Protein AF-0000000085121691 (afdb_homodimer)

Solvent-accessible surface area (backbone atoms only — not comparable to full-atom values): 25573 Å² total; per-residue (Å²): 50,37,37,40,36,39,34,51,65,87,30,42,47,63,56,35,50,31,39,51,49,52,51,38,45,76,71,74,42,54,68,34,37,33,38,56,28,37,55,66,83,76,69,86,53,84,57,63,37,56,40,55,81,80,42,34,28,67,56,39,22,69,74,68,71,35,40,60,66,57,14,44,44,49,46,34,50,52,50,44,74,41,34,73,65,58,56,66,40,75,52,54,53,43,82,78,26,41,27,39,34,31,49,43,58,50,38,61,59,31,58,72,33,73,48,28,27,54,45,47,50,57,46,49,74,68,27,60,50,37,34,38,26,34,30,44,26,78,42,55,86,39,58,50,52,36,53,41,45,53,49,46,40,55,39,47,20,42,49,46,66,36,61,49,31,42,28,32,22,45,40,82,63,38,84,64,51,65,59,54,50,43,37,68,75,34,27,59,68,44,44,64,58,36,57,74,74,37,60,70,70,44,24,52,52,50,44,53,49,27,48,51,49,42,63,49,35,74,79,38,62,64,38,56,25,16,54,88,78,50,46,41,50,68,57,45,54,50,52,56,54,48,57,45,53,61,53,52,70,71,101,50,38,37,39,35,38,35,53,68,88,32,43,46,62,56,35,50,31,41,52,49,50,52,38,44,76,71,75,40,55,67,34,38,32,38,56,29,38,56,64,81,78,68,85,53,84,58,63,36,56,40,55,80,79,43,33,29,68,56,40,22,70,74,66,69,36,39,62,65,56,13,44,45,48,46,34,50,53,52,44,74,40,36,73,65,57,56,65,39,75,50,55,52,42,82,77,25,42,27,39,33,29,49,43,57,50,39,61,58,32,56,71,34,72,48,29,29,54,47,47,51,56,45,48,74,72,28,61,48,38,34,37,27,35,29,43,26,79,42,55,84,39,59,51,52,35,54,39,46,54,48,48,38,54,39,46,20,42,50,46,66,36,61,49,32,42,28,31,21,44,40,84,62,39,82,63,52,65,61,54,50,44,37,66,74,35,27,61,67,42,44,64,56,34,58,73,74,35,59,71,70,43,24,52,52,49,43,54,48,27,49,50,50,43,63,50,36,75,79,40,62,65,40,56,26,18,55,86,78,51,47,40,49,68,56,46,54,49,51,57,55,49,55,46,52,60,54,50,71,72,100

Nearest PDB structures (foldseek):
  5hci-assembly5_E  TM=9.069E-01  e=2.077E-19  Saccharomyces cerevisiae
  1yr6-assembly1_A  TM=8.760E-01  e=2.629E-19  Pyrococcus abyssi
  5hci-assembly4_F-5  TM=9.013E-01  e=3.123E-18  Saccharomyces cerevisiae
  7zhf-assembly1_A  TM=8.859E-01  e=1.733E-18  Sulfolobus acidocaldarius
  5hci-assembly3_C-4  TM=8.742E-01  e=8.980E-17  Saccharomyces cerevisiae

Organism: Pyrolobus fumarii (strain DSM 11204 / 1A) (NCBI:txid694429)

Sequence (502 aa):
MYLLVMGLAGSGKTTLTGAFAKWMRENGHKVRVVNLDPGAEHLPYNPDFDIRSIVTVEKLMKEHGLGPNGAMLKASEVIVENAKEILKHEAFKPFDATVIIDTPGQLEIFMLRHEGYKFTSLLKRRAPTVGVFLVDGSMVYNIADLVTSWMLGLLVQVKLDIPTIPVFSKSDLIKDRSLVEKVVEDPLSLTEDIEKSLSGVTAELAIEMARLLAEYRQSLRPVLVSAITGEGFEELFSVVHEAFCSCGDLSMYLLVMGLAGSGKTTLTGAFAKWMRENGHKVRVVNLDPGAEHLPYNPDFDIRSIVTVEKLMKEHGLGPNGAMLKASEVIVENAKEILKHEAFKPFDATVIIDTPGQLEIFMLRHEGYKFTSLLKRRAPTVGVFLVDGSMVYNIADLVTSWMLGLLVQVKLDIPTIPVFSKSDLIKDRSLVEKVVEDPLSLTEDIEKSLSGVTAELAIEMARLLAEYRQSLRPVLVSAITGEGFEELFSVVHEAFCSCGDLS

InterPro domains:
  IPR004130 GPN-loop GTPase [PF03029] (5-245)
  IPR004130 GPN-loop GTPase [PTHR21231] (4-243)
  IPR027417 P-loop containing nucleoside triphosphate hydrolase [G3DSA:3.40.50.300] (1-247)
  IPR027417 P-loop containing nucleoside triphosphate hydrolase [SSF52540] (2-243)

Radius of gyration: 21.82 Å; Cα contacts (8 Å, |Δi|>4): 918; chains: 2; bounding box: 50×60×54 Å

Structure (mmCIF, N/CA/C/O backbone):
data_AF-0000000085121691-model_v1
#
loop_
_entity.id
_entity.type
_entity.pdbx_description
1 polymer GTPase
#
loop_
_atom_site.group_PDB
_atom_site.id
_atom_site.type_symbol
_atom_site.label_atom_id
_atom_site.label_alt_id
_atom_site.label_comp_id
_atom_site.label_asym_id
_atom_site.label_entity_id
_atom_site.label_seq_id
_atom_site.pdbx_PDB_ins_code
_atom_site.Cartn_x
_atom_site.Cartn_y
_atom_site.Cartn_z
_atom_site.occupancy
_atom_site.B_iso_or_equiv
_atom_site.auth_seq_id
_atom_site.auth_comp_id
_atom_site.auth_asym_id
_atom_site.auth_atom_id
_atom_site.pdbx_PDB_model_num
ATOM 1 N N . MET A 1 1 ? 0.681 25.141 9.773 1 94 1 MET A N 1
ATOM 2 C CA . MET A 1 1 ? 1.244 24.016 9.031 1 94 1 MET A CA 1
ATOM 3 C C . MET A 1 1 ? 0.292 22.828 9.047 1 94 1 MET A C 1
ATOM 5 O O . MET A 1 1 ? -0.57 22.734 9.922 1 94 1 MET A O 1
ATOM 9 N N . TYR A 1 2 ? 0.401 22 8.016 1 97.06 2 TYR A N 1
ATOM 10 C CA . TYR A 1 2 ? -0.358 20.75 7.953 1 97.06 2 TYR A CA 1
ATOM 11 C C . TYR A 1 2 ? 0.532 19.547 8.266 1 97.06 2 TYR A C 1
ATOM 13 O O . TYR A 1 2 ? 1.678 19.484 7.816 1 97.06 2 TYR A O 1
ATOM 21 N N . LEU A 1 3 ? -0.01 18.703 9.086 1 97.44 3 LEU A N 1
ATOM 22 C CA . LEU A 1 3 ? 0.65 17.438 9.43 1 97.44 3 LEU A CA 1
ATOM 23 C C . LEU A 1 3 ? -0.205 16.25 9.016 1 97.44 3 LEU A C 1
ATOM 25 O O . LEU A 1 3 ? -1.235 15.977 9.633 1 97.44 3 LEU A O 1
ATOM 29 N N . LEU A 1 4 ? 0.201 15.57 7.996 1 98.06 4 LEU A N 1
ATOM 30 C CA . LEU A 1 4 ? -0.523 14.391 7.52 1 98.06 4 LEU A CA 1
ATOM 31 C C . LEU A 1 4 ? -0.031 13.133 8.219 1 98.06 4 LEU A C 1
ATOM 33 O O . LEU A 1 4 ? 1.143 12.766 8.109 1 98.06 4 LEU A O 1
ATOM 37 N N . VAL A 1 5 ? -0.936 12.461 8.953 1 98.5 5 VAL A N 1
ATOM 38 C CA . VAL A 1 5 ? -0.583 11.211 9.625 1 98.5 5 VAL A CA 1
ATOM 39 C C . VAL A 1 5 ? -0.915 10.023 8.727 1 98.5 5 VAL A C 1
ATOM 41 O O . VAL A 1 5 ? -2.082 9.781 8.414 1 98.5 5 VAL A O 1
ATOM 44 N N . MET A 1 6 ? 0.15 9.289 8.336 1 97.88 6 MET A N 1
ATOM 45 C CA . MET A 1 6 ? 0.008 8.227 7.34 1 97.88 6 MET A CA 1
ATOM 46 C C . MET A 1 6 ? 0.639 6.93 7.832 1 97.88 6 MET A C 1
ATOM 48 O O . MET A 1 6 ? 1.427 6.938 8.781 1 97.88 6 MET A O 1
ATOM 52 N N . GLY A 1 7 ? 0.32 5.859 7.176 1 95.94 7 GLY A N 1
ATOM 53 C CA . GLY A 1 7 ? 0.799 4.523 7.504 1 95.94 7 GLY A CA 1
ATOM 54 C C . GLY A 1 7 ? -0.173 3.428 7.109 1 95.94 7 GLY A C 1
ATOM 55 O O . GLY A 1 7 ? -1.299 3.711 6.691 1 95.94 7 GLY A O 1
ATOM 56 N N . LEU A 1 8 ? 0.281 2.225 7.223 1 92.69 8 LEU A N 1
ATOM 57 C CA . LEU A 1 8 ? -0.582 1.093 6.902 1 92.69 8 LEU A CA 1
ATOM 58 C C . LEU A 1 8 ? -1.726 0.981 7.906 1 92.69 8 LEU A C 1
ATOM 60 O O . LEU A 1 8 ? -1.673 1.578 8.984 1 92.69 8 LEU A O 1
ATOM 64 N N . ALA A 1 9 ? -2.75 0.187 7.453 1 89 9 ALA A N 1
ATOM 65 C CA . ALA A 1 9 ? -3.873 -0.048 8.359 1 89 9 ALA A CA 1
ATOM 66 C C . ALA A 1 9 ? -3.404 -0.684 9.664 1 89 9 ALA A C 1
ATOM 68 O O . ALA A 1 9 ? -2.582 -1.604 9.656 1 89 9 ALA A O 1
ATOM 69 N N . GLY A 1 10 ? -3.77 -0.157 10.789 1 87.19 10 GLY A N 1
ATOM 70 C CA . GLY A 1 10 ? -3.434 -0.738 12.086 1 87.19 10 GLY A CA 1
ATOM 71 C C . GLY A 1 10 ? -2.15 -0.182 12.672 1 87.19 10 GLY A C 1
ATOM 72 O O . GLY A 1 10 ? -1.773 -0.533 13.789 1 87.19 10 GLY A O 1
ATOM 73 N N . SER A 1 11 ? -1.501 0.746 11.945 1 92.38 11 SER A N 1
ATOM 74 C CA . SER A 1 11 ? -0.209 1.249 12.398 1 92.38 11 SER A CA 1
ATOM 75 C C . SER A 1 11 ? -0.373 2.227 13.562 1 92.38 11 SER A C 1
ATOM 77 O O . SER A 1 11 ? 0.6 2.564 14.234 1 92.38 11 SER A O 1
ATOM 79 N N . GLY A 1 12 ? -1.605 2.773 13.781 1 93.75 12 GLY A N 1
ATOM 80 C CA . GLY A 1 12 ? -1.85 3.639 14.922 1 93.75 12 GLY A CA 1
ATOM 81 C C . GLY A 1 12 ? -2.1 5.082 14.539 1 93.75 12 GLY A C 1
ATOM 82 O O . GLY A 1 12 ? -1.974 5.984 15.367 1 93.75 12 GLY A O 1
ATOM 83 N N . LYS A 1 13 ? -2.49 5.336 13.281 1 96.75 13 LYS A N 1
ATOM 84 C CA . LYS A 1 13 ? -2.682 6.691 12.781 1 96.75 13 LYS A CA 1
ATOM 85 C C . LYS A 1 13 ? -3.672 7.465 13.641 1 96.75 13 LYS A C 1
ATOM 87 O O . LYS A 1 13 ? -3.369 8.562 14.109 1 96.75 13 LYS A O 1
ATOM 92 N N . THR A 1 14 ? -4.844 6.844 13.852 1 96.38 14 THR A N 1
ATOM 93 C CA . THR A 1 14 ? -5.934 7.504 14.562 1 96.38 14 THR A CA 1
ATOM 94 C C . THR A 1 14 ? -5.574 7.711 16.031 1 96.38 14 THR A C 1
ATOM 96 O O . THR A 1 14 ? -5.812 8.781 16.594 1 96.38 14 THR A O 1
ATOM 99 N N . THR A 1 15 ? -4.992 6.703 16.641 1 96.69 15 THR A N 1
ATOM 100 C CA . THR A 1 15 ? -4.598 6.781 18.031 1 96.69 15 THR A CA 1
ATOM 101 C C . THR A 1 15 ? -3.51 7.836 18.234 1 96.69 15 THR A C 1
ATOM 103 O O . THR A 1 15 ? -3.57 8.625 19.172 1 96.69 15 THR A O 1
ATOM 106 N N . LEU A 1 16 ? -2.51 7.891 17.344 1 98.19 16 LEU A N 1
ATOM 107 C CA . LEU A 1 16 ? -1.44 8.883 17.438 1 98.19 16 LEU A CA 1
ATOM 108 C C . LEU A 1 16 ? -1.985 10.289 17.25 1 98.19 16 LEU A C 1
ATOM 110 O O . LEU A 1 16 ? -1.597 11.211 17.969 1 98.19 16 LEU A O 1
ATOM 114 N N . THR A 1 17 ? -2.861 10.469 16.297 1 98.5 17 THR A N 1
ATOM 115 C CA . THR A 1 17 ? -3.455 11.773 16.016 1 98.5 17 THR A CA 1
ATOM 116 C C . THR A 1 17 ? -4.109 12.336 17.266 1 98.5 17 THR A C 1
ATOM 118 O O . THR A 1 17 ? -3.85 13.484 17.641 1 98.5 17 THR A O 1
ATOM 121 N N . GLY A 1 18 ? -4.898 11.523 17.922 1 98.56 18 GLY A N 1
ATOM 122 C CA . GLY A 1 18 ? -5.57 11.969 19.141 1 98.56 18 GLY A CA 1
ATOM 123 C C . GLY A 1 18 ? -4.609 12.281 20.266 1 98.56 18 GLY A C 1
ATOM 124 O O . GLY A 1 18 ? -4.699 13.344 20.891 1 98.56 18 GLY A O 1
ATOM 125 N N . ALA A 1 19 ? -3.693 11.359 20.531 1 98.75 19 ALA A N 1
ATOM 126 C CA . ALA A 1 19 ? -2.771 11.484 21.672 1 98.75 19 ALA A CA 1
ATOM 127 C C . ALA A 1 19 ? -1.818 12.664 21.469 1 98.75 19 ALA A C 1
ATOM 129 O O . ALA A 1 19 ? -1.545 13.414 22.406 1 98.75 19 ALA A O 1
ATOM 130 N N . PHE A 1 20 ? -1.307 12.82 20.234 1 98.75 20 PHE A N 1
ATOM 131 C CA . PHE A 1 20 ? -0.351 13.883 19.953 1 98.75 20 PHE A CA 1
ATOM 132 C C . PHE A 1 20 ? -1.027 15.25 20 1 98.75 20 PHE A C 1
ATOM 134 O O . PHE A 1 20 ? -0.452 16.219 20.516 1 98.75 20 PHE A O 1
ATOM 141 N N . ALA A 1 21 ? -2.256 15.359 19.484 1 98.56 21 ALA A N 1
ATOM 142 C CA . ALA A 1 21 ? -3.012 16.609 19.562 1 98.56 21 ALA A CA 1
ATOM 143 C C . ALA A 1 21 ? -3.25 17 21.016 1 98.56 21 ALA A C 1
ATOM 145 O O . ALA A 1 21 ? -3.09 18.172 21.391 1 98.56 21 ALA A O 1
ATOM 146 N N . LYS A 1 22 ? -3.688 16.047 21.797 1 98.5 22 LYS A N 1
ATOM 147 C CA . LYS A 1 22 ? -3.904 16.297 23.219 1 98.5 22 LYS A CA 1
ATOM 148 C C . LYS A 1 22 ? -2.627 16.797 23.875 1 98.5 22 LYS A C 1
ATOM 150 O O . LYS A 1 22 ? -2.652 17.797 24.609 1 98.5 22 LYS A O 1
ATOM 155 N N . TRP A 1 23 ? -1.533 16.109 23.641 1 98.62 23 TRP A N 1
ATOM 156 C CA . TRP A 1 23 ? -0.241 16.5 24.203 1 98.62 23 TRP A CA 1
ATOM 157 C C . TRP A 1 23 ? 0.122 17.922 23.797 1 98.62 23 TRP A C 1
ATOM 159 O O . TRP A 1 23 ? 0.589 18.703 24.625 1 98.62 23 TRP A O 1
ATOM 169 N N . MET A 1 24 ? -0.049 18.281 22.531 1 98.06 24 MET A N 1
ATOM 170 C CA . MET A 1 24 ? 0.274 19.609 22.031 1 98.06 24 MET A CA 1
ATOM 171 C C . MET A 1 24 ? -0.546 20.688 22.75 1 98.06 24 MET A C 1
ATOM 173 O O . MET A 1 24 ? -0.007 21.703 23.172 1 98.06 24 MET A O 1
ATOM 177 N N . ARG A 1 25 ? -1.807 20.375 22.922 1 97.88 25 ARG A N 1
ATOM 178 C CA . ARG A 1 25 ? -2.674 21.328 23.609 1 97.88 25 ARG A CA 1
ATOM 179 C C . ARG A 1 25 ? -2.23 21.516 25.062 1 97.88 25 ARG A C 1
ATOM 181 O O . ARG A 1 25 ? -2.16 22.641 25.547 1 97.88 25 ARG A O 1
ATOM 188 N N . GLU A 1 26 ? -1.98 20.438 25.656 1 98.19 26 GLU A N 1
ATOM 189 C CA . GLU A 1 26 ? -1.557 20.484 27.047 1 98.19 26 GLU A CA 1
ATOM 190 C C . GLU A 1 26 ? -0.235 21.219 27.203 1 98.19 26 GLU A C 1
ATOM 192 O O . GLU A 1 26 ? 0.071 21.734 28.281 1 98.19 26 GLU A O 1
ATOM 197 N N . ASN A 1 27 ? 0.541 21.281 26.188 1 97.62 27 ASN A N 1
ATOM 198 C CA . ASN A 1 27 ? 1.825 21.969 26.234 1 97.62 27 ASN A CA 1
ATOM 199 C C . ASN A 1 27 ? 1.732 23.359 25.609 1 97.62 27 ASN A C 1
ATOM 201 O O . ASN A 1 27 ? 2.746 23.938 25.219 1 97.62 27 ASN A O 1
ATOM 205 N N . GLY A 1 28 ? 0.528 23.891 25.359 1 97.06 28 GLY A N 1
ATOM 206 C CA . GLY A 1 28 ? 0.308 25.281 25.031 1 97.06 28 GLY A CA 1
ATOM 207 C C . GLY A 1 28 ? 0.281 25.562 23.547 1 97.06 28 GLY A C 1
ATOM 208 O O . GLY A 1 28 ? 0.349 26.719 23.109 1 97.06 28 GLY A O 1
ATOM 209 N N . HIS A 1 29 ? 0.226 24.516 22.766 1 96.38 29 HIS A N 1
ATOM 210 C CA . HIS A 1 29 ? 0.201 24.703 21.328 1 96.38 29 HIS A CA 1
ATOM 211 C C . HIS A 1 29 ? -1.226 24.672 20.781 1 96.38 29 HIS A C 1
ATOM 213 O O . HIS A 1 29 ? -2.064 23.922 21.281 1 96.38 29 HIS A O 1
ATOM 219 N N . LYS A 1 30 ? -1.477 25.531 19.844 1 97 30 LYS A N 1
ATOM 220 C CA . LYS A 1 30 ? -2.762 25.5 19.141 1 97 30 LYS A CA 1
ATOM 221 C C . LYS A 1 30 ? -2.801 24.406 18.094 1 97 30 LYS A C 1
ATOM 223 O O . LYS A 1 30 ? -1.897 24.297 17.266 1 97 30 LYS A O 1
ATOM 228 N N . VAL A 1 31 ? -3.848 23.625 18.203 1 97.31 31 VAL A N 1
ATOM 229 C CA . VAL A 1 31 ? -3.922 22.484 17.312 1 97.31 31 VAL A CA 1
ATOM 230 C C . VAL A 1 31 ? -5.363 22.281 16.844 1 97.31 31 VAL A C 1
ATOM 232 O O . VAL A 1 31 ? -6.305 22.516 17.609 1 97.31 31 VAL A O 1
ATOM 235 N N . ARG A 1 32 ? -5.543 22 15.617 1 98.31 32 ARG A N 1
ATOM 236 C CA . ARG A 1 32 ? -6.797 21.5 15.039 1 98.31 32 ARG A CA 1
ATOM 237 C C . ARG A 1 32 ? -6.637 20.094 14.492 1 98.31 32 ARG A C 1
ATOM 239 O O . ARG A 1 32 ? -5.582 19.75 13.961 1 98.31 32 ARG A O 1
ATOM 246 N N . VAL A 1 33 ? -7.676 19.297 14.688 1 98.5 33 VAL A N 1
ATOM 247 C CA . VAL A 1 33 ? -7.625 17.906 14.266 1 98.5 33 VAL A CA 1
ATOM 248 C C . VAL A 1 33 ? -8.703 17.641 13.219 1 98.5 33 VAL A C 1
ATOM 250 O O . VAL A 1 33 ? -9.867 17.969 13.414 1 98.5 33 VAL A O 1
ATOM 253 N N . VAL A 1 34 ? -8.273 17.031 12.133 1 98.5 34 VAL A N 1
ATOM 254 C CA . VAL A 1 34 ? -9.148 16.734 11.008 1 98.5 34 VAL A CA 1
ATOM 255 C C . VAL A 1 34 ? -9.211 15.227 10.789 1 98.5 34 VAL A C 1
ATOM 257 O O . VAL A 1 34 ? -8.172 14.562 10.727 1 98.5 34 VAL A O 1
ATOM 260 N N . ASN A 1 35 ? -10.406 14.688 10.727 1 98.25 35 ASN A N 1
ATOM 261 C CA . ASN A 1 35 ? -10.578 13.312 10.281 1 98.25 35 ASN A CA 1
ATOM 262 C C . ASN A 1 35 ? -10.922 13.242 8.789 1 98.25 35 ASN A C 1
ATOM 264 O O . ASN A 1 35 ? -11.969 13.734 8.367 1 98.25 35 ASN A O 1
ATOM 268 N N . LEU A 1 36 ? -10.047 12.609 8.031 1 97.62 36 LEU A N 1
ATOM 269 C CA . LEU A 1 36 ? -10.305 12.438 6.602 1 97.62 36 LEU A CA 1
ATOM 270 C C . LEU A 1 36 ? -10.641 10.984 6.281 1 97.62 36 LEU A C 1
ATOM 272 O O . LEU A 1 36 ? -10.688 10.602 5.109 1 97.62 36 LEU A O 1
ATOM 276 N N . ASP A 1 37 ? -10.82 10.141 7.273 1 95.31 37 ASP A N 1
ATOM 277 C CA . ASP A 1 37 ? -11.18 8.742 7.062 1 95.31 37 ASP A CA 1
ATOM 278 C C . ASP A 1 37 ? -12.695 8.562 7.012 1 95.31 37 ASP A C 1
ATOM 280 O O . ASP A 1 37 ? -13.359 8.547 8.055 1 95.31 37 ASP A O 1
ATOM 284 N N . PRO A 1 38 ? -13.219 8.289 5.848 1 94.94 38 PRO A N 1
ATOM 285 C CA . PRO A 1 38 ? -14.672 8.141 5.715 1 94.94 38 PRO A CA 1
ATOM 286 C C . PRO A 1 38 ? -15.18 6.809 6.258 1 94.94 38 PRO A C 1
ATOM 288 O O . PRO A 1 38 ? -16.391 6.598 6.355 1 94.94 38 PRO A O 1
ATOM 291 N N . GLY A 1 39 ? -14.227 5.922 6.59 1 89.75 39 GLY A N 1
ATOM 292 C CA . GLY A 1 39 ? -14.609 4.621 7.113 1 89.75 39 GLY A CA 1
ATOM 293 C C . GLY A 1 39 ? -14.398 4.492 8.609 1 89.75 39 GLY A C 1
ATOM 294 O O . GLY A 1 39 ? -14.578 3.416 9.18 1 89.75 39 GLY A O 1
ATOM 295 N N . ALA A 1 40 ? -13.977 5.602 9.25 1 89.88 40 ALA A N 1
ATOM 296 C CA . ALA A 1 40 ? -13.711 5.559 10.68 1 89.88 40 ALA A CA 1
ATOM 297 C C . ALA A 1 40 ? -14.992 5.328 11.469 1 89.88 40 ALA A C 1
ATOM 299 O O . ALA A 1 40 ? -16.016 5.973 11.219 1 89.88 40 ALA A O 1
ATOM 300 N N . GLU A 1 41 ? -14.992 4.375 12.375 1 85.62 41 GLU A N 1
ATOM 301 C CA . GLU A 1 41 ? -16.172 4.117 13.188 1 85.62 41 GLU A CA 1
ATOM 302 C C . GLU A 1 41 ? -16.141 4.902 14.492 1 85.62 41 GLU A C 1
ATOM 304 O O . GLU A 1 41 ? -17.125 5.543 14.867 1 85.62 41 GLU A O 1
ATOM 309 N N . HIS A 1 42 ? -15.023 4.777 15.117 1 89.12 42 HIS A N 1
ATOM 310 C CA . HIS A 1 42 ? -14.805 5.492 16.375 1 89.12 42 HIS A CA 1
ATOM 311 C C . HIS A 1 42 ? -13.516 6.301 16.328 1 89.12 42 HIS A C 1
ATOM 313 O O . HIS A 1 42 ? -12.508 5.844 15.789 1 89.12 42 HIS A O 1
ATOM 319 N N . LEU A 1 43 ? -13.641 7.512 16.844 1 94.81 43 LEU A N 1
ATOM 320 C CA . LEU A 1 43 ? -12.469 8.375 16.938 1 94.81 43 LEU A CA 1
ATOM 321 C C . LEU A 1 43 ? -12.117 8.664 18.391 1 94.81 43 LEU A C 1
ATOM 323 O O . LEU A 1 43 ? -12.992 9.008 19.188 1 94.81 43 LEU A O 1
ATOM 327 N N . PRO A 1 44 ? -10.914 8.523 18.766 1 96.12 44 PRO A N 1
ATOM 328 C CA . PRO A 1 44 ? -10.492 8.812 20.141 1 96.12 44 PRO A CA 1
ATOM 329 C C . PRO A 1 44 ? -10.234 10.305 20.375 1 96.12 44 PRO A C 1
ATOM 331 O O . PRO A 1 44 ? -9.469 10.664 21.266 1 96.12 44 PRO A O 1
ATOM 334 N N . TYR A 1 45 ? -10.711 11.164 19.531 1 97.81 45 TYR A N 1
ATOM 335 C CA . TYR A 1 45 ? -10.594 12.617 19.609 1 97.81 45 TYR A CA 1
ATOM 336 C C . TYR A 1 45 ? -11.836 13.289 19.031 1 97.81 45 TYR A C 1
ATOM 338 O O . TYR A 1 45 ? -12.641 12.641 18.359 1 97.81 45 TYR A O 1
ATOM 346 N N . ASN A 1 46 ? -12.016 14.531 19.406 1 97.12 46 ASN A N 1
ATOM 347 C CA . ASN A 1 46 ? -13.055 15.352 18.797 1 97.12 46 ASN A CA 1
ATOM 348 C C . ASN A 1 46 ? -12.516 16.141 17.594 1 97.12 46 ASN A C 1
ATOM 350 O O . ASN A 1 46 ? -11.781 17.109 17.781 1 97.12 46 ASN A O 1
ATOM 354 N N . PRO A 1 47 ? -12.914 15.75 16.453 1 98.44 47 PRO A N 1
ATOM 355 C CA . PRO A 1 47 ? -12.344 16.438 15.281 1 98.44 47 PRO A CA 1
ATOM 356 C C . PRO A 1 47 ? -12.93 17.828 15.07 1 98.44 47 PRO A C 1
ATOM 358 O O . PRO A 1 47 ? -14.117 18.047 15.305 1 98.44 47 PRO A O 1
ATOM 361 N N . ASP A 1 48 ? -12.102 18.719 14.641 1 98.31 48 ASP A N 1
ATOM 362 C CA . ASP A 1 48 ? -12.547 20.047 14.219 1 98.31 48 ASP A CA 1
ATOM 363 C C . ASP A 1 48 ? -13.242 19.984 12.859 1 98.31 48 ASP A C 1
ATOM 365 O O . ASP A 1 48 ? -14.062 20.844 12.539 1 98.31 48 ASP A O 1
ATOM 369 N N . PHE A 1 49 ? -12.93 19.031 12.062 1 98.56 49 PHE A N 1
ATOM 370 C CA . PHE A 1 49 ? -13.586 18.688 10.805 1 98.56 49 PHE A CA 1
ATOM 371 C C . PHE A 1 49 ? -13.656 17.172 10.633 1 98.56 49 PHE A C 1
ATOM 373 O O . PHE A 1 49 ? -12.695 16.453 10.922 1 98.56 49 PHE A O 1
ATOM 380 N N . ASP A 1 50 ? -14.789 16.734 10.211 1 98.25 50 ASP A N 1
ATOM 381 C CA . ASP A 1 50 ? -15.031 15.312 10.016 1 98.25 50 ASP A CA 1
ATOM 382 C C . ASP A 1 50 ? -15.586 15.031 8.625 1 98.25 50 ASP A C 1
ATOM 384 O O . ASP A 1 50 ? -16.719 15.398 8.32 1 98.25 50 ASP A O 1
ATOM 388 N N . ILE A 1 51 ? -14.773 14.305 7.836 1 98.19 51 ILE A N 1
ATOM 389 C CA . ILE A 1 51 ? -15.148 14.031 6.453 1 98.19 51 ILE A CA 1
ATOM 390 C C . ILE A 1 51 ? -16.453 13.227 6.422 1 98.19 51 ILE A C 1
ATOM 392 O O . ILE A 1 51 ? -17.188 13.258 5.434 1 98.19 51 ILE A O 1
ATOM 396 N N . ARG A 1 52 ? -16.812 12.586 7.5 1 96.88 52 ARG A N 1
ATOM 397 C CA . ARG A 1 52 ? -17.984 11.719 7.57 1 96.88 52 ARG A CA 1
ATOM 398 C C . ARG A 1 52 ? -19.281 12.523 7.461 1 96.88 52 ARG A C 1
ATOM 400 O O . ARG A 1 52 ? -20.344 11.969 7.188 1 96.88 52 ARG A O 1
ATOM 407 N N . SER A 1 53 ? -19.172 13.789 7.664 1 96.94 53 SER A N 1
ATOM 408 C CA . SER A 1 53 ? -20.328 14.656 7.465 1 96.94 53 SER A CA 1
ATOM 409 C C . SER A 1 53 ? -20.656 14.828 5.98 1 96.94 53 SER A C 1
ATOM 411 O O . SER A 1 53 ? -21.75 15.234 5.621 1 96.94 53 SER A O 1
ATOM 413 N N . ILE A 1 54 ? -19.656 14.57 5.156 1 97.12 54 ILE A N 1
ATOM 414 C CA . ILE A 1 54 ? -19.812 14.727 3.713 1 97.12 54 ILE A CA 1
ATOM 415 C C . ILE A 1 54 ? -20.016 13.367 3.061 1 97.12 54 ILE A C 1
ATOM 417 O O . ILE A 1 54 ? -20.906 13.203 2.211 1 97.12 54 ILE A O 1
ATOM 421 N N . VAL A 1 55 ? -19.188 12.398 3.484 1 96.56 55 VAL A N 1
ATOM 422 C CA . VAL A 1 55 ? -19.234 11.086 2.842 1 96.56 55 VAL A CA 1
ATOM 423 C C . VAL A 1 55 ? -18.781 10.008 3.828 1 96.56 55 VAL A C 1
ATOM 425 O O . VAL A 1 55 ? -17.859 10.227 4.609 1 96.56 55 VAL A O 1
ATOM 428 N N . THR A 1 56 ? -19.484 8.914 3.812 1 94.38 56 THR A N 1
ATOM 429 C CA . THR A 1 56 ? -19.078 7.723 4.551 1 94.38 56 THR A CA 1
ATOM 430 C C . THR A 1 56 ? -19.062 6.504 3.635 1 94.38 56 THR A C 1
ATOM 432 O O . THR A 1 56 ? -19.828 6.438 2.666 1 94.38 56 THR A O 1
ATOM 435 N N . VAL A 1 57 ? -18.188 5.598 3.941 1 90.75 57 VAL A N 1
ATOM 436 C CA . VAL A 1 57 ? -18.094 4.359 3.176 1 90.75 57 VAL A CA 1
ATOM 437 C C . VAL A 1 57 ? -19.406 3.594 3.273 1 90.75 57 VAL A C 1
ATOM 439 O O . VAL A 1 57 ? -19.891 3.051 2.277 1 90.75 57 VAL A O 1
ATOM 442 N N . GLU A 1 58 ? -19.969 3.582 4.43 1 87.88 58 GLU A N 1
ATOM 443 C CA . GLU A 1 58 ? -21.234 2.879 4.66 1 87.88 58 GLU A CA 1
ATOM 444 C C . GLU A 1 58 ? -22.344 3.416 3.76 1 87.88 58 GLU A C 1
ATOM 446 O O . GLU A 1 58 ? -23.078 2.643 3.146 1 87.88 58 GLU A O 1
ATOM 451 N N . LYS A 1 59 ? -22.438 4.68 3.748 1 92.31 59 LYS A N 1
ATOM 452 C CA . LYS A 1 59 ? -23.453 5.312 2.92 1 92.31 59 LYS A CA 1
ATOM 453 C C . LYS A 1 59 ? -23.25 4.984 1.444 1 92.31 59 LYS A C 1
ATOM 455 O O . LYS A 1 59 ? -24.219 4.73 0.719 1 92.31 59 LYS A O 1
ATOM 460 N N . LEU A 1 60 ? -22 5.016 1.008 1 93.5 60 LEU A N 1
ATOM 461 C CA . LEU A 1 60 ? -21.703 4.73 -0.389 1 93.5 60 LEU A CA 1
ATOM 462 C C . LEU A 1 60 ? -22.031 3.285 -0.737 1 93.5 60 LEU A C 1
ATOM 464 O O . LEU A 1 60 ? -22.5 3 -1.843 1 93.5 60 LEU A O 1
ATOM 468 N N . MET A 1 61 ? -21.719 2.441 0.186 1 87.94 61 MET A N 1
ATOM 469 C CA . MET A 1 61 ? -22.062 1.041 -0.042 1 87.94 61 MET A CA 1
ATOM 470 C C . MET A 1 61 ? -23.562 0.874 -0.22 1 87.94 61 MET A C 1
ATOM 472 O O . MET A 1 61 ? -24.016 0.174 -1.13 1 87.94 61 MET A O 1
ATOM 476 N N . LYS A 1 62 ? -24.375 1.5 0.588 1 89.06 62 LYS A N 1
ATOM 477 C CA . LYS A 1 62 ? -25.844 1.399 0.567 1 89.06 62 LYS A CA 1
ATOM 478 C C . LYS A 1 62 ? -26.422 2.07 -0.675 1 89.06 62 LYS A C 1
ATOM 480 O O . LYS A 1 62 ? -27.266 1.492 -1.362 1 89.06 62 LYS A O 1
ATOM 485 N N . GLU A 1 63 ? -25.938 3.199 -0.977 1 93.75 63 GLU A N 1
ATOM 486 C CA . GLU A 1 63 ? -26.516 4.023 -2.033 1 93.75 63 GLU A CA 1
ATOM 487 C C . GLU A 1 63 ? -26.125 3.502 -3.414 1 93.75 63 GLU A C 1
ATOM 489 O O . GLU A 1 63 ? -26.906 3.602 -4.363 1 93.75 63 GLU A O 1
ATOM 494 N N . HIS A 1 64 ? -24.922 3 -3.568 1 91.75 64 HIS A N 1
ATOM 495 C CA . HIS A 1 64 ? -24.438 2.65 -4.895 1 91.75 64 HIS A CA 1
ATOM 496 C C . HIS A 1 64 ? -24.266 1.142 -5.039 1 91.75 64 HIS A C 1
ATOM 498 O O . HIS A 1 64 ? -23.812 0.66 -6.082 1 91.75 64 HIS A O 1
ATOM 504 N N . GLY A 1 65 ? -24.547 0.456 -4.059 1 86.81 65 GLY A N 1
ATOM 505 C CA . GLY A 1 65 ? -24.406 -0.991 -4.105 1 86.81 65 GLY A CA 1
ATOM 506 C C . GLY A 1 65 ? -22.969 -1.449 -4.285 1 86.81 65 GLY A C 1
ATOM 507 O O . GLY A 1 65 ? -22.719 -2.443 -4.969 1 86.81 65 GLY A O 1
ATOM 508 N N . LEU A 1 66 ? -22.094 -0.738 -3.73 1 86.81 66 LEU A N 1
ATOM 509 C CA . LEU A 1 66 ? -20.672 -1.023 -3.873 1 86.81 66 LEU A CA 1
ATOM 510 C C . LEU A 1 66 ? -20.172 -1.906 -2.732 1 86.81 66 LEU A C 1
ATOM 512 O O . LEU A 1 66 ? -20.719 -1.868 -1.629 1 86.81 66 LEU A O 1
ATOM 516 N N . GLY A 1 67 ? -19.141 -2.697 -3.061 1 83.56 67 GLY A N 1
ATOM 517 C CA . GLY A 1 67 ? -18.406 -3.338 -1.987 1 83.56 67 GLY A CA 1
ATOM 518 C C . GLY A 1 67 ? -17.5 -2.379 -1.224 1 83.56 67 GLY A C 1
ATOM 519 O O . GLY A 1 67 ? -17.391 -1.206 -1.589 1 83.56 67 GLY A O 1
ATOM 520 N N . PRO A 1 68 ? -16.938 -2.906 -0.183 1 83.62 68 PRO A N 1
ATOM 521 C CA . PRO A 1 68 ? -16.094 -2.059 0.662 1 83.62 68 PRO A CA 1
ATOM 522 C C . PRO A 1 68 ? -14.977 -1.379 -0.118 1 83.62 68 PRO A C 1
ATOM 524 O O . PRO A 1 68 ? -14.719 -0.188 0.075 1 83.62 68 PRO A O 1
ATOM 527 N N . ASN A 1 69 ? -14.305 -2.092 -0.985 1 83.69 69 ASN A N 1
ATOM 528 C CA . ASN A 1 69 ? -13.203 -1.523 -1.754 1 83.69 69 ASN A CA 1
ATOM 529 C C . ASN A 1 69 ? -13.688 -0.449 -2.723 1 83.69 69 ASN A C 1
ATOM 531 O O . ASN A 1 69 ? -13.086 0.623 -2.82 1 83.69 69 ASN A O 1
ATOM 535 N N . GLY A 1 70 ? -14.703 -0.834 -3.381 1 86.12 70 GLY A N 1
ATOM 536 C CA . GLY A 1 70 ? -15.289 0.136 -4.293 1 86.12 70 GLY A CA 1
ATOM 537 C C . GLY A 1 70 ? -15.773 1.396 -3.596 1 86.12 70 GLY A C 1
ATOM 538 O O . GLY A 1 70 ? -15.602 2.502 -4.117 1 86.12 70 GLY A O 1
ATOM 539 N N . ALA A 1 71 ? -16.344 1.206 -2.445 1 89.19 71 ALA A N 1
ATOM 540 C CA . ALA A 1 71 ? -16.859 2.334 -1.673 1 89.19 71 ALA A CA 1
ATOM 541 C C . ALA A 1 71 ? -15.719 3.219 -1.175 1 89.19 71 ALA A C 1
ATOM 543 O O . ALA A 1 71 ? -15.836 4.445 -1.155 1 89.19 71 ALA A O 1
ATOM 544 N N . MET A 1 72 ? -14.617 2.627 -0.728 1 88.62 72 MET A N 1
ATOM 545 C CA . MET A 1 72 ? -13.453 3.385 -0.261 1 88.62 72 MET A CA 1
ATOM 546 C C . MET A 1 72 ? -12.852 4.211 -1.394 1 88.62 72 MET A C 1
ATOM 548 O O . MET A 1 72 ? -12.477 5.363 -1.191 1 88.62 72 MET A O 1
ATOM 552 N N . LEU A 1 73 ? -12.781 3.59 -2.545 1 90.44 73 LEU A N 1
ATOM 553 C CA . LEU A 1 73 ? -12.25 4.289 -3.713 1 90.44 73 LEU A CA 1
ATOM 554 C C . LEU A 1 73 ? -13.148 5.465 -4.09 1 90.44 73 LEU A C 1
ATOM 556 O O . LEU A 1 73 ? -12.656 6.555 -4.379 1 90.44 73 LEU A O 1
ATOM 560 N N . LYS A 1 74 ? -14.414 5.191 -4.102 1 94 74 LYS A N 1
ATOM 561 C CA . LYS A 1 74 ? -15.359 6.25 -4.434 1 94 74 LYS A CA 1
ATOM 562 C C . LYS A 1 74 ? -15.297 7.383 -3.414 1 94 74 LYS A C 1
ATOM 564 O O . LYS A 1 74 ? -15.398 8.562 -3.777 1 94 74 LYS A O 1
ATOM 569 N N . ALA A 1 75 ? -15.195 7.035 -2.188 1 95.12 75 ALA A N 1
ATOM 570 C CA . ALA A 1 75 ? -15.07 8.055 -1.145 1 95.12 75 ALA A CA 1
ATOM 571 C C . ALA A 1 75 ? -13.859 8.953 -1.397 1 95.12 75 ALA A C 1
ATOM 573 O O . ALA A 1 75 ? -13.93 10.164 -1.196 1 95.12 75 ALA A O 1
ATOM 574 N N . SER A 1 76 ? -12.742 8.383 -1.759 1 94.75 76 SER A N 1
ATOM 575 C CA . SER A 1 76 ? -11.539 9.148 -2.068 1 94.75 76 SER A CA 1
ATOM 576 C C . SER A 1 76 ? -11.797 10.148 -3.195 1 94.75 76 SER A C 1
ATOM 578 O O . SER A 1 76 ? -11.305 11.281 -3.156 1 94.75 76 SER A O 1
ATOM 580 N N . GLU A 1 77 ? -12.562 9.695 -4.152 1 95.19 77 GLU A N 1
ATOM 581 C CA . GLU A 1 77 ? -12.922 10.578 -5.254 1 95.19 77 GLU A CA 1
ATOM 582 C C . GLU A 1 77 ? -13.773 11.75 -4.766 1 95.19 77 GLU A C 1
ATOM 584 O O . GLU A 1 77 ? -13.555 12.891 -5.172 1 95.19 77 GLU A O 1
ATOM 589 N N . VAL A 1 78 ? -14.688 11.414 -3.943 1 96.88 78 VAL A N 1
ATOM 590 C CA . VAL A 1 78 ? -15.578 12.43 -3.396 1 96.88 78 VAL A CA 1
ATOM 591 C C . VAL A 1 78 ? -14.773 13.453 -2.604 1 96.88 78 VAL A C 1
ATOM 593 O O . VAL A 1 78 ? -15 14.664 -2.719 1 96.88 78 VAL A O 1
ATOM 596 N N . ILE A 1 79 ? -13.859 13.039 -1.806 1 97 79 ILE A N 1
ATOM 597 C CA . ILE A 1 79 ? -13.023 13.922 -0.997 1 97 79 ILE A CA 1
ATOM 598 C C . ILE A 1 79 ? -12.289 14.906 -1.901 1 97 79 ILE A C 1
ATOM 600 O O . ILE A 1 79 ? -12.297 16.109 -1.655 1 97 79 ILE A O 1
ATOM 604 N N . VAL A 1 80 ? -11.703 14.453 -2.949 1 96.88 80 VAL A N 1
ATOM 605 C CA . VAL A 1 80 ? -10.875 15.305 -3.805 1 96.88 80 VAL A CA 1
ATOM 606 C C . VAL A 1 80 ? -11.766 16.219 -4.637 1 96.88 80 VAL A C 1
ATOM 608 O O . VAL A 1 80 ? -11.422 17.375 -4.871 1 96.88 80 VAL A O 1
ATOM 611 N N . GLU A 1 81 ? -12.852 15.633 -5.09 1 97.25 81 GLU A N 1
ATOM 612 C CA . GLU A 1 81 ? -13.781 16.453 -5.855 1 97.25 81 GLU A CA 1
ATOM 613 C C . GLU A 1 81 ? -14.281 17.641 -5.031 1 97.25 81 GLU A C 1
ATOM 615 O O . GLU A 1 81 ? -14.578 18.703 -5.582 1 97.25 81 GLU A O 1
ATOM 620 N N . ASN A 1 82 ? -14.359 17.516 -3.781 1 97.56 82 ASN A N 1
ATOM 621 C CA . ASN A 1 82 ? -14.852 18.562 -2.893 1 97.56 82 ASN A CA 1
ATOM 622 C C . ASN A 1 82 ? -13.719 19.234 -2.143 1 97.56 82 ASN A C 1
ATOM 624 O O . ASN A 1 82 ? -13.953 19.984 -1.19 1 97.56 82 ASN A O 1
ATOM 628 N N . ALA A 1 83 ? -12.531 19.047 -2.51 1 97.88 83 ALA A N 1
ATOM 629 C CA . ALA A 1 83 ? -11.359 19.469 -1.745 1 97.88 83 ALA A CA 1
ATOM 630 C C . ALA A 1 83 ? -11.352 20.984 -1.55 1 97.88 83 ALA A C 1
ATOM 632 O O . ALA A 1 83 ? -11.094 21.469 -0.446 1 97.88 83 ALA A O 1
ATOM 633 N N . LYS A 1 84 ? -11.617 21.75 -2.57 1 97.06 84 LYS A N 1
ATOM 634 C CA . LYS A 1 84 ? -11.586 23.203 -2.473 1 97.06 84 LYS A CA 1
ATOM 635 C C . LYS A 1 84 ? -12.594 23.703 -1.438 1 97.06 84 LYS A C 1
ATOM 637 O O . LYS A 1 84 ? -12.281 24.609 -0.649 1 97.06 84 LYS A O 1
ATOM 642 N N . GLU A 1 85 ? -13.758 23.109 -1.489 1 97.62 85 GLU A N 1
ATOM 643 C CA . GLU A 1 85 ? -14.789 23.5 -0.526 1 97.62 85 GLU A CA 1
ATOM 644 C C . GLU A 1 85 ? -14.406 23.062 0.887 1 97.62 85 GLU A C 1
ATOM 646 O O . GLU A 1 85 ? -14.57 23.812 1.842 1 97.62 85 GLU A O 1
ATOM 651 N N . ILE A 1 86 ? -13.914 21.844 1.027 1 97.94 86 ILE A N 1
ATOM 652 C CA . ILE A 1 86 ? -13.492 21.297 2.311 1 97.94 86 ILE A CA 1
ATOM 653 C C . ILE A 1 86 ? -12.438 22.203 2.939 1 97.94 86 ILE A C 1
ATOM 655 O O . ILE A 1 86 ? -12.508 22.516 4.129 1 97.94 86 ILE A O 1
ATOM 659 N N . LEU A 1 87 ? -11.492 22.703 2.139 1 97.62 87 LEU A N 1
ATOM 660 C CA . LEU A 1 87 ? -10.344 23.438 2.641 1 97.62 87 LEU A CA 1
ATOM 661 C C . LEU A 1 87 ? -10.734 24.859 3.047 1 97.62 87 LEU A C 1
ATOM 663 O O . LEU A 1 87 ? -9.953 25.562 3.678 1 97.62 87 LEU A O 1
ATOM 667 N N . LYS A 1 88 ? -11.969 25.234 2.748 1 96.94 88 LYS A N 1
ATOM 668 C CA . LYS A 1 88 ? -12.484 26.531 3.209 1 96.94 88 LYS A CA 1
ATOM 669 C C . LYS A 1 88 ? -12.898 26.453 4.676 1 96.94 88 LYS A C 1
ATOM 671 O O . LYS A 1 88 ? -13.055 27.484 5.332 1 96.94 88 LYS A O 1
ATOM 676 N N . HIS A 1 89 ? -13.172 25.281 5.109 1 97.56 89 HIS A N 1
ATOM 677 C CA . HIS A 1 89 ? -13.578 25.094 6.496 1 97.56 89 HIS A CA 1
ATOM 678 C C . HIS A 1 89 ? -12.531 25.656 7.457 1 97.56 89 HIS A C 1
ATOM 680 O O . HIS A 1 89 ? -11.328 25.516 7.215 1 97.56 89 HIS A O 1
ATOM 686 N N . GLU A 1 90 ? -12.945 26.141 8.586 1 97.06 90 GLU A N 1
ATOM 687 C CA . GLU A 1 90 ? -12.086 26.812 9.555 1 97.06 90 GLU A CA 1
ATOM 688 C C . GLU A 1 90 ? -11.031 25.875 10.117 1 97.06 90 GLU A C 1
ATOM 690 O O . GLU A 1 90 ? -9.93 26.297 10.469 1 97.06 90 GLU A O 1
ATOM 695 N N . ALA A 1 91 ? -11.32 24.641 10.109 1 97.75 91 ALA A N 1
ATOM 696 C CA . ALA A 1 91 ? -10.406 23.641 10.633 1 97.75 91 ALA A CA 1
ATOM 697 C C . ALA A 1 91 ? -9.109 23.594 9.82 1 97.75 91 ALA A C 1
ATOM 699 O O . ALA A 1 91 ? -8.078 23.125 10.305 1 97.75 91 ALA A O 1
ATOM 700 N N . PHE A 1 92 ? -9.156 24.141 8.617 1 97.75 92 PHE A N 1
ATOM 701 C CA . PHE A 1 92 ? -8.008 24.047 7.723 1 97.75 92 PHE A CA 1
ATOM 702 C C . PHE A 1 92 ? -7.301 25.391 7.613 1 97.75 92 PHE A C 1
ATOM 704 O O . PHE A 1 92 ? -6.445 25.594 6.75 1 97.75 92 PHE A O 1
ATOM 711 N N . LYS A 1 93 ? -7.664 26.297 8.477 1 92.81 93 LYS A N 1
ATOM 712 C CA . LYS A 1 93 ? -6.961 27.578 8.461 1 92.81 93 LYS A CA 1
ATOM 713 C C . LYS A 1 93 ? -5.48 27.391 8.781 1 92.81 93 LYS A C 1
ATOM 715 O O . LYS A 1 93 ? -5.125 26.844 9.82 1 92.81 93 LYS A O 1
ATOM 720 N N . PRO A 1 94 ? -4.57 27.797 8.023 1 80.25 94 PRO A N 1
ATOM 721 C CA . PRO A 1 94 ? -3.17 27.375 8.07 1 80.25 94 PRO A CA 1
ATOM 722 C C . PRO A 1 94 ? -2.307 28.266 8.961 1 80.25 94 PRO A C 1
ATOM 724 O O . PRO A 1 94 ? -1.14 27.938 9.211 1 80.25 94 PRO A O 1
ATOM 727 N N . PHE A 1 95 ? -2.693 29.219 9.562 1 84.06 95 PHE A N 1
ATOM 728 C CA . PHE A 1 95 ? -1.671 30.156 10.016 1 84.06 95 PHE A CA 1
ATOM 729 C C . PHE A 1 95 ? -1.697 30.297 11.539 1 84.06 95 PHE A C 1
ATOM 731 O O . PHE A 1 95 ? -0.746 30.797 12.141 1 84.06 95 PHE A O 1
ATOM 738 N N . ASP A 1 96 ? -2.633 29.781 12.117 1 90.56 96 ASP A N 1
ATOM 739 C CA . ASP A 1 96 ? -2.662 30.062 13.547 1 90.56 96 ASP A CA 1
ATOM 740 C C . ASP A 1 96 ? -2.545 28.766 14.359 1 90.56 96 ASP A C 1
ATOM 742 O O . ASP A 1 96 ? -2.443 28.812 15.594 1 90.56 96 ASP A O 1
ATOM 746 N N . ALA A 1 97 ? -2.547 27.672 13.711 1 95.5 97 ALA A N 1
ATOM 747 C CA . ALA A 1 97 ? -2.479 26.391 14.414 1 95.5 97 ALA A CA 1
ATOM 748 C C . ALA A 1 97 ? -1.861 25.312 13.531 1 95.5 97 ALA A C 1
ATOM 750 O O . ALA A 1 97 ? -1.802 25.469 12.305 1 95.5 97 ALA A O 1
ATOM 751 N N . THR A 1 98 ? -1.36 24.328 14.211 1 96.19 98 THR A N 1
ATOM 752 C CA . THR A 1 98 ? -1.028 23.109 13.484 1 96.19 98 THR A CA 1
ATOM 753 C C . THR A 1 98 ? -2.285 22.297 13.195 1 96.19 98 THR A C 1
ATOM 755 O O . THR A 1 98 ? -3.076 22.016 14.102 1 96.19 98 THR A O 1
ATOM 758 N N . VAL A 1 99 ? -2.445 22 11.961 1 98 99 VAL A N 1
ATOM 759 C CA . VAL A 1 99 ? -3.582 21.172 11.586 1 98 99 VAL A CA 1
ATOM 760 C C . VAL A 1 99 ? -3.125 19.734 11.383 1 98 99 VAL A C 1
ATOM 762 O O . VAL A 1 99 ? -2.422 19.422 10.422 1 98 99 VAL A O 1
ATOM 765 N N . ILE A 1 100 ? -3.527 18.828 12.297 1 98.44 100 ILE A N 1
ATOM 766 C CA . ILE A 1 100 ? -3.219 17.406 12.18 1 98.44 100 ILE A CA 1
ATOM 767 C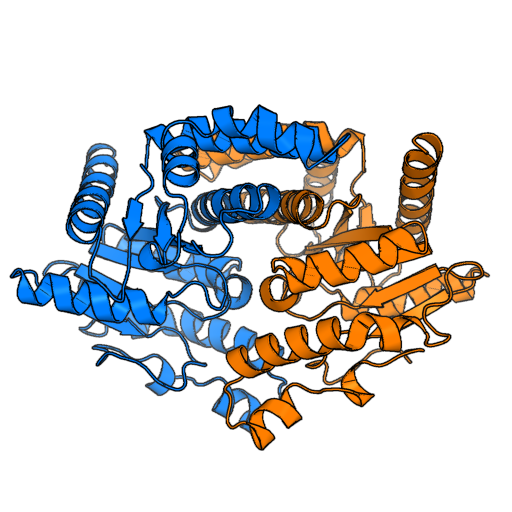 C . ILE A 1 100 ? -4.328 16.688 11.398 1 98.44 100 ILE A C 1
ATOM 769 O O . ILE A 1 100 ? -5.5 16.766 11.781 1 98.44 100 ILE A O 1
ATOM 773 N N . ILE A 1 101 ? -3.943 16.047 10.391 1 98.44 101 ILE A N 1
ATOM 774 C CA . ILE A 1 101 ? -4.914 15.398 9.516 1 98.44 101 ILE A CA 1
ATOM 775 C C . ILE A 1 101 ? -4.773 13.883 9.609 1 98.44 101 ILE A C 1
ATOM 777 O O . ILE A 1 101 ? -3.742 13.32 9.227 1 98.44 101 ILE A O 1
ATOM 781 N N . ASP A 1 102 ? -5.805 13.234 10.172 1 97.94 102 ASP A N 1
ATOM 782 C CA . ASP A 1 102 ? -5.938 11.781 10.203 1 97.94 102 ASP A CA 1
ATOM 783 C C . ASP A 1 102 ? -6.402 11.242 8.859 1 97.94 102 ASP A C 1
ATOM 785 O O . ASP A 1 102 ? -7.547 11.453 8.453 1 97.94 102 ASP A O 1
ATOM 789 N N . THR A 1 103 ? -5.547 10.57 8.156 1 96.75 103 THR A N 1
ATOM 790 C CA . THR A 1 103 ? -5.82 10.141 6.793 1 96.75 103 THR A CA 1
ATOM 791 C C . THR A 1 103 ? -6.531 8.789 6.781 1 96.75 103 THR A C 1
ATOM 793 O O . THR A 1 103 ? -6.562 8.086 7.797 1 96.75 103 THR A O 1
ATOM 796 N N . PRO A 1 104 ? -7.113 8.438 5.664 1 91.75 104 PRO A N 1
ATOM 797 C CA . PRO A 1 104 ? -7.875 7.191 5.586 1 91.75 104 PRO A CA 1
ATOM 798 C C . PRO A 1 104 ? -7.062 5.977 6.031 1 91.75 104 PRO A C 1
ATOM 800 O O . PRO A 1 104 ? -5.848 5.93 5.82 1 91.75 104 PRO A O 1
ATOM 803 N N . GLY A 1 105 ? -7.816 4.984 6.562 1 83.94 105 GLY A N 1
ATOM 804 C CA . GLY A 1 105 ? -7.211 3.812 7.18 1 83.94 105 GLY A CA 1
ATOM 805 C C . GLY A 1 105 ? -6.258 3.078 6.254 1 83.94 105 GLY A C 1
ATOM 806 O O . GLY A 1 105 ? -5.199 2.619 6.684 1 83.94 105 GLY A O 1
ATOM 807 N N . GLN A 1 106 ? -6.629 2.896 5.102 1 87.62 106 GLN A N 1
ATOM 808 C CA . GLN A 1 106 ? -5.766 2.201 4.152 1 87.62 106 GLN A CA 1
ATOM 809 C C . GLN A 1 106 ? -4.945 3.189 3.332 1 87.62 106 GLN A C 1
ATOM 811 O O . GLN A 1 106 ? -5.5 4.074 2.68 1 87.62 106 GLN A O 1
ATOM 816 N N . LEU A 1 107 ? -3.67 3.01 3.383 1 92.88 107 LEU A N 1
ATOM 817 C CA . LEU A 1 107 ? -2.711 3.904 2.744 1 92.88 107 LEU A CA 1
ATOM 818 C C . LEU A 1 107 ? -2.967 3.996 1.244 1 92.88 107 LEU A C 1
ATOM 820 O O . LEU A 1 107 ? -2.934 5.086 0.669 1 92.88 107 LEU A O 1
ATOM 824 N N . GLU A 1 108 ? -3.283 2.906 0.586 1 91.56 108 GLU A N 1
ATOM 825 C CA . GLU A 1 108 ? -3.35 2.83 -0.87 1 91.56 108 GLU A CA 1
ATOM 826 C C . GLU A 1 108 ? -4.574 3.57 -1.406 1 91.56 108 GLU A C 1
ATOM 828 O O . GLU A 1 108 ? -4.535 4.125 -2.506 1 91.56 108 GLU A O 1
ATOM 833 N N . ILE A 1 109 ? -5.656 3.615 -0.671 1 86.75 109 ILE A N 1
ATOM 834 C CA . ILE A 1 109 ? -6.941 4.117 -1.148 1 86.75 109 ILE A CA 1
ATOM 835 C C . ILE A 1 109 ? -6.836 5.613 -1.428 1 86.75 109 ILE A C 1
ATOM 837 O O . ILE A 1 109 ? -7.484 6.129 -2.344 1 86.75 109 ILE A O 1
ATOM 841 N N . PHE A 1 110 ? -5.98 6.297 -0.674 1 88.56 110 PHE A N 1
ATOM 842 C CA . PHE A 1 110 ? -5.934 7.75 -0.79 1 88.56 110 PHE A CA 1
ATOM 843 C C . PHE A 1 110 ? -4.512 8.227 -1.062 1 88.56 110 PHE A C 1
ATOM 845 O O . PHE A 1 110 ? -4.234 8.797 -2.121 1 88.56 110 PHE A O 1
ATOM 852 N N . MET A 1 111 ? -3.572 7.719 -0.347 1 92.31 111 MET A N 1
ATOM 853 C CA . MET A 1 111 ? -2.238 8.312 -0.375 1 92.31 111 MET A CA 1
ATOM 854 C C . MET A 1 111 ? -1.439 7.801 -1.569 1 92.31 111 MET A C 1
ATOM 856 O O . MET A 1 111 ? -0.575 8.508 -2.092 1 92.31 111 MET A O 1
ATOM 860 N N . LEU A 1 112 ? -1.74 6.664 -2.07 1 92.69 112 LEU A N 1
ATOM 861 C CA . LEU A 1 112 ? -0.951 6.109 -3.164 1 92.69 112 LEU A CA 1
ATOM 862 C C . LEU A 1 112 ? -1.7 6.227 -4.488 1 92.69 112 LEU A C 1
ATOM 864 O O . LEU A 1 112 ? -1.369 5.539 -5.457 1 92.69 112 LEU A O 1
ATOM 868 N N . ARG A 1 113 ? -2.668 7.105 -4.516 1 90.31 113 ARG A N 1
ATOM 869 C CA . ARG A 1 113 ? -3.436 7.367 -5.727 1 90.31 113 ARG A CA 1
ATOM 870 C C . ARG A 1 113 ? -3.355 8.844 -6.117 1 90.31 113 ARG A C 1
ATOM 872 O O . ARG A 1 113 ? -2.807 9.656 -5.375 1 90.31 113 ARG A O 1
ATOM 879 N N . HIS A 1 114 ? -3.92 9.102 -7.316 1 89.44 114 HIS A N 1
ATOM 880 C CA . HIS A 1 114 ? -3.938 10.469 -7.809 1 89.44 114 HIS A CA 1
ATOM 881 C C . HIS A 1 114 ? -4.676 11.398 -6.844 1 89.44 114 HIS A C 1
ATOM 883 O O . HIS A 1 114 ? -4.316 12.562 -6.695 1 89.44 114 HIS A O 1
ATOM 889 N N . GLU A 1 115 ? -5.695 10.844 -6.164 1 91.56 115 GLU A N 1
ATOM 890 C CA . GLU A 1 115 ? -6.52 11.625 -5.246 1 91.56 115 GLU A CA 1
ATOM 891 C C . GLU A 1 115 ? -5.691 12.18 -4.094 1 91.56 115 GLU A C 1
ATOM 893 O O . GLU A 1 115 ? -5.801 13.359 -3.752 1 91.56 115 GLU A O 1
ATOM 898 N N . GLY A 1 116 ? -4.824 11.336 -3.564 1 94.31 116 GLY A N 1
ATOM 899 C CA . GLY A 1 116 ? -3.967 11.773 -2.475 1 94.31 116 GLY A CA 1
ATOM 900 C C . GLY A 1 116 ? -3.02 12.891 -2.875 1 94.31 116 GLY A C 1
ATOM 901 O O . GLY A 1 116 ? -2.836 13.852 -2.129 1 94.31 116 GLY A O 1
ATOM 902 N N . TYR A 1 117 ? -2.463 12.781 -4.027 1 94.25 117 TYR A N 1
ATOM 903 C CA . TYR A 1 117 ? -1.552 13.805 -4.527 1 94.25 117 TYR A CA 1
ATOM 904 C C . TYR A 1 117 ? -2.277 15.125 -4.723 1 94.25 117 TYR A C 1
ATOM 906 O O . TYR A 1 117 ? -1.776 16.188 -4.316 1 94.25 117 TYR A O 1
ATOM 914 N N . LYS A 1 118 ? -3.42 15.062 -5.363 1 95.38 118 LYS A N 1
ATOM 915 C CA . LYS A 1 118 ? -4.18 16.281 -5.645 1 95.38 118 LYS A CA 1
ATOM 916 C C . LYS A 1 118 ? -4.57 17 -4.352 1 95.38 118 LYS A C 1
ATOM 918 O O . LYS A 1 118 ? -4.414 18.219 -4.238 1 95.38 118 LYS A O 1
ATOM 923 N N . PHE A 1 119 ? -5.051 16.281 -3.43 1 97.56 119 PHE A N 1
ATOM 924 C CA . PHE A 1 119 ? -5.453 16.875 -2.16 1 97.56 119 PHE A CA 1
ATOM 925 C C . PHE A 1 119 ? -4.258 17.5 -1.454 1 97.56 119 PHE A C 1
ATOM 927 O O . PHE A 1 119 ? -4.34 18.641 -0.979 1 97.56 119 PHE A O 1
ATOM 934 N N . THR A 1 120 ? -3.15 16.781 -1.386 1 97 120 THR A N 1
ATOM 935 C CA . THR A 1 120 ? -1.939 17.25 -0.715 1 97 120 THR A CA 1
ATOM 936 C C . THR A 1 120 ? -1.359 18.469 -1.425 1 97 120 THR A C 1
ATOM 938 O O . THR A 1 120 ? -0.838 19.375 -0.779 1 97 120 THR A O 1
ATOM 941 N N . SER A 1 121 ? -1.461 18.438 -2.75 1 96.19 121 SER A N 1
ATOM 942 C CA . SER A 1 121 ? -0.97 19.578 -3.523 1 96.19 121 SER A CA 1
ATOM 943 C C . SER A 1 121 ? -1.728 20.844 -3.172 1 96.19 121 SER A C 1
ATOM 945 O O . SER A 1 121 ? -1.147 21.938 -3.154 1 96.19 121 SER A O 1
ATOM 947 N N . LEU A 1 122 ? -3.004 20.703 -2.9 1 97.5 122 LEU A N 1
ATOM 948 C CA . LEU A 1 122 ? -3.811 21.844 -2.49 1 97.5 122 LEU A CA 1
ATOM 949 C C . LEU A 1 122 ? -3.404 22.328 -1.103 1 97.5 122 LEU A C 1
ATOM 951 O O . LEU A 1 122 ? -3.369 23.531 -0.846 1 97.5 122 LEU A O 1
ATOM 955 N N . LEU A 1 123 ? -3.074 21.438 -0.21 1 97.12 123 LEU A N 1
ATOM 956 C CA . LEU A 1 123 ? -2.598 21.812 1.119 1 97.12 123 LEU A CA 1
ATOM 957 C C . LEU A 1 123 ? -1.276 22.562 1.031 1 97.12 123 LEU A C 1
ATOM 959 O O . LEU A 1 123 ? -1.113 23.609 1.659 1 97.12 123 LEU A O 1
ATOM 963 N N . LYS A 1 124 ? -0.416 22.047 0.208 1 94.19 124 LYS A N 1
ATOM 964 C CA . LYS A 1 124 ? 0.934 22.594 0.074 1 94.19 124 LYS A CA 1
ATOM 965 C C . LYS A 1 124 ? 0.901 24.031 -0.421 1 94.19 124 LYS A C 1
ATOM 967 O O . LYS A 1 124 ? 1.783 24.828 -0.092 1 94.19 124 LYS A O 1
ATOM 972 N N . ARG A 1 125 ? -0.071 24.297 -1.182 1 94.44 125 ARG A N 1
ATOM 973 C CA . ARG A 1 125 ? -0.209 25.656 -1.728 1 94.44 125 ARG A CA 1
ATOM 974 C C . ARG A 1 125 ? -0.642 26.641 -0.648 1 94.44 125 ARG A C 1
ATOM 976 O O . ARG A 1 125 ? -0.443 27.844 -0.79 1 94.44 125 ARG A O 1
ATOM 983 N N . ARG A 1 126 ? -1.153 26.125 0.407 1 95.12 126 ARG A N 1
ATOM 984 C CA . ARG A 1 126 ? -1.721 26.984 1.437 1 95.12 126 ARG A CA 1
ATOM 985 C C . ARG A 1 126 ? -0.739 27.188 2.588 1 95.12 126 ARG A C 1
ATOM 987 O O . ARG A 1 126 ? -0.639 28.281 3.143 1 95.12 126 ARG A O 1
ATOM 994 N N . ALA A 1 127 ? -0.054 26.219 2.9 1 95.12 127 ALA A N 1
ATOM 995 C CA . ALA A 1 127 ? 0.862 26.266 4.035 1 95.12 127 ALA A CA 1
ATOM 996 C C . ALA A 1 127 ? 1.846 25.094 3.994 1 95.12 127 ALA A C 1
ATOM 998 O O . ALA A 1 127 ? 1.645 24.141 3.252 1 95.12 127 ALA A O 1
ATOM 999 N N . PRO A 1 128 ? 2.975 25.234 4.754 1 94.19 128 PRO A N 1
ATOM 1000 C CA . PRO A 1 128 ? 3.893 24.109 4.84 1 94.19 128 PRO A CA 1
ATOM 1001 C C . PRO A 1 128 ? 3.189 22.812 5.246 1 94.19 128 PRO A C 1
ATOM 1003 O O . PRO A 1 128 ? 2.352 22.812 6.152 1 94.19 128 PRO A O 1
ATOM 1006 N N . THR A 1 129 ? 3.471 21.781 4.488 1 95.94 129 THR A N 1
ATOM 1007 C CA . THR A 1 129 ? 2.828 20.484 4.676 1 95.94 129 THR A CA 1
ATOM 1008 C C . THR A 1 129 ? 3.869 19.391 4.871 1 95.94 129 THR A C 1
ATOM 1010 O O . THR A 1 129 ? 4.781 19.234 4.055 1 95.94 129 THR A O 1
ATOM 1013 N N . VAL A 1 130 ? 3.738 18.641 5.988 1 95.88 130 VAL A N 1
ATOM 1014 C CA . VAL A 1 130 ? 4.676 17.578 6.32 1 95.88 130 VAL A CA 1
ATOM 1015 C C . VAL A 1 130 ? 3.91 16.281 6.602 1 95.88 130 VAL A C 1
ATOM 1017 O O . VAL A 1 130 ? 2.795 16.328 7.129 1 95.88 130 VAL A O 1
ATOM 1020 N N . GLY A 1 131 ? 4.492 15.195 6.156 1 96.69 131 GLY A N 1
ATOM 1021 C CA . GLY A 1 131 ? 3.936 13.891 6.484 1 96.69 131 GLY A CA 1
ATOM 1022 C C . GLY A 1 131 ? 4.648 13.203 7.633 1 96.69 131 GLY A C 1
ATOM 1023 O O . GLY A 1 131 ? 5.867 13.32 7.773 1 96.69 131 GLY A O 1
ATOM 1024 N N . VAL A 1 132 ? 3.867 12.539 8.43 1 97.5 132 VAL A N 1
ATOM 1025 C CA . VAL A 1 132 ? 4.363 11.562 9.398 1 97.5 132 VAL A CA 1
ATOM 1026 C C . VAL A 1 132 ? 3.932 10.156 8.984 1 97.5 132 VAL A C 1
ATOM 1028 O O . VAL A 1 132 ? 2.738 9.859 8.93 1 97.5 132 VAL A O 1
ATOM 1031 N N . PHE A 1 133 ? 4.973 9.367 8.672 1 97.69 133 PHE A N 1
ATOM 1032 C CA . PHE A 1 133 ? 4.672 8.016 8.234 1 97.69 133 PHE A CA 1
ATOM 1033 C C . PHE A 1 133 ? 4.965 7.004 9.336 1 97.69 133 PHE A C 1
ATOM 1035 O O . PHE A 1 133 ? 6.117 6.82 9.727 1 97.69 133 PHE A O 1
ATOM 1042 N N . LEU A 1 134 ? 3.9 6.328 9.758 1 97.44 134 LEU A N 1
ATOM 1043 C CA . LEU A 1 134 ? 4.02 5.418 10.891 1 97.44 134 LEU A CA 1
ATOM 1044 C C . LEU A 1 134 ? 4.539 4.055 10.445 1 97.44 134 LEU A C 1
ATOM 1046 O O . LEU A 1 134 ? 3.93 3.402 9.594 1 97.44 134 LEU A O 1
ATOM 1050 N N . VAL A 1 135 ? 5.668 3.705 10.977 1 94.38 135 VAL A N 1
ATOM 1051 C CA . VAL A 1 135 ? 6.207 2.35 10.93 1 94.38 135 VAL A CA 1
ATOM 1052 C C . VAL A 1 135 ? 5.832 1.6 12.203 1 94.38 135 VAL A C 1
ATOM 1054 O O . VAL A 1 135 ? 6.289 1.947 13.297 1 94.38 135 VAL A O 1
ATOM 1057 N N . ASP A 1 136 ? 5.062 0.548 12.055 1 91.62 136 ASP A N 1
ATOM 1058 C CA . ASP A 1 136 ? 4.535 -0.165 13.211 1 91.62 136 ASP A CA 1
ATOM 1059 C C . ASP A 1 136 ? 5.66 -0.82 14.016 1 91.62 136 ASP A C 1
ATOM 1061 O O . ASP A 1 136 ? 6.309 -1.753 13.531 1 91.62 136 ASP A O 1
ATOM 1065 N N . GLY A 1 137 ? 5.809 -0.396 15.227 1 86.88 137 GLY A N 1
ATOM 1066 C CA . GLY A 1 137 ? 6.879 -0.869 16.094 1 86.88 137 GLY A CA 1
ATOM 1067 C C . GLY A 1 137 ? 6.773 -2.348 16.422 1 86.88 137 GLY A C 1
ATOM 1068 O O . GLY A 1 137 ? 7.77 -2.988 16.75 1 86.88 137 GLY A O 1
ATOM 1069 N N . SER A 1 138 ? 5.637 -2.904 16.297 1 82 138 SER A N 1
ATOM 10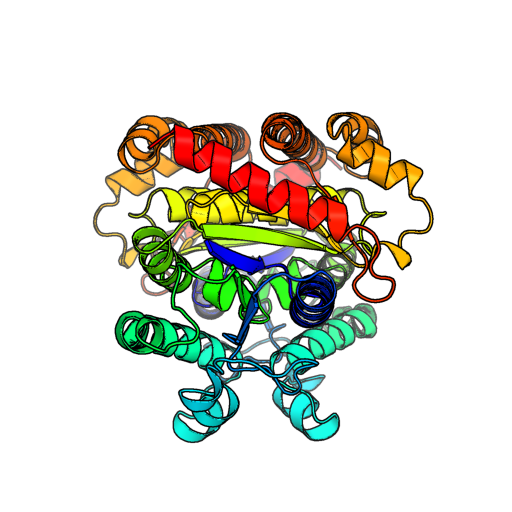70 C CA . SER A 1 138 ? 5.445 -4.32 16.609 1 82 138 SER A CA 1
ATOM 1071 C C . SER A 1 138 ? 6.066 -5.207 15.539 1 82 138 SER A C 1
ATOM 1073 O O . SER A 1 138 ? 6.266 -6.406 15.758 1 82 138 SER A O 1
ATOM 1075 N N . MET A 1 139 ? 6.438 -4.656 14.484 1 79.56 139 MET A N 1
ATOM 1076 C CA . MET A 1 139 ? 6.934 -5.445 13.367 1 79.56 139 MET A CA 1
ATOM 1077 C C . MET A 1 139 ? 8.43 -5.234 13.164 1 79.56 139 MET A C 1
ATOM 1079 O O . MET A 1 139 ? 9.016 -5.77 12.227 1 79.56 139 MET A O 1
ATOM 1083 N N . VAL A 1 140 ? 9.031 -4.594 14.07 1 80.75 140 VAL A N 1
ATOM 1084 C CA . VAL A 1 140 ? 10.391 -4.113 13.844 1 80.75 140 VAL A CA 1
ATOM 1085 C C . VAL A 1 140 ? 11.367 -5.281 13.93 1 80.75 140 VAL A C 1
ATOM 1087 O O . VAL A 1 140 ? 12.516 -5.176 13.477 1 80.75 140 VAL A O 1
ATOM 1090 N N . TYR A 1 141 ? 10.93 -6.449 14.43 1 82.12 141 TYR A N 1
ATOM 1091 C CA . TYR A 1 141 ? 11.844 -7.574 14.609 1 82.12 141 TYR A CA 1
ATOM 1092 C C . TYR A 1 141 ? 11.93 -8.414 13.336 1 82.12 141 TYR A C 1
ATOM 1094 O O . TYR A 1 141 ? 12.797 -9.273 13.211 1 82.12 141 TYR A O 1
ATOM 1102 N N . ASN A 1 142 ? 11.086 -8.18 12.453 1 87.75 142 ASN A N 1
ATOM 1103 C CA . ASN A 1 142 ? 11.203 -8.742 11.109 1 87.75 142 ASN A CA 1
ATOM 1104 C C . ASN A 1 142 ? 11.891 -7.77 10.148 1 87.75 142 ASN A C 1
ATOM 1106 O O . ASN A 1 142 ? 11.305 -6.754 9.766 1 87.75 142 ASN A O 1
ATOM 1110 N N . ILE A 1 143 ? 13.07 -8.172 9.758 1 88.06 143 ILE A N 1
ATOM 1111 C CA . ILE A 1 143 ? 13.945 -7.266 9.016 1 88.06 143 ILE A CA 1
ATOM 1112 C C . ILE A 1 143 ? 13.273 -6.855 7.707 1 88.06 143 ILE A C 1
ATOM 1114 O O . ILE A 1 143 ? 13.344 -5.691 7.305 1 88.06 143 ILE A O 1
ATOM 1118 N N . ALA A 1 144 ? 12.664 -7.828 6.992 1 91.38 144 ALA A N 1
ATOM 1119 C CA . ALA A 1 144 ? 11.969 -7.512 5.75 1 91.38 144 ALA A CA 1
ATOM 1120 C C . ALA A 1 144 ? 10.828 -6.527 5.996 1 91.38 144 ALA A C 1
ATOM 1122 O O . ALA A 1 144 ? 10.633 -5.59 5.223 1 91.38 144 ALA A O 1
ATOM 1123 N N . ASP A 1 145 ? 10.125 -6.707 7.125 1 91 145 ASP A N 1
ATOM 1124 C CA . ASP A 1 145 ? 9.031 -5.809 7.484 1 91 145 ASP A CA 1
ATOM 1125 C C . ASP A 1 145 ? 9.547 -4.398 7.77 1 91 145 ASP A C 1
ATOM 1127 O O . ASP A 1 145 ? 8.953 -3.412 7.336 1 91 145 ASP A O 1
ATOM 1131 N N . LEU A 1 146 ? 10.594 -4.395 8.469 1 90.56 146 LEU A N 1
ATOM 1132 C CA . LEU A 1 146 ? 11.156 -3.105 8.852 1 90.56 146 LEU A CA 1
ATOM 1133 C C . LEU A 1 146 ? 11.617 -2.328 7.629 1 90.56 146 LEU A C 1
ATOM 1135 O O . LEU A 1 146 ? 11.227 -1.175 7.434 1 90.56 146 LEU A O 1
ATOM 1139 N N . VAL A 1 147 ? 12.359 -2.955 6.781 1 92.56 147 VAL A N 1
ATOM 1140 C CA . VAL A 1 147 ? 12.938 -2.309 5.609 1 92.56 147 VAL A CA 1
ATOM 1141 C C . VAL A 1 147 ? 11.828 -1.868 4.66 1 92.56 147 VAL A C 1
ATOM 1143 O O . VAL A 1 147 ? 11.812 -0.724 4.199 1 92.56 147 VAL A O 1
ATOM 1146 N N . THR A 1 148 ? 10.867 -2.752 4.445 1 94.5 148 THR A N 1
ATOM 1147 C CA . THR A 1 148 ? 9.836 -2.451 3.465 1 94.5 148 THR A CA 1
ATOM 1148 C C . THR A 1 148 ? 8.875 -1.391 3.998 1 94.5 148 THR A C 1
ATOM 1150 O O . THR A 1 148 ? 8.414 -0.524 3.25 1 94.5 148 THR A O 1
ATOM 1153 N N . SER A 1 149 ? 8.609 -1.442 5.281 1 93.5 149 SER A N 1
ATOM 1154 C CA . SER A 1 149 ? 7.707 -0.448 5.859 1 93.5 149 SER A CA 1
ATOM 1155 C C . SER A 1 149 ? 8.336 0.942 5.836 1 93.5 149 SER A C 1
ATOM 1157 O O . SER A 1 149 ? 7.672 1.922 5.488 1 93.5 149 SER A O 1
ATOM 1159 N N . TRP A 1 150 ? 9.562 0.995 6.238 1 93.94 150 TRP A N 1
ATOM 1160 C CA . TRP A 1 150 ? 10.258 2.277 6.219 1 93.94 150 TRP A CA 1
ATOM 1161 C C . TRP A 1 150 ? 10.398 2.797 4.789 1 93.94 150 TRP A C 1
ATOM 1163 O O . TRP A 1 150 ? 10.188 3.984 4.535 1 93.94 150 TRP A O 1
ATOM 1173 N N . MET A 1 151 ? 10.734 1.926 3.861 1 95.75 151 MET A N 1
ATOM 1174 C CA . MET A 1 151 ? 10.859 2.299 2.455 1 95.75 151 MET A CA 1
ATOM 1175 C C . MET A 1 151 ? 9.531 2.801 1.905 1 95.75 151 MET A C 1
ATOM 1177 O O . MET A 1 151 ? 9.5 3.689 1.053 1 95.75 151 MET A O 1
ATOM 1181 N N . LEU A 1 152 ? 8.477 2.207 2.355 1 96.31 152 LEU A N 1
ATOM 1182 C CA . LEU A 1 152 ? 7.16 2.66 1.929 1 96.31 152 LEU A CA 1
ATOM 1183 C C . LEU A 1 152 ? 6.953 4.133 2.271 1 96.31 152 LEU A C 1
ATOM 1185 O O . LEU A 1 152 ? 6.34 4.871 1.498 1 96.31 152 LEU A O 1
ATOM 1189 N N . GLY A 1 153 ? 7.441 4.566 3.361 1 96 153 GLY A N 1
ATOM 1190 C CA . GLY A 1 153 ? 7.398 5.977 3.715 1 96 153 GLY A CA 1
ATOM 1191 C C . GLY A 1 153 ? 8.102 6.867 2.705 1 96 153 GLY A C 1
ATOM 1192 O O . GLY A 1 153 ? 7.602 7.941 2.367 1 96 153 GLY A O 1
ATOM 1193 N N . LEU A 1 154 ? 9.219 6.449 2.258 1 95.81 154 LEU A N 1
ATOM 1194 C CA . LEU A 1 154 ? 9.953 7.211 1.249 1 95.81 154 LEU A CA 1
ATOM 1195 C C . LEU A 1 154 ? 9.188 7.242 -0.068 1 95.81 154 LEU A C 1
ATOM 1197 O O . LEU A 1 154 ? 9.211 8.242 -0.783 1 95.81 154 LEU A O 1
ATOM 1201 N N . LEU A 1 155 ? 8.57 6.141 -0.347 1 96.19 155 LEU A N 1
ATOM 1202 C CA . LEU A 1 155 ? 7.75 6.098 -1.553 1 96.19 155 LEU A CA 1
ATOM 1203 C C . LEU A 1 155 ? 6.633 7.133 -1.488 1 96.19 155 LEU A C 1
ATOM 1205 O O . LEU A 1 155 ? 6.367 7.828 -2.473 1 96.19 155 LEU A O 1
ATOM 1209 N N . VAL A 1 156 ? 6.031 7.195 -0.359 1 96.25 156 VAL A N 1
ATOM 1210 C CA . VAL A 1 156 ? 4.93 8.133 -0.164 1 96.25 156 VAL A CA 1
ATOM 1211 C C . VAL A 1 156 ? 5.438 9.562 -0.285 1 96.25 156 VAL A C 1
ATOM 1213 O O . VAL A 1 156 ? 4.738 10.438 -0.81 1 96.25 156 VAL A O 1
ATOM 1216 N N . GLN A 1 157 ? 6.637 9.82 0.212 1 95.19 157 GLN A N 1
ATOM 1217 C CA . GLN A 1 157 ? 7.246 11.141 0.057 1 95.19 157 GLN A CA 1
ATOM 1218 C C . GLN A 1 157 ? 7.352 11.531 -1.415 1 95.19 157 GLN A C 1
ATOM 1220 O O . GLN A 1 157 ? 7.027 12.656 -1.789 1 95.19 157 GLN A O 1
ATOM 1225 N N . VAL A 1 158 ? 7.816 10.609 -2.225 1 95.12 158 VAL A N 1
ATOM 1226 C CA . VAL A 1 158 ? 7.961 10.875 -3.652 1 95.12 158 VAL A CA 1
ATOM 1227 C C . VAL A 1 158 ? 6.582 11.07 -4.281 1 95.12 158 VAL A C 1
ATOM 1229 O O . VAL A 1 158 ? 6.383 11.992 -5.074 1 95.12 158 VAL A O 1
ATOM 1232 N N . LYS A 1 159 ? 5.688 10.227 -3.893 1 95 159 LYS A N 1
ATOM 1233 C CA . LYS A 1 159 ? 4.34 10.234 -4.453 1 95 159 LYS A CA 1
ATOM 1234 C C . LYS A 1 159 ? 3.635 11.555 -4.164 1 95 159 LYS A C 1
ATOM 1236 O O . LYS A 1 159 ? 2.984 12.125 -5.043 1 95 159 LYS A O 1
ATOM 1241 N N . LEU A 1 160 ? 3.787 12.047 -2.975 1 95.25 160 LEU A N 1
ATOM 1242 C CA . LEU A 1 160 ? 3.021 13.211 -2.539 1 95.25 160 LEU A CA 1
ATOM 1243 C C . LEU A 1 160 ? 3.85 14.484 -2.66 1 95.25 160 LEU A C 1
ATOM 1245 O O . LEU A 1 160 ? 3.314 15.586 -2.561 1 95.25 160 LEU A O 1
ATOM 1249 N N . ASP A 1 161 ? 5.102 14.32 -2.875 1 92.75 161 ASP A N 1
ATOM 1250 C CA . ASP A 1 161 ? 6.035 15.438 -3.012 1 92.75 161 ASP A CA 1
ATOM 1251 C C . ASP A 1 161 ? 6.023 16.312 -1.765 1 92.75 161 ASP A C 1
ATOM 1253 O O . ASP A 1 161 ? 5.855 17.531 -1.86 1 92.75 161 ASP A O 1
ATOM 1257 N N . ILE A 1 162 ? 6.078 15.672 -0.597 1 93.25 162 ILE A N 1
ATOM 1258 C CA . ILE A 1 162 ? 6.203 16.375 0.671 1 93.25 162 ILE A CA 1
ATOM 1259 C C . ILE A 1 162 ? 7.227 15.672 1.558 1 93.25 162 ILE A C 1
ATOM 1261 O O . ILE A 1 162 ? 7.359 14.453 1.509 1 93.25 162 ILE A O 1
ATOM 1265 N N . PRO A 1 163 ? 7.949 16.484 2.416 1 93.31 163 PRO A N 1
ATOM 1266 C CA . PRO A 1 163 ? 8.797 15.797 3.398 1 93.31 163 PRO A CA 1
ATOM 1267 C C . PRO A 1 163 ? 8 14.852 4.305 1 93.31 163 PRO A C 1
ATOM 1269 O O . PRO A 1 163 ? 6.895 15.195 4.734 1 93.31 163 PRO A O 1
ATOM 1272 N N . THR A 1 164 ? 8.508 13.688 4.496 1 95.44 164 THR A N 1
ATOM 1273 C CA . THR A 1 164 ? 7.812 12.672 5.281 1 95.44 164 THR A CA 1
ATOM 1274 C C . THR A 1 164 ? 8.727 12.109 6.363 1 95.44 164 THR A C 1
ATOM 1276 O O . THR A 1 164 ? 9.773 11.523 6.062 1 95.44 164 THR A O 1
ATOM 1279 N N . ILE A 1 165 ? 8.305 12.266 7.598 1 96.31 165 ILE A N 1
ATOM 1280 C CA . ILE A 1 165 ? 9.086 11.844 8.758 1 96.31 165 ILE A CA 1
ATOM 1281 C C . ILE A 1 165 ? 8.727 10.398 9.117 1 96.31 165 ILE A C 1
ATOM 1283 O O . ILE A 1 165 ? 7.566 10.086 9.375 1 96.31 165 ILE A O 1
ATOM 1287 N N . PRO A 1 166 ? 9.773 9.531 9.109 1 95.75 166 PRO A N 1
ATOM 1288 C CA . PRO A 1 166 ? 9.5 8.18 9.617 1 95.75 166 PRO A CA 1
ATOM 1289 C C . PRO A 1 166 ? 9.258 8.156 11.125 1 95.75 166 PRO A C 1
ATOM 1291 O O . PRO A 1 166 ? 10.086 8.664 11.891 1 95.75 166 PRO A O 1
ATOM 1294 N N . VAL A 1 167 ? 8.172 7.605 11.523 1 96.62 167 VAL A N 1
ATOM 1295 C CA . VAL A 1 167 ? 7.828 7.527 12.938 1 96.62 167 VAL A CA 1
ATOM 1296 C C . VAL A 1 167 ? 7.555 6.074 13.32 1 96.62 167 VAL A C 1
ATOM 1298 O O . VAL A 1 167 ? 6.617 5.457 12.812 1 96.62 167 VAL A O 1
ATOM 1301 N N . PHE A 1 168 ? 8.43 5.555 14.203 1 94.88 168 PHE A N 1
ATOM 1302 C CA . PHE A 1 168 ? 8.18 4.223 14.742 1 94.88 168 PHE A CA 1
ATOM 1303 C C . PHE A 1 168 ? 7.148 4.273 15.859 1 94.88 168 PHE A C 1
ATOM 1305 O O . PHE A 1 168 ? 7.461 4.668 16.984 1 94.88 168 PHE A O 1
ATOM 1312 N N . SER A 1 169 ? 5.914 3.859 15.5 1 96.31 169 SER A N 1
ATOM 1313 C CA . SER A 1 169 ? 4.801 3.926 16.438 1 96.31 169 SER A CA 1
ATOM 1314 C C . SER A 1 169 ? 4.781 2.711 17.359 1 96.31 169 SER A C 1
ATOM 1316 O O . SER A 1 169 ? 5.527 1.753 17.156 1 96.31 169 SER A O 1
ATOM 1318 N N . LYS A 1 170 ? 4.043 2.754 18.469 1 95.75 170 LYS A N 1
ATOM 1319 C CA . LYS A 1 170 ? 3.904 1.695 19.469 1 95.75 170 LYS A CA 1
ATOM 1320 C C . LYS A 1 170 ? 5.258 1.318 20.062 1 95.75 170 LYS A C 1
ATOM 1322 O O . LYS A 1 170 ? 5.559 0.135 20.234 1 95.75 170 LYS A O 1
ATOM 1327 N N . SER A 1 171 ? 6.004 2.344 20.281 1 93.44 171 SER A N 1
ATOM 1328 C CA . SER A 1 171 ? 7.355 2.102 20.781 1 93.44 171 SER A CA 1
ATOM 1329 C C . SER A 1 171 ? 7.332 1.399 22.141 1 93.44 171 SER A C 1
ATOM 1331 O O . SER A 1 171 ? 8.312 0.768 22.531 1 93.44 171 SER A O 1
ATOM 1333 N N . ASP A 1 172 ? 6.223 1.443 22.844 1 93.31 172 ASP A N 1
ATOM 1334 C CA . ASP A 1 172 ? 6.07 0.768 24.125 1 93.31 172 ASP A CA 1
ATOM 1335 C C . ASP A 1 172 ? 6.066 -0.749 23.953 1 93.31 172 ASP A C 1
ATOM 1337 O O . ASP A 1 172 ? 6.316 -1.487 24.906 1 93.31 172 ASP A O 1
ATOM 1341 N N . LEU A 1 173 ? 5.812 -1.176 22.75 1 90.75 173 LEU A N 1
ATOM 1342 C CA . LEU A 1 173 ? 5.762 -2.607 22.484 1 90.75 173 LEU A CA 1
ATOM 1343 C C . LEU A 1 173 ? 7.117 -3.121 22.016 1 90.75 173 LEU A C 1
ATOM 1345 O O . LEU A 1 173 ? 7.312 -4.328 21.859 1 90.75 173 LEU A O 1
ATOM 1349 N N . ILE A 1 174 ? 8.008 -2.219 21.703 1 89.56 174 ILE A N 1
ATOM 1350 C CA . ILE A 1 174 ? 9.328 -2.623 21.234 1 89.56 174 ILE A CA 1
ATOM 1351 C C . ILE A 1 174 ? 10.164 -3.109 22.406 1 89.56 174 ILE A C 1
ATOM 1353 O O . ILE A 1 174 ? 10.609 -2.311 23.234 1 89.56 174 ILE A O 1
ATOM 1357 N N . LYS A 1 175 ? 10.297 -4.426 22.516 1 82.25 175 LYS A N 1
ATOM 1358 C CA . LYS A 1 175 ? 10.984 -5.043 23.641 1 82.25 175 LYS A CA 1
ATOM 1359 C C . LYS A 1 175 ? 12.492 -4.785 23.578 1 82.25 175 LYS A C 1
ATOM 1361 O O . LYS A 1 175 ? 13.102 -4.43 24.578 1 82.25 175 LYS A O 1
ATOM 1366 N N . ASP A 1 176 ? 13.016 -5.008 22.469 1 80.44 176 ASP A N 1
ATOM 1367 C CA . ASP A 1 176 ? 14.438 -4.75 22.297 1 80.44 176 ASP A CA 1
ATOM 1368 C C . ASP A 1 176 ? 14.672 -3.461 21.5 1 80.44 176 ASP A C 1
ATOM 1370 O O . ASP A 1 176 ? 14.727 -3.48 20.266 1 80.44 176 ASP A O 1
ATOM 1374 N N . ARG A 1 177 ? 14.938 -2.451 22.219 1 80.5 177 ARG A N 1
ATOM 1375 C CA . ARG A 1 177 ? 15.055 -1.121 21.625 1 80.5 177 ARG A CA 1
ATOM 1376 C C . ARG A 1 177 ? 16.422 -0.932 20.969 1 80.5 177 ARG A C 1
ATOM 1378 O O . ARG A 1 177 ? 16.594 -0.04 20.125 1 80.5 177 ARG A O 1
ATOM 1385 N N . SER A 1 178 ? 17.266 -1.794 21.406 1 78.44 178 SER A N 1
ATOM 1386 C CA . SER A 1 178 ? 18.609 -1.636 20.859 1 78.44 178 SER A CA 1
ATOM 1387 C C . SER A 1 178 ? 18.609 -1.84 19.344 1 78.44 178 SER A C 1
ATOM 1389 O O . SER A 1 178 ? 19.312 -1.121 18.625 1 78.44 178 SER A O 1
ATOM 1391 N N . LEU A 1 179 ? 17.859 -2.783 18.938 1 76.06 179 LEU A N 1
ATOM 1392 C CA . LEU A 1 179 ? 17.812 -3.064 17.5 1 76.06 179 LEU A CA 1
ATOM 1393 C C . LEU A 1 179 ? 17.203 -1.894 16.734 1 76.06 179 LEU A C 1
ATOM 1395 O O . LEU A 1 179 ? 17.75 -1.458 15.719 1 76.06 179 LEU A O 1
ATOM 1399 N N . VAL A 1 180 ? 16.125 -1.386 17.281 1 79.19 180 VAL A N 1
ATOM 1400 C CA . VAL A 1 180 ? 15.43 -0.31 16.594 1 79.19 180 VAL A CA 1
ATOM 1401 C C . VAL A 1 180 ? 16.281 0.952 16.594 1 79.19 180 VAL A C 1
ATOM 1403 O O . VAL A 1 180 ? 16.375 1.651 15.586 1 79.19 180 VAL A O 1
ATOM 1406 N N . GLU A 1 181 ? 16.875 1.167 17.703 1 79.19 181 GLU A N 1
ATOM 1407 C CA . GLU A 1 181 ? 17.734 2.346 17.812 1 79.19 181 GLU A CA 1
ATOM 1408 C C . GLU A 1 181 ? 18.922 2.25 16.859 1 79.19 181 GLU A C 1
ATOM 1410 O O . GLU A 1 181 ? 19.281 3.232 16.203 1 79.19 181 GLU A O 1
ATOM 1415 N N . LYS A 1 182 ? 19.438 1.069 16.812 1 80.62 182 LYS A N 1
ATOM 1416 C CA . LYS A 1 182 ? 20.562 0.843 15.898 1 80.62 182 LYS A CA 1
ATOM 1417 C C . LYS A 1 182 ? 20.141 1.054 14.453 1 80.62 182 LYS A C 1
ATOM 1419 O O . LYS A 1 182 ? 20.859 1.688 13.68 1 80.62 182 LYS A O 1
ATOM 1424 N N . VAL A 1 183 ? 19.016 0.578 14.188 1 79.56 183 VAL A N 1
ATOM 1425 C CA . VAL A 1 183 ? 18.531 0.649 12.812 1 79.56 183 VAL A CA 1
ATOM 1426 C C . VAL A 1 183 ? 18.203 2.096 12.461 1 79.56 183 VAL A C 1
ATOM 1428 O O . VAL A 1 183 ? 18.516 2.561 11.359 1 79.56 183 VAL A O 1
ATOM 1431 N N . VAL A 1 184 ? 17.656 2.738 13.391 1 82.25 184 VAL A N 1
ATOM 1432 C CA . VAL A 1 184 ? 17.281 4.137 13.195 1 82.25 184 VAL A CA 1
ATOM 1433 C C . VAL A 1 184 ? 18.531 4.996 13.055 1 82.25 184 VAL A C 1
ATOM 1435 O O . VAL A 1 184 ? 18.578 5.926 12.25 1 82.25 184 VAL A O 1
ATOM 1438 N N . GLU A 1 185 ? 19.531 4.621 13.773 1 84.44 185 GLU A N 1
ATOM 1439 C CA . GLU A 1 185 ? 20.781 5.383 13.75 1 84.44 185 GLU A CA 1
ATOM 1440 C C . GLU A 1 185 ? 21.625 5.02 12.539 1 84.44 185 GLU A C 1
ATOM 1442 O O . GLU A 1 185 ? 22.281 5.887 11.953 1 84.44 185 GLU A O 1
ATOM 1447 N N . ASP A 1 186 ? 21.609 3.76 12.258 1 90.12 186 ASP A N 1
ATOM 1448 C CA . ASP A 1 186 ? 22.422 3.27 11.148 1 90.12 186 ASP A CA 1
ATOM 1449 C C . ASP A 1 186 ? 21.703 2.166 10.383 1 90.12 186 ASP A C 1
ATOM 1451 O O . ASP A 1 186 ? 22.016 0.984 10.539 1 90.12 186 ASP A O 1
ATOM 1455 N N . PRO A 1 187 ? 20.953 2.576 9.422 1 88.62 187 PRO A N 1
ATOM 1456 C CA . PRO A 1 187 ? 20.203 1.588 8.648 1 88.62 187 PRO A CA 1
ATOM 1457 C C . PRO A 1 187 ? 21.109 0.569 7.957 1 88.62 187 PRO A C 1
ATOM 1459 O O . PRO A 1 187 ? 20.672 -0.551 7.672 1 88.62 187 PRO A O 1
ATOM 1462 N N . LEU A 1 188 ? 22.344 0.93 7.695 1 91.44 188 LEU A N 1
ATOM 1463 C CA . LEU A 1 188 ? 23.266 0.004 7.027 1 91.44 188 LEU A CA 1
ATOM 1464 C C . LEU A 1 188 ? 23.641 -1.146 7.957 1 91.44 188 LEU A C 1
ATOM 1466 O O . LEU A 1 188 ? 24.156 -2.168 7.504 1 91.44 188 LEU A O 1
ATOM 1470 N N . SER A 1 189 ? 23.422 -0.943 9.211 1 89.06 189 SER A N 1
ATOM 1471 C CA . SER A 1 189 ? 23.656 -2.023 10.164 1 89.06 189 SER A CA 1
ATOM 1472 C C . SER A 1 189 ? 22.688 -3.184 9.938 1 89.06 189 SER A C 1
ATOM 1474 O O . SER A 1 189 ? 22.922 -4.293 10.43 1 89.06 189 SER A O 1
ATOM 1476 N N . LEU A 1 190 ? 21.625 -2.961 9.164 1 87.69 190 LEU A N 1
ATOM 1477 C CA . LEU A 1 190 ? 20.625 -3.98 8.844 1 87.69 190 LEU A CA 1
ATOM 1478 C C . LEU A 1 190 ? 21.203 -5.02 7.891 1 87.69 190 LEU A C 1
ATOM 1480 O O . LEU A 1 190 ? 20.641 -6.098 7.719 1 87.69 190 LEU A O 1
ATOM 1484 N N . THR A 1 191 ? 22.312 -4.664 7.258 1 91.38 191 THR A N 1
ATOM 1485 C CA . THR A 1 191 ? 22.859 -5.496 6.191 1 91.38 191 THR A CA 1
ATOM 1486 C C . THR A 1 191 ? 23.078 -6.926 6.68 1 91.38 191 THR A C 1
ATOM 1488 O O . THR A 1 191 ? 22.672 -7.883 6.02 1 91.38 191 THR A O 1
ATOM 1491 N N . GLU A 1 192 ? 23.688 -7.074 7.828 1 89.69 192 GLU A N 1
ATOM 1492 C CA . GLU A 1 192 ? 23.953 -8.406 8.367 1 89.69 192 GLU A CA 1
ATOM 1493 C C . GLU A 1 192 ? 22.656 -9.164 8.633 1 89.69 192 GLU A C 1
ATOM 1495 O O . GLU A 1 192 ? 22.562 -10.359 8.336 1 89.69 192 GLU A O 1
ATOM 1500 N N . ASP A 1 193 ? 21.703 -8.469 9.258 1 89.06 193 ASP A N 1
ATOM 1501 C CA . ASP A 1 193 ? 20.422 -9.094 9.562 1 89.06 193 ASP A CA 1
ATOM 1502 C C . ASP A 1 193 ? 19.688 -9.492 8.281 1 89.06 193 ASP A C 1
ATOM 1504 O O . ASP A 1 193 ? 19.031 -10.523 8.234 1 89.06 193 ASP A O 1
ATOM 1508 N N . ILE A 1 194 ? 19.781 -8.672 7.262 1 92.62 194 ILE A N 1
ATOM 1509 C CA . ILE A 1 194 ? 19.172 -8.945 5.965 1 92.62 194 ILE A CA 1
ATOM 1510 C C . ILE A 1 194 ? 19.781 -10.203 5.359 1 92.62 194 ILE A C 1
ATOM 1512 O O . ILE A 1 194 ? 19.062 -11.102 4.91 1 92.62 194 ILE A O 1
ATOM 1516 N N . GLU A 1 195 ? 21.062 -10.305 5.41 1 93 195 GLU A N 1
ATOM 1517 C CA . GLU A 1 195 ? 21.766 -11.43 4.809 1 93 195 GLU A CA 1
ATOM 1518 C C . GLU A 1 195 ? 21.438 -12.734 5.527 1 93 195 GLU A C 1
ATOM 1520 O O . GLU A 1 195 ? 21.453 -13.812 4.922 1 93 195 GLU A O 1
ATOM 1525 N N . LYS A 1 196 ? 21.125 -12.641 6.805 1 91.38 196 LYS A N 1
ATOM 1526 C CA . LYS A 1 196 ? 20.75 -13.82 7.594 1 91.38 196 LYS A CA 1
ATOM 1527 C C . LYS A 1 196 ? 19.328 -14.258 7.301 1 91.38 196 LYS A C 1
ATOM 1529 O O . LYS A 1 196 ? 19 -15.438 7.414 1 91.38 196 LYS A O 1
ATOM 1534 N N . SER A 1 197 ? 18.5 -13.289 6.953 1 89.94 197 SER A N 1
ATOM 1535 C CA . SER A 1 197 ? 17.078 -13.547 6.883 1 89.94 197 SER A CA 1
ATOM 1536 C C . SER A 1 197 ? 16.625 -13.766 5.445 1 89.94 197 SER A C 1
ATOM 1538 O O . SER A 1 197 ? 15.625 -14.453 5.199 1 89.94 197 SER A O 1
ATOM 1540 N N . LEU A 1 198 ? 17.25 -13.125 4.512 1 89.44 198 LEU A N 1
ATOM 1541 C CA . LEU A 1 198 ? 16.906 -13.18 3.098 1 89.44 198 LEU A CA 1
ATOM 1542 C C . LEU A 1 198 ? 18.094 -13.664 2.266 1 89.44 198 LEU A C 1
ATOM 1544 O O . LEU A 1 198 ? 19.234 -13.617 2.721 1 89.44 198 LEU A O 1
ATOM 1548 N N . SER A 1 199 ? 17.812 -14.227 1.13 1 87.56 199 SER A N 1
ATOM 1549 C CA . SER A 1 199 ? 18.891 -14.711 0.273 1 87.56 199 SER A CA 1
ATOM 1550 C C . SER A 1 199 ? 18.688 -14.266 -1.172 1 87.56 199 SER A C 1
ATOM 1552 O O . SER A 1 199 ? 17.609 -13.773 -1.532 1 87.56 199 SER A O 1
ATOM 1554 N N . GLY A 1 200 ? 19.766 -14.336 -1.893 1 88.31 200 GLY A N 1
ATOM 1555 C CA . GLY A 1 200 ? 19.703 -14.102 -3.326 1 88.31 200 GLY A CA 1
ATOM 1556 C C . GLY A 1 200 ? 19.359 -12.672 -3.688 1 88.31 200 GLY A C 1
ATOM 1557 O O . GLY A 1 200 ? 19.859 -11.727 -3.07 1 88.31 200 GLY A O 1
ATOM 1558 N N . VAL A 1 201 ? 18.547 -12.523 -4.723 1 86.56 201 VAL A N 1
ATOM 1559 C CA . VAL A 1 201 ? 18.188 -11.234 -5.312 1 86.56 201 VAL A CA 1
ATOM 1560 C C . VAL A 1 201 ? 17.375 -10.422 -4.32 1 86.56 201 VAL A C 1
ATOM 1562 O O . VAL A 1 201 ? 17.5 -9.195 -4.262 1 86.56 201 VAL A O 1
ATOM 1565 N N . THR A 1 202 ? 16.625 -11.125 -3.539 1 90.12 202 THR A N 1
ATOM 1566 C CA . THR A 1 202 ? 15.797 -10.438 -2.553 1 90.12 202 THR A CA 1
ATOM 1567 C C . THR A 1 202 ? 16.672 -9.773 -1.483 1 90.12 202 THR A C 1
ATOM 1569 O O . THR A 1 202 ? 16.391 -8.656 -1.062 1 90.12 202 THR A O 1
ATOM 1572 N N . ALA A 1 203 ? 17.656 -10.5 -1.041 1 93.25 203 ALA A N 1
ATOM 1573 C CA . ALA A 1 203 ? 18.578 -9.93 -0.064 1 93.25 203 ALA A CA 1
ATOM 1574 C C . ALA A 1 203 ? 19.312 -8.719 -0.636 1 93.25 203 ALA A C 1
ATOM 1576 O O . ALA A 1 203 ? 19.453 -7.699 0.042 1 93.25 203 ALA A O 1
ATOM 1577 N N . GLU A 1 204 ? 19.75 -8.828 -1.841 1 93 204 GLU A N 1
ATOM 1578 C CA . GLU A 1 204 ? 20.453 -7.723 -2.494 1 93 204 GLU A CA 1
ATOM 1579 C C . GLU A 1 204 ? 19.547 -6.488 -2.604 1 93 204 GLU A C 1
ATOM 1581 O O . GLU A 1 204 ? 20 -5.371 -2.326 1 93 204 GLU A O 1
ATOM 1586 N N . LEU A 1 205 ? 18.391 -6.73 -3.029 1 93.69 205 LEU A N 1
ATOM 1587 C CA . LEU A 1 205 ? 17.422 -5.641 -3.152 1 93.69 205 LEU A CA 1
ATOM 1588 C C . LEU A 1 205 ? 17.172 -4.977 -1.803 1 93.69 205 LEU A C 1
ATOM 1590 O O . LEU A 1 205 ? 17.156 -3.748 -1.705 1 93.69 205 LEU A O 1
ATOM 1594 N N . ALA A 1 206 ? 17.016 -5.75 -0.774 1 95.12 206 ALA A N 1
ATOM 1595 C CA . ALA A 1 206 ? 16.797 -5.227 0.57 1 95.12 206 ALA A CA 1
ATOM 1596 C C . ALA A 1 206 ? 17.984 -4.41 1.053 1 95.12 206 ALA A C 1
ATOM 1598 O O . ALA A 1 206 ? 17.812 -3.398 1.739 1 95.12 206 ALA A O 1
ATOM 1599 N N . ILE A 1 207 ? 19.125 -4.859 0.714 1 95.38 207 ILE A N 1
ATOM 1600 C CA . ILE A 1 207 ? 20.344 -4.145 1.097 1 95.38 207 ILE A CA 1
ATOM 1601 C C . ILE A 1 207 ? 20.391 -2.791 0.39 1 95.38 207 ILE A C 1
ATOM 1603 O O . ILE A 1 207 ? 20.75 -1.778 0.997 1 95.38 207 ILE A O 1
ATOM 1607 N N . GLU A 1 208 ? 20.031 -2.748 -0.874 1 94.88 208 GLU A N 1
ATOM 1608 C CA . GLU A 1 208 ? 19.953 -1.479 -1.595 1 94.88 208 GLU A CA 1
ATOM 1609 C C . GLU A 1 208 ? 18.922 -0.544 -0.971 1 94.88 208 GLU A C 1
ATOM 1611 O O . GLU A 1 208 ? 19.141 0.668 -0.904 1 94.88 208 GLU A O 1
ATOM 1616 N N . MET A 1 209 ? 17.844 -1.067 -0.535 1 95.12 209 MET A N 1
ATOM 1617 C CA . MET A 1 209 ? 16.828 -0.265 0.14 1 95.12 209 MET A CA 1
ATOM 1618 C C . MET A 1 209 ? 17.359 0.296 1.454 1 95.12 209 MET A C 1
ATOM 1620 O O . MET A 1 209 ? 17.125 1.463 1.775 1 95.12 209 MET A O 1
ATOM 1624 N N . ALA A 1 210 ? 18.078 -0.562 2.168 1 93.62 210 ALA A N 1
ATOM 1625 C CA . ALA A 1 210 ? 18.688 -0.105 3.414 1 93.62 210 ALA A CA 1
ATOM 1626 C C . ALA A 1 210 ? 19.656 1.04 3.16 1 93.62 210 ALA A C 1
ATOM 1628 O O . ALA A 1 210 ? 19.75 1.97 3.967 1 93.62 210 ALA A O 1
ATOM 1629 N N . ARG A 1 211 ? 20.359 0.967 2.088 1 93.69 211 ARG A N 1
ATOM 1630 C CA . ARG A 1 211 ? 21.266 2.039 1.713 1 93.69 211 ARG A CA 1
ATOM 1631 C C . ARG A 1 211 ? 20.516 3.342 1.462 1 93.69 211 ARG A C 1
ATOM 1633 O O . ARG A 1 211 ? 20.969 4.414 1.865 1 93.69 211 ARG A O 1
ATOM 1640 N N . LEU A 1 212 ? 19.422 3.25 0.788 1 93 212 LEU A N 1
ATOM 1641 C CA . LEU A 1 212 ? 18.594 4.43 0.537 1 93 212 LEU A CA 1
ATOM 1642 C C . LEU A 1 212 ? 18.062 5.016 1.844 1 93 212 LEU A C 1
ATOM 1644 O O . LEU A 1 212 ? 18.031 6.234 2.016 1 93 212 LEU A O 1
ATOM 1648 N N . LEU A 1 213 ? 17.641 4.113 2.732 1 93.69 213 LEU A N 1
ATOM 1649 C CA . LEU A 1 213 ? 17.172 4.559 4.039 1 93.69 213 LEU A CA 1
ATOM 1650 C C . LEU A 1 213 ? 18.25 5.332 4.773 1 93.69 213 LEU A C 1
ATOM 1652 O O . LEU A 1 213 ? 17.984 6.363 5.391 1 93.69 213 LEU A O 1
ATOM 1656 N N . ALA A 1 214 ? 19.453 4.828 4.711 1 92.94 214 ALA A N 1
ATOM 1657 C CA . ALA A 1 214 ? 20.578 5.465 5.379 1 92.94 214 ALA A CA 1
ATOM 1658 C C . ALA A 1 214 ? 20.844 6.855 4.809 1 92.94 214 ALA A C 1
ATOM 1660 O O . ALA A 1 214 ? 21.156 7.789 5.551 1 92.94 214 ALA A O 1
ATOM 1661 N N . GLU A 1 215 ? 20.734 6.988 3.568 1 89.25 215 GLU A N 1
ATOM 1662 C CA . GLU A 1 215 ? 20.984 8.258 2.893 1 89.25 215 GLU A CA 1
ATOM 1663 C C . GLU A 1 215 ? 19.922 9.297 3.254 1 89.25 215 GLU A C 1
ATOM 1665 O O . GLU A 1 215 ? 20.25 10.453 3.531 1 89.25 215 GLU A O 1
ATOM 1670 N N . TYR A 1 216 ? 18.719 8.891 3.34 1 86.88 216 TYR A N 1
ATOM 1671 C CA . TYR A 1 216 ? 17.641 9.859 3.488 1 86.88 216 TYR A CA 1
ATOM 1672 C C . TYR A 1 216 ? 17.344 10.125 4.961 1 86.88 216 TYR A C 1
ATOM 1674 O O . TYR A 1 216 ? 16.734 11.141 5.309 1 86.88 216 TYR A O 1
ATOM 1682 N N . ARG A 1 217 ? 17.766 9.203 5.77 1 85.38 217 ARG A N 1
ATOM 1683 C CA . ARG A 1 217 ? 17.609 9.406 7.207 1 85.38 217 ARG A CA 1
ATOM 1684 C C . ARG A 1 217 ? 18.297 10.695 7.656 1 85.38 217 ARG A C 1
ATOM 1686 O O . ARG A 1 217 ? 17.891 11.312 8.641 1 85.38 217 ARG A O 1
ATOM 1693 N N . GLN A 1 218 ? 19.25 11.062 6.988 1 75.62 218 GLN A N 1
ATOM 1694 C CA . GLN A 1 218 ? 20.016 12.25 7.328 1 75.62 218 GLN A CA 1
ATOM 1695 C C . GLN A 1 218 ? 19.188 13.516 7.176 1 75.62 218 GLN A C 1
ATOM 1697 O O . GLN A 1 218 ? 19.406 14.5 7.879 1 75.62 218 GLN A O 1
ATOM 1702 N N . SER A 1 219 ? 18.219 13.508 6.387 1 77.25 219 SER A N 1
ATOM 1703 C CA . SER A 1 219 ? 17.375 14.68 6.137 1 77.25 219 SER A CA 1
ATOM 1704 C C . SER A 1 219 ? 16.172 14.711 7.082 1 77.25 219 SER A C 1
ATOM 1706 O O . SER A 1 219 ? 15.805 15.773 7.586 1 77.25 219 SER A O 1
ATOM 1708 N N . LEU A 1 220 ? 15.602 13.617 7.324 1 83.94 220 LEU A N 1
ATOM 1709 C CA . LEU A 1 220 ? 14.461 13.477 8.219 1 83.94 220 LEU A CA 1
ATOM 1710 C C . LEU A 1 220 ? 14.656 12.305 9.172 1 83.94 220 LEU A C 1
ATOM 1712 O O . LEU A 1 220 ? 14.367 11.156 8.812 1 83.94 220 LEU A O 1
ATOM 1716 N N . ARG A 1 221 ? 15.047 12.656 10.359 1 87.81 221 ARG A N 1
ATOM 1717 C CA . ARG A 1 221 ? 15.414 11.633 11.336 1 87.81 221 ARG A CA 1
ATOM 1718 C C . ARG A 1 221 ? 14.18 10.891 11.836 1 87.81 221 ARG A C 1
ATOM 1720 O O . ARG A 1 221 ? 13.156 11.5 12.133 1 87.81 221 ARG A O 1
ATOM 1727 N N . PRO A 1 222 ? 14.312 9.57 11.992 1 93 222 PRO A N 1
ATOM 1728 C CA . PRO A 1 222 ? 13.188 8.797 12.539 1 93 222 PRO A CA 1
ATOM 1729 C C . PRO A 1 222 ? 12.953 9.078 14.023 1 93 222 PRO A C 1
ATOM 1731 O O . PRO A 1 222 ? 13.898 9.352 14.758 1 93 222 PRO A O 1
ATOM 1734 N N . VAL A 1 223 ? 11.719 9.008 14.414 1 94.38 223 VAL A N 1
ATOM 1735 C CA . VAL A 1 223 ? 11.336 9.219 15.805 1 94.38 223 VAL A CA 1
ATOM 1736 C C . VAL A 1 223 ? 10.555 8.008 16.312 1 94.38 223 VAL A C 1
ATOM 1738 O O . VAL A 1 223 ? 9.75 7.426 15.586 1 94.38 223 VAL A O 1
ATOM 1741 N N . LEU A 1 224 ? 10.875 7.602 17.547 1 94.5 224 LEU A N 1
ATOM 1742 C CA . LEU A 1 224 ? 10.094 6.57 18.219 1 94.5 224 LEU A CA 1
ATOM 1743 C C . LEU A 1 224 ? 9.023 7.199 19.109 1 94.5 224 LEU A C 1
ATOM 1745 O O . LEU A 1 224 ? 9.312 8.086 19.922 1 94.5 224 LEU A O 1
ATOM 1749 N N . VAL A 1 225 ? 7.766 6.699 18.938 1 96.94 225 VAL A N 1
ATOM 1750 C CA . VAL A 1 225 ? 6.699 7.312 19.719 1 96.94 225 VAL A CA 1
ATOM 1751 C C . VAL A 1 225 ? 5.777 6.227 20.266 1 96.94 225 VAL A C 1
ATOM 1753 O O . VAL A 1 225 ? 5.68 5.137 19.703 1 96.94 225 VAL A O 1
ATOM 1756 N N . SER A 1 226 ? 5.168 6.547 21.359 1 97.44 226 SER A N 1
ATOM 1757 C CA . SER A 1 226 ? 4.062 5.766 21.906 1 97.44 226 SER A CA 1
ATOM 1758 C C . SER A 1 226 ? 2.855 6.652 22.203 1 97.44 226 SER A C 1
ATOM 1760 O O . SER A 1 226 ? 2.936 7.566 23.016 1 97.44 226 SER A O 1
ATOM 1762 N N . ALA A 1 227 ? 1.785 6.336 21.547 1 97.81 227 ALA A N 1
ATOM 1763 C CA . ALA A 1 227 ? 0.556 7.09 21.781 1 97.81 227 ALA A CA 1
ATOM 1764 C C . ALA A 1 227 ? 0.001 6.809 23.172 1 97.81 227 ALA A C 1
ATOM 1766 O O . ALA A 1 227 ? -0.747 7.621 23.719 1 97.81 227 ALA A O 1
ATOM 1767 N N . ILE A 1 228 ? 0.348 5.707 23.734 1 96.56 228 ILE A N 1
ATOM 1768 C CA . ILE A 1 228 ? -0.174 5.27 25.031 1 96.56 228 ILE A CA 1
ATOM 1769 C C . ILE A 1 228 ? 0.584 5.965 26.156 1 96.56 228 ILE A C 1
ATOM 1771 O O . ILE A 1 228 ? -0.026 6.477 27.094 1 96.56 228 ILE A O 1
ATOM 1775 N N . THR A 1 229 ? 1.885 6.137 26.047 1 96.88 229 THR A N 1
ATOM 1776 C CA . THR A 1 229 ? 2.697 6.656 27.141 1 96.88 229 THR A CA 1
ATOM 1777 C C . THR A 1 229 ? 3.066 8.117 26.891 1 96.88 229 THR A C 1
ATOM 1779 O O . THR A 1 229 ? 3.48 8.82 27.828 1 96.88 229 THR A O 1
ATOM 1782 N N . GLY A 1 230 ? 3.006 8.539 25.656 1 97.38 230 GLY A N 1
ATOM 1783 C CA . GLY A 1 230 ? 3.428 9.891 25.312 1 97.38 230 GLY A CA 1
ATOM 1784 C C . GLY A 1 230 ? 4.906 9.984 24.984 1 97.38 230 GLY A C 1
ATOM 1785 O O . GLY A 1 230 ? 5.398 11.047 24.609 1 97.38 230 GLY A O 1
ATOM 1786 N N . GLU A 1 231 ? 5.531 8.859 25.047 1 96.38 231 GLU A N 1
ATOM 1787 C CA . GLU A 1 231 ? 6.953 8.828 24.734 1 96.38 231 GLU A CA 1
ATOM 1788 C C . GLU A 1 231 ? 7.211 9.336 23.312 1 96.38 231 GLU A C 1
ATOM 1790 O O . GLU A 1 231 ? 6.496 8.977 22.375 1 96.38 231 GLU A O 1
ATOM 1795 N N . GLY A 1 232 ? 8.266 10.25 23.188 1 97.19 232 GLY A N 1
ATOM 1796 C CA . GLY A 1 232 ? 8.742 10.672 21.875 1 97.19 232 GLY A CA 1
ATOM 1797 C C . GLY A 1 232 ? 7.977 11.852 21.312 1 97.19 232 GLY A C 1
ATOM 1798 O O . GLY A 1 232 ? 8.328 12.375 20.25 1 97.19 232 GLY A O 1
ATOM 1799 N N . PHE A 1 233 ? 6.949 12.383 22.031 1 98.5 233 PHE A N 1
ATOM 1800 C CA . PHE A 1 233 ? 6.113 13.453 21.484 1 98.5 233 PHE A CA 1
ATOM 1801 C C . PHE A 1 233 ? 6.895 14.758 21.391 1 98.5 233 PHE A C 1
ATOM 1803 O O . PHE A 1 233 ? 6.727 15.516 20.422 1 98.5 233 PHE A O 1
ATOM 1810 N N . GLU A 1 234 ? 7.711 14.992 22.359 1 98.06 234 GLU A N 1
ATOM 1811 C CA . GLU A 1 234 ? 8.547 16.188 22.297 1 98.06 234 GLU A CA 1
ATOM 1812 C C . GLU A 1 234 ? 9.492 16.141 21.094 1 98.06 234 GLU A C 1
ATOM 1814 O O . GLU A 1 234 ? 9.664 17.141 20.391 1 98.06 234 GLU A O 1
ATOM 1819 N N . GLU A 1 235 ? 10.086 15.016 20.938 1 96.56 235 GLU A N 1
ATOM 1820 C CA . GLU A 1 235 ? 10.984 14.836 19.812 1 96.56 235 GLU A CA 1
ATOM 1821 C C . GLU A 1 235 ? 10.234 14.961 18.484 1 96.56 235 GLU A C 1
ATOM 1823 O O . GLU A 1 235 ? 10.719 15.602 17.547 1 96.56 235 GLU A O 1
ATOM 1828 N N . LEU A 1 236 ? 9.086 14.312 18.375 1 97.5 236 LEU A N 1
ATOM 1829 C CA . LEU A 1 236 ? 8.281 14.406 17.172 1 97.5 236 LEU A CA 1
ATOM 1830 C C . LEU A 1 236 ? 7.934 15.859 16.859 1 97.5 236 LEU A C 1
ATOM 1832 O O . LEU A 1 236 ? 8.055 16.297 15.711 1 97.5 236 LEU A O 1
ATOM 1836 N N . PHE A 1 237 ? 7.547 16.594 17.906 1 97.12 237 PHE A N 1
ATOM 1837 C CA . PHE A 1 237 ? 7.227 18.016 17.766 1 97.12 237 PHE A CA 1
ATOM 1838 C C . PHE A 1 237 ? 8.414 18.781 17.203 1 97.12 237 PHE A C 1
ATOM 1840 O O . PHE A 1 237 ? 8.266 19.578 16.266 1 97.12 237 PHE A O 1
ATOM 1847 N N . SER A 1 238 ? 9.547 18.484 17.734 1 95.69 238 SER A N 1
ATOM 1848 C CA . SER A 1 238 ? 10.758 19.156 17.297 1 95.69 238 SER A CA 1
ATOM 1849 C C . SER A 1 238 ? 11.086 18.844 15.852 1 95.69 238 SER A C 1
ATOM 1851 O O . SER A 1 238 ? 11.383 19.75 15.062 1 95.69 238 SER A O 1
ATOM 1853 N N . VAL A 1 239 ? 11.023 17.609 15.461 1 94.88 239 VAL A N 1
ATOM 1854 C CA . VAL A 1 239 ? 11.383 17.172 14.117 1 94.88 239 VAL A CA 1
ATOM 1855 C C . VAL A 1 239 ? 10.391 17.734 13.109 1 94.88 239 VAL A C 1
ATOM 1857 O O . VAL A 1 239 ? 10.773 18.125 12 1 94.88 239 VAL A O 1
ATOM 1860 N N . VAL A 1 240 ? 9.133 17.766 13.438 1 94.81 240 VAL A N 1
ATOM 1861 C CA . VAL A 1 240 ? 8.102 18.328 12.57 1 94.81 240 VAL A CA 1
ATOM 1862 C C . VAL A 1 240 ? 8.398 19.797 12.273 1 94.81 240 VAL A C 1
ATOM 1864 O O . VAL A 1 240 ? 8.305 20.234 11.125 1 94.81 240 VAL A O 1
ATOM 1867 N N . HIS A 1 241 ? 8.836 20.531 13.258 1 91.38 241 HIS A N 1
ATOM 1868 C CA . HIS A 1 241 ? 9.102 21.953 13.094 1 91.38 241 HIS A CA 1
ATOM 1869 C C . HIS A 1 241 ? 10.414 22.188 12.352 1 91.38 241 HIS A C 1
ATOM 1871 O O . HIS A 1 241 ? 10.562 23.172 11.625 1 91.38 241 HIS A O 1
ATOM 1877 N N . GLU A 1 242 ? 11.344 21.25 12.555 1 90.19 242 GLU A N 1
ATOM 1878 C CA . GLU A 1 242 ? 12.594 21.328 11.805 1 90.19 242 GLU A CA 1
ATOM 1879 C C . GLU A 1 242 ? 12.359 21.078 10.32 1 90.19 242 GLU A C 1
ATOM 1881 O O . GLU A 1 242 ? 13.016 21.703 9.469 1 90.19 242 GLU A O 1
ATOM 1886 N N . ALA A 1 243 ? 11.5 20.156 9.992 1 85.81 243 ALA A N 1
ATOM 1887 C CA . ALA A 1 243 ? 11.188 19.828 8.602 1 85.81 243 ALA A CA 1
ATOM 1888 C C . ALA A 1 243 ? 10.609 21.031 7.863 1 85.81 243 ALA A C 1
ATOM 1890 O O . ALA A 1 243 ? 10.828 21.188 6.66 1 85.81 243 ALA A O 1
ATOM 1891 N N . PHE A 1 244 ? 9.953 21.891 8.523 1 76.25 244 PHE A N 1
ATOM 1892 C CA . PHE A 1 244 ? 9.344 23.094 7.945 1 76.25 244 PHE A CA 1
ATOM 1893 C C . PHE A 1 244 ? 10.398 24.156 7.676 1 76.25 244 PHE A C 1
ATOM 1895 O O . PHE A 1 244 ? 10.344 24.844 6.656 1 76.25 244 PHE A O 1
ATOM 1902 N N . CYS A 1 245 ? 11.25 24.297 8.664 1 66.75 245 CYS A N 1
ATOM 1903 C CA . CYS A 1 245 ? 12.281 25.312 8.508 1 66.75 245 CYS A CA 1
ATOM 1904 C C . CYS A 1 245 ? 13.211 24.984 7.344 1 66.75 245 CYS A C 1
ATOM 1906 O O . CYS A 1 245 ? 13.695 25.875 6.648 1 66.75 245 CYS A O 1
ATOM 1908 N N . SER A 1 246 ? 13.5 23.703 7.23 1 51.88 246 SER A N 1
ATOM 1909 C CA . SER A 1 246 ? 14.32 23.297 6.094 1 51.88 246 SER A CA 1
ATOM 1910 C C . SER A 1 246 ? 13.594 23.531 4.773 1 51.88 246 SER A C 1
ATOM 1912 O O . SER A 1 246 ? 14.234 23.812 3.754 1 51.88 246 SER A O 1
ATOM 1914 N N . CYS A 1 247 ? 12.289 23.344 4.773 1 51.88 247 CYS A N 1
ATOM 1915 C CA . CYS A 1 247 ? 11.477 23.609 3.592 1 51.88 247 CYS A CA 1
ATOM 1916 C C . CYS A 1 247 ? 11.383 25.094 3.314 1 51.88 247 CYS A C 1
ATOM 1918 O O . CYS A 1 247 ? 11.312 25.516 2.158 1 51.88 247 CYS A O 1
ATOM 1920 N N . GLY A 1 248 ? 11.258 25.938 4.305 1 45.69 248 GLY A N 1
ATOM 1921 C CA . GLY A 1 248 ? 11.195 27.375 4.184 1 45.69 248 GLY A CA 1
ATOM 1922 C C . GLY A 1 248 ? 12.445 27.984 3.588 1 45.69 248 GLY A C 1
ATOM 1923 O O . GLY A 1 248 ? 12.383 29 2.885 1 45.69 248 GLY A O 1
ATOM 1924 N N . ASP A 1 249 ? 13.609 27.469 4.047 1 41.91 249 ASP A N 1
ATOM 1925 C CA . ASP A 1 249 ? 14.805 28.109 3.49 1 41.91 249 ASP A CA 1
ATOM 1926 C C . ASP A 1 249 ? 14.961 27.766 2.01 1 41.91 249 ASP A C 1
ATOM 1928 O O . ASP A 1 249 ? 15.875 28.266 1.351 1 41.91 249 ASP A O 1
ATOM 1932 N N . LEU A 1 250 ? 14.281 26.859 1.601 1 36.5 250 LEU A N 1
ATOM 1933 C CA . LEU A 1 250 ? 14.398 26.578 0.176 1 36.5 250 LEU A CA 1
ATOM 1934 C C . LEU A 1 250 ? 13.391 27.391 -0.63 1 36.5 250 LEU A C 1
ATOM 1936 O O . LEU A 1 250 ? 13.305 27.234 -1.851 1 36.5 250 LEU A O 1
ATOM 1940 N N . SER A 1 251 ? 12.438 28.016 0.008 1 30.34 251 SER A N 1
ATOM 1941 C CA . SER A 1 251 ? 11.688 29.031 -0.73 1 30.34 251 SER A CA 1
ATOM 1942 C C . SER A 1 251 ? 12.469 30.344 -0.825 1 30.34 251 SER A C 1
ATOM 1944 O O . SER A 1 251 ? 13.219 30.688 0.089 1 30.34 251 SER A O 1
ATOM 1946 N N . MET B 1 1 ? 2.721 -24.578 -10.445 1 94 1 MET B N 1
ATOM 1947 C CA . MET B 1 1 ? 3.244 -23.312 -9.953 1 94 1 MET B CA 1
ATOM 1948 C C . MET B 1 1 ? 2.111 -22.391 -9.492 1 94 1 MET B C 1
ATOM 1950 O O . MET B 1 1 ? 0.966 -22.562 -9.914 1 94 1 MET B O 1
ATOM 1954 N N . TYR B 1 2 ? 2.447 -21.484 -8.57 1 97.12 2 TYR B N 1
ATOM 1955 C CA . TYR B 1 2 ? 1.503 -20.469 -8.117 1 97.12 2 TYR B CA 1
ATOM 1956 C C . TYR B 1 2 ? 1.843 -19.109 -8.719 1 97.12 2 TYR B C 1
ATOM 1958 O O . TYR B 1 2 ? 3.016 -18.734 -8.797 1 97.12 2 TYR B O 1
ATOM 1966 N N . LEU B 1 3 ? 0.811 -18.469 -9.18 1 97.44 3 LEU B N 1
ATOM 1967 C CA . LEU B 1 3 ? 0.926 -17.109 -9.695 1 97.44 3 LEU B CA 1
ATOM 1968 C C . LEU B 1 3 ? 0.058 -16.141 -8.898 1 97.44 3 LEU B C 1
ATOM 1970 O O . LEU B 1 3 ? -1.17 -16.172 -9.008 1 97.44 3 LEU B O 1
ATOM 1974 N N . LEU B 1 4 ? 0.674 -15.312 -8.117 1 98.06 4 LEU B N 1
ATOM 1975 C CA . LEU B 1 4 ? -0.049 -14.336 -7.316 1 98.06 4 LEU B CA 1
ATOM 1976 C C . LEU B 1 4 ? -0.235 -13.031 -8.086 1 98.06 4 LEU B C 1
ATOM 1978 O O . LEU B 1 4 ? 0.743 -12.383 -8.461 1 98.06 4 LEU B O 1
ATOM 1982 N N . VAL B 1 5 ? -1.503 -12.656 -8.32 1 98.5 5 VAL B N 1
ATOM 1983 C CA . VAL B 1 5 ? -1.795 -11.406 -9.008 1 98.5 5 VAL B CA 1
ATOM 1984 C C . VAL B 1 5 ? -2.002 -10.289 -7.984 1 98.5 5 VAL B C 1
ATOM 1986 O O . VAL B 1 5 ? -2.947 -10.328 -7.195 1 98.5 5 VAL B O 1
ATOM 1989 N N . MET B 1 6 ? -1.098 -9.281 -8.055 1 97.88 6 MET B N 1
ATOM 1990 C CA . MET B 1 6 ? -1.064 -8.234 -7.031 1 97.88 6 MET B CA 1
ATOM 1991 C C . MET B 1 6 ? -1.054 -6.852 -7.668 1 97.88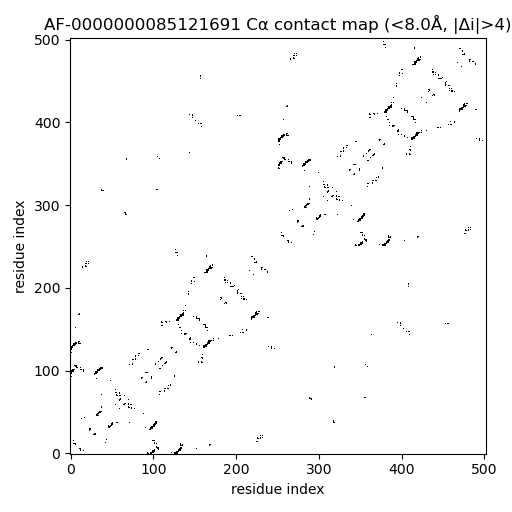 6 MET B C 1
ATOM 1993 O O . MET B 1 6 ? -0.774 -6.715 -8.859 1 97.88 6 MET B O 1
ATOM 1997 N N . GLY B 1 7 ? -1.324 -5.859 -6.879 1 95.88 7 GLY B N 1
ATOM 1998 C CA . GLY B 1 7 ? -1.383 -4.469 -7.301 1 95.88 7 GLY B CA 1
ATOM 1999 C C . GLY B 1 7 ? -2.334 -3.631 -6.469 1 95.88 7 GLY B C 1
ATOM 2000 O O . GLY B 1 7 ? -3.053 -4.16 -5.617 1 95.88 7 GLY B O 1
ATOM 2001 N N . LEU B 1 8 ? -2.287 -2.365 -6.707 1 92.69 8 LEU B N 1
ATOM 2002 C CA . LEU B 1 8 ? -3.184 -1.467 -5.988 1 92.69 8 LEU B CA 1
ATOM 2003 C C . LEU B 1 8 ? -4.633 -1.703 -6.402 1 92.69 8 LEU B C 1
ATOM 2005 O O . LEU B 1 8 ? -4.895 -2.326 -7.434 1 92.69 8 LEU B O 1
ATOM 2009 N N . ALA B 1 9 ? -5.531 -1.165 -5.512 1 88.88 9 ALA B N 1
ATOM 2010 C CA . ALA B 1 9 ? -6.949 -1.268 -5.84 1 88.88 9 ALA B CA 1
ATOM 2011 C C . ALA B 1 9 ? -7.254 -0.609 -7.184 1 88.88 9 ALA B C 1
ATOM 2013 O O . ALA B 1 9 ? -6.762 0.485 -7.469 1 88.88 9 ALA B O 1
ATOM 2014 N N . GLY B 1 10 ? -7.914 -1.272 -8.078 1 87.06 10 GLY B N 1
ATOM 2015 C CA . GLY B 1 10 ? -8.312 -0.699 -9.352 1 87.06 10 GLY B CA 1
ATOM 2016 C C . GLY B 1 10 ? -7.312 -0.953 -10.461 1 87.06 10 GLY B C 1
ATOM 2017 O O . GLY B 1 10 ? -7.551 -0.589 -11.609 1 87.06 10 GLY B O 1
ATOM 2018 N N . SER B 1 11 ? -6.211 -1.646 -10.133 1 92.31 11 SER B N 1
ATOM 2019 C CA . SER B 1 11 ? -5.152 -1.839 -11.117 1 92.31 11 SER B CA 1
ATOM 2020 C C . SER B 1 11 ? -5.547 -2.895 -12.148 1 92.31 11 SER B C 1
ATOM 2022 O O . SER B 1 11 ? -4.902 -3.02 -13.195 1 92.31 11 SER B O 1
ATOM 2024 N N . GLY B 1 12 ? -6.57 -3.734 -11.852 1 93.62 12 GLY B N 1
ATOM 2025 C CA . GLY B 1 12 ? -7.055 -4.699 -12.828 1 93.62 12 GLY B CA 1
ATOM 2026 C C . GLY B 1 12 ? -6.742 -6.137 -12.453 1 93.62 12 GLY B C 1
ATOM 2027 O O . GLY B 1 12 ? -6.754 -7.023 -13.305 1 93.62 12 GLY B O 1
ATOM 2028 N N . LYS B 1 13 ? -6.484 -6.406 -11.172 1 96.69 13 LYS B N 1
ATOM 2029 C CA . LYS B 1 13 ? -6.094 -7.734 -10.711 1 96.69 13 LYS B CA 1
ATOM 2030 C C . LYS B 1 13 ? -7.129 -8.781 -11.109 1 96.69 13 LYS B C 1
ATOM 2032 O O . LYS B 1 13 ? -6.789 -9.797 -11.727 1 96.69 13 LYS B O 1
ATOM 2037 N N . THR B 1 14 ? -8.391 -8.492 -10.758 1 96.38 14 THR B N 1
ATOM 2038 C CA . THR B 1 14 ? -9.477 -9.445 -10.977 1 96.38 14 THR B CA 1
ATOM 2039 C C . THR B 1 14 ? -9.734 -9.641 -12.461 1 96.38 14 THR B C 1
ATOM 2041 O O . THR B 1 14 ? -9.914 -10.766 -12.93 1 96.38 14 THR B O 1
ATOM 2044 N N . THR B 1 15 ? -9.742 -8.555 -13.203 1 96.69 15 THR B N 1
ATOM 2045 C CA . THR B 1 15 ? -9.969 -8.617 -14.641 1 96.69 15 THR B CA 1
ATOM 2046 C C . THR B 1 15 ? -8.844 -9.375 -15.336 1 96.69 15 THR B C 1
ATOM 2048 O O . THR B 1 15 ? -9.102 -10.211 -16.203 1 96.69 15 THR B O 1
ATOM 2051 N N . LEU B 1 16 ? -7.586 -9.117 -14.969 1 98.19 16 LEU B N 1
ATOM 2052 C CA . LEU B 1 16 ? -6.449 -9.812 -15.57 1 98.19 16 LEU B CA 1
ATOM 2053 C C . LEU B 1 16 ? -6.488 -11.297 -15.242 1 98.19 16 LEU B C 1
ATOM 2055 O O . LEU B 1 16 ? -6.219 -12.133 -16.109 1 98.19 16 LEU B O 1
ATOM 2059 N N . THR B 1 17 ? -6.793 -11.633 -14.016 1 98.5 17 THR B N 1
ATOM 2060 C CA . THR B 1 17 ? -6.867 -13.023 -13.586 1 98.5 17 THR B CA 1
ATOM 2061 C C . THR B 1 17 ? -7.824 -13.812 -14.477 1 98.5 17 THR B C 1
ATOM 2063 O O . THR B 1 17 ? -7.473 -14.875 -14.984 1 98.5 17 THR B O 1
ATOM 2066 N N . GLY B 1 18 ? -9 -13.258 -14.68 1 98.56 18 GLY B N 1
ATOM 2067 C CA . GLY B 1 18 ? -9.984 -13.922 -15.516 1 98.56 18 GLY B CA 1
ATOM 2068 C C . GLY B 1 18 ? -9.555 -14.055 -16.953 1 98.56 18 GLY B C 1
ATOM 2069 O O . GLY B 1 18 ? -9.625 -15.141 -17.547 1 98.56 18 GLY B O 1
ATOM 2070 N N . ALA B 1 19 ? -9.102 -12.953 -17.547 1 98.75 19 ALA B N 1
ATOM 2071 C CA . ALA B 1 19 ? -8.75 -12.906 -18.969 1 98.75 19 ALA B CA 1
ATOM 2072 C C . ALA B 1 19 ? -7.543 -13.789 -19.266 1 98.75 19 ALA B C 1
ATOM 2074 O O . ALA B 1 19 ? -7.52 -14.508 -20.266 1 98.75 19 ALA B O 1
ATOM 2075 N N . PHE B 1 20 ? -6.539 -13.742 -18.375 1 98.75 20 PHE B N 1
ATOM 2076 C CA . PHE B 1 20 ? -5.32 -14.516 -18.594 1 98.75 20 PHE B CA 1
ATOM 2077 C C . PHE B 1 20 ? -5.59 -16 -18.422 1 98.75 20 PHE B C 1
ATOM 2079 O O . PHE B 1 20 ? -5.066 -16.828 -19.188 1 98.75 20 PHE B O 1
ATOM 2086 N N . ALA B 1 21 ? -6.398 -16.391 -17.438 1 98.56 21 ALA B N 1
ATOM 2087 C CA . ALA B 1 21 ? -6.781 -17.781 -17.266 1 98.56 21 ALA B CA 1
ATOM 2088 C C . ALA B 1 21 ? -7.508 -18.312 -18.5 1 98.56 21 ALA B C 1
ATOM 2090 O O . ALA B 1 21 ? -7.23 -19.422 -18.953 1 98.56 21 ALA B O 1
ATOM 2091 N N . LYS B 1 22 ? -8.461 -17.531 -18.953 1 98.5 22 LYS B N 1
ATOM 2092 C CA . LYS B 1 22 ? -9.188 -17.922 -20.156 1 98.5 22 LYS B CA 1
ATOM 2093 C C . LYS B 1 22 ? -8.234 -18.125 -21.328 1 98.5 22 LYS B C 1
ATOM 2095 O O . LYS B 1 22 ? -8.32 -19.141 -22.031 1 98.5 22 LYS B O 1
ATOM 2100 N N . TRP B 1 23 ? -7.352 -17.172 -21.531 1 98.62 23 TRP B N 1
ATOM 2101 C CA . TRP B 1 23 ? -6.367 -17.266 -22.609 1 98.62 23 TRP B CA 1
ATOM 2102 C C . TRP B 1 23 ? -5.523 -18.531 -22.484 1 98.62 23 TRP B C 1
ATOM 2104 O O . TRP B 1 23 ? -5.27 -19.219 -23.469 1 98.62 23 TRP B O 1
ATOM 2114 N N . MET B 1 24 ? -5.047 -18.828 -21.297 1 98 24 MET B N 1
ATOM 2115 C CA . MET B 1 24 ? -4.223 -20.016 -21.047 1 98 24 MET B CA 1
ATOM 2116 C C . MET B 1 24 ? -4.977 -21.297 -21.406 1 98 24 MET B C 1
ATOM 2118 O O . MET B 1 24 ? -4.434 -22.172 -22.078 1 98 24 MET B O 1
ATOM 2122 N N . ARG B 1 25 ? -6.215 -21.328 -21 1 97.88 25 ARG B N 1
ATOM 2123 C CA . ARG B 1 25 ? -7.031 -22.5 -21.312 1 97.88 25 ARG B CA 1
ATOM 2124 C C . ARG B 1 25 ? -7.211 -22.656 -22.828 1 97.88 25 ARG B C 1
ATOM 2126 O O . ARG B 1 25 ? -7.078 -23.75 -23.359 1 97.88 25 ARG B O 1
ATOM 2133 N N . GLU B 1 26 ? -7.512 -21.594 -23.406 1 98.19 26 GLU B N 1
ATOM 2134 C CA . GLU B 1 26 ? -7.73 -21.594 -24.844 1 98.19 26 GLU B CA 1
ATOM 2135 C C . GLU B 1 26 ? -6.461 -22 -25.594 1 98.19 26 GLU B C 1
ATOM 2137 O O . GLU B 1 26 ? -6.527 -22.469 -26.734 1 98.19 26 GLU B O 1
ATOM 2142 N N . ASN B 1 27 ? -5.34 -21.797 -25 1 97.69 27 ASN B N 1
ATOM 2143 C CA . ASN B 1 27 ? -4.066 -22.156 -25.625 1 97.69 27 ASN B CA 1
ATOM 2144 C C . ASN B 1 27 ? -3.535 -23.484 -25.109 1 97.69 27 ASN B C 1
ATOM 2146 O O . ASN B 1 27 ? -2.34 -23.766 -25.219 1 97.69 27 ASN B O 1
ATOM 2150 N N . GLY B 1 28 ? -4.344 -24.281 -24.391 1 97.06 28 GLY B N 1
ATOM 2151 C CA . GLY B 1 28 ? -4.047 -25.672 -24.094 1 97.06 28 GLY B CA 1
ATOM 2152 C C . GLY B 1 28 ? -3.367 -25.844 -22.75 1 97.06 28 GLY B C 1
ATOM 2153 O O . GLY B 1 28 ? -2.84 -26.922 -22.453 1 97.06 28 GLY B O 1
ATOM 2154 N N . HIS B 1 29 ? -3.344 -24.812 -21.969 1 96.38 29 HIS B N 1
ATOM 2155 C CA . HIS B 1 29 ? -2.703 -24.922 -20.672 1 96.38 29 HIS B CA 1
ATOM 2156 C C . HIS B 1 29 ? -3.725 -25.219 -19.578 1 96.38 29 HIS B C 1
ATOM 2158 O O . HIS B 1 29 ? -4.852 -24.719 -19.625 1 96.38 29 HIS B O 1
ATOM 2164 N N . LYS B 1 30 ? -3.328 -26.047 -18.656 1 96.94 30 LYS B N 1
ATOM 2165 C CA . LYS B 1 30 ? -4.156 -26.297 -17.484 1 96.94 30 LYS B CA 1
ATOM 2166 C C . LYS B 1 30 ? -4.02 -25.188 -16.453 1 96.94 30 LYS B C 1
ATOM 2168 O O . LYS B 1 30 ? -2.906 -24.812 -16.094 1 96.94 30 LYS B O 1
ATOM 2173 N N . VAL B 1 31 ? -5.172 -24.703 -16.062 1 97.25 31 VAL B N 1
ATOM 2174 C CA . VAL B 1 31 ? -5.141 -23.578 -15.156 1 97.25 31 VAL B CA 1
ATOM 2175 C C . VAL B 1 31 ? -6.246 -23.703 -14.117 1 97.25 31 VAL B C 1
ATOM 2177 O O . VAL B 1 31 ? -7.328 -24.219 -14.414 1 97.25 31 VAL B O 1
ATOM 2180 N N . ARG B 1 32 ? -5.953 -23.406 -12.914 1 98.31 32 ARG B N 1
ATOM 2181 C CA . ARG B 1 32 ? -6.922 -23.219 -11.836 1 98.31 32 ARG B CA 1
ATOM 2182 C C . ARG B 1 32 ? -6.902 -21.781 -11.328 1 98.31 32 ARG B C 1
ATOM 2184 O O . ARG B 1 32 ? -5.844 -21.141 -11.281 1 98.31 32 ARG B O 1
ATOM 2191 N N . VAL B 1 33 ? -8.086 -21.281 -11.008 1 98.5 33 VAL B N 1
ATOM 2192 C CA . VAL B 1 33 ? -8.219 -19.891 -10.578 1 98.5 33 VAL B CA 1
ATOM 2193 C C . VAL B 1 33 ? -8.773 -19.844 -9.156 1 98.5 33 VAL B C 1
ATOM 2195 O O . VAL B 1 33 ? -9.789 -20.484 -8.852 1 98.5 33 VAL B O 1
ATOM 2198 N N . VAL B 1 34 ? -8.086 -19.094 -8.328 1 98.5 34 VAL B N 1
ATOM 2199 C CA . VAL B 1 34 ? -8.438 -18.969 -6.922 1 98.5 34 VAL B CA 1
ATOM 2200 C C . VAL B 1 34 ? -8.773 -17.5 -6.613 1 98.5 34 VAL B C 1
ATOM 2202 O O . VAL B 1 34 ? -8.016 -16.594 -6.965 1 98.5 34 VAL B O 1
ATOM 2205 N N . ASN B 1 35 ? -9.93 -17.281 -6.012 1 98.25 35 ASN B N 1
ATOM 2206 C CA . ASN B 1 35 ? -10.234 -15.977 -5.457 1 98.25 35 ASN B CA 1
ATOM 2207 C C . ASN B 1 35 ? -9.914 -15.906 -3.969 1 98.25 35 ASN B C 1
ATOM 2209 O O . ASN B 1 35 ? -10.516 -16.625 -3.166 1 98.25 35 ASN B O 1
ATOM 2213 N N . LEU B 1 36 ? -8.992 -15.023 -3.611 1 97.62 36 LEU B N 1
ATOM 2214 C CA . LEU B 1 36 ? -8.648 -14.836 -2.205 1 97.62 36 LEU B CA 1
ATOM 2215 C C . LEU B 1 36 ? -9.164 -13.5 -1.689 1 97.62 36 LEU B C 1
ATOM 2217 O O . LEU B 1 36 ? -8.805 -13.07 -0.589 1 97.62 36 LEU B O 1
ATOM 2221 N N . ASP B 1 37 ? -9.961 -12.789 -2.469 1 95.31 37 ASP B N 1
ATOM 2222 C CA . ASP B 1 37 ? -10.531 -11.516 -2.043 1 95.31 37 ASP B CA 1
ATOM 2223 C C . ASP B 1 37 ? -11.875 -11.727 -1.343 1 95.31 37 ASP B C 1
ATOM 2225 O O . ASP B 1 37 ? -12.891 -11.938 -1.999 1 95.31 37 ASP B O 1
ATOM 2229 N N . PRO B 1 38 ? -11.898 -11.523 -0.046 1 94.88 38 PRO B N 1
ATOM 2230 C CA . PRO B 1 38 ? -13.148 -11.742 0.699 1 94.88 38 PRO B CA 1
ATOM 2231 C C . PRO B 1 38 ? -14.156 -10.609 0.501 1 94.88 38 PRO B C 1
ATOM 2233 O O . PRO B 1 38 ? -15.297 -10.719 0.94 1 94.88 38 PRO B O 1
ATOM 2236 N N . GLY B 1 39 ? -13.688 -9.531 -0.155 1 89.75 39 GLY B N 1
ATOM 2237 C CA . GLY B 1 39 ? -14.57 -8.398 -0.392 1 89.75 39 GLY B CA 1
ATOM 2238 C C . GLY B 1 39 ? -15.047 -8.312 -1.828 1 89.75 39 GLY B C 1
ATOM 2239 O O . GLY B 1 39 ? -15.719 -7.344 -2.203 1 89.75 39 GLY B O 1
ATOM 2240 N N . ALA B 1 40 ? -14.672 -9.312 -2.646 1 89.88 40 ALA B N 1
ATOM 2241 C CA . ALA B 1 40 ? -15.062 -9.281 -4.055 1 89.88 40 ALA B CA 1
ATOM 2242 C C . ALA B 1 40 ? -16.578 -9.43 -4.211 1 89.88 40 ALA B C 1
ATOM 2244 O O . ALA B 1 40 ? -17.188 -10.289 -3.58 1 89.88 40 ALA B O 1
ATOM 2245 N N . GLU B 1 41 ? -17.188 -8.555 -4.973 1 85.62 41 GLU B N 1
ATOM 2246 C CA . GLU B 1 41 ? -18.625 -8.641 -5.188 1 85.62 41 GLU B CA 1
ATOM 2247 C C . GLU B 1 41 ? -18.953 -9.469 -6.43 1 85.62 41 GLU B C 1
ATOM 2249 O O . GLU B 1 41 ? -19.812 -10.344 -6.391 1 85.62 41 GLU B O 1
ATOM 2254 N N . HIS B 1 42 ? -18.281 -9.109 -7.457 1 89.19 42 HIS B N 1
ATOM 2255 C CA . HIS B 1 42 ? -18.453 -9.812 -8.727 1 89.19 42 HIS B CA 1
ATOM 2256 C C . HIS B 1 42 ? -17.109 -10.281 -9.273 1 89.19 42 HIS B C 1
ATOM 2258 O O . HIS B 1 42 ? -16.109 -9.562 -9.18 1 89.19 42 HIS B O 1
ATOM 2264 N N . LEU B 1 43 ? -17.141 -11.516 -9.75 1 94.88 43 LEU B N 1
ATOM 2265 C CA . LEU B 1 43 ? -15.945 -12.07 -10.375 1 94.88 43 LEU B CA 1
ATOM 2266 C C . LEU B 1 43 ? -16.188 -12.352 -11.852 1 94.88 43 LEU B C 1
ATOM 2268 O O . LEU B 1 43 ? -17.188 -12.961 -12.219 1 94.88 43 LEU B O 1
ATOM 2272 N N . PRO B 1 44 ? -15.336 -11.914 -12.703 1 96.19 44 PRO B N 1
ATOM 2273 C CA . PRO B 1 44 ? -15.484 -12.172 -14.141 1 96.19 44 PRO B CA 1
ATOM 2274 C C . PRO B 1 44 ? -14.984 -13.562 -14.547 1 96.19 44 PRO B C 1
ATOM 2276 O O . PRO B 1 44 ? -14.609 -13.773 -15.703 1 96.19 44 PRO B O 1
ATOM 2279 N N . TYR B 1 45 ? -14.828 -14.477 -13.633 1 97.88 45 TYR B N 1
ATOM 2280 C CA . TYR B 1 45 ? -14.398 -15.852 -13.828 1 97.88 45 TYR B CA 1
ATOM 2281 C C . TYR B 1 45 ? -15.062 -16.781 -12.82 1 97.88 45 TYR B C 1
ATOM 2283 O O . TYR B 1 45 ? -15.633 -16.312 -11.828 1 97.88 45 TYR B O 1
ATOM 2291 N N . ASN B 1 46 ? -15.078 -18.031 -13.148 1 97.12 46 ASN B N 1
ATOM 2292 C CA . ASN B 1 46 ? -15.516 -19.047 -12.195 1 97.12 46 ASN B CA 1
ATOM 2293 C C . ASN B 1 46 ? -14.344 -19.609 -11.398 1 97.12 46 ASN B C 1
ATOM 2295 O O . ASN B 1 46 ? -13.531 -20.375 -11.922 1 97.12 46 ASN B O 1
ATOM 2299 N N . PRO B 1 47 ? -14.289 -19.281 -10.164 1 98.44 47 PRO B N 1
ATOM 2300 C CA . PRO B 1 47 ? -13.125 -19.719 -9.398 1 98.44 47 PRO B CA 1
ATOM 2301 C C . PRO B 1 47 ? -13.188 -21.203 -9.031 1 98.44 47 PRO B C 1
ATOM 2303 O O . PRO B 1 47 ? -14.273 -21.719 -8.742 1 98.44 47 PRO B O 1
ATOM 2306 N N . ASP B 1 48 ? -12.062 -21.844 -9.039 1 98.25 48 ASP B N 1
ATOM 2307 C CA . ASP B 1 48 ? -11.938 -23.203 -8.539 1 98.25 48 ASP B CA 1
ATOM 2308 C C . ASP B 1 48 ? -11.977 -23.234 -7.016 1 98.25 48 ASP B C 1
ATOM 2310 O O . ASP B 1 48 ? -12.344 -24.25 -6.422 1 98.25 48 ASP B O 1
ATOM 2314 N N . PHE B 1 49 ? -11.602 -22.188 -6.387 1 98.56 49 PHE B N 1
ATOM 2315 C CA . PHE B 1 49 ? -11.719 -21.953 -4.953 1 98.56 49 PHE B CA 1
ATOM 2316 C C . PHE B 1 49 ? -12.086 -20.5 -4.68 1 98.56 49 PHE B C 1
ATOM 2318 O O . PHE B 1 49 ? -11.547 -19.578 -5.312 1 98.56 49 PHE B O 1
ATOM 2325 N N . ASP B 1 50 ? -13 -20.328 -3.791 1 98.19 50 ASP B N 1
ATOM 2326 C CA . ASP B 1 50 ? -13.484 -19 -3.436 1 98.19 50 ASP B CA 1
ATOM 2327 C C . ASP B 1 50 ? -13.453 -18.797 -1.924 1 98.19 50 ASP B C 1
ATOM 2329 O O . ASP B 1 50 ? -14.219 -19.406 -1.187 1 98.19 50 ASP B O 1
ATOM 2333 N N . ILE B 1 51 ? -12.586 -17.844 -1.521 1 98.19 51 ILE B N 1
ATOM 2334 C CA . ILE B 1 51 ? -12.398 -17.594 -0.096 1 98.19 51 ILE B CA 1
ATOM 2335 C C . ILE B 1 51 ? -13.719 -17.141 0.526 1 98.19 51 ILE B C 1
ATOM 2337 O O . ILE B 1 51 ? -13.93 -17.312 1.73 1 98.19 51 ILE B O 1
ATOM 2341 N N . ARG B 1 52 ? -14.664 -16.672 -0.259 1 96.81 52 ARG B N 1
ATOM 2342 C CA . ARG B 1 52 ? -15.93 -16.125 0.223 1 96.81 52 ARG B CA 1
ATOM 2343 C C . ARG B 1 52 ? -16.797 -17.234 0.824 1 96.81 52 ARG B C 1
ATOM 2345 O O . ARG B 1 52 ? -17.75 -16.938 1.553 1 96.81 52 ARG B O 1
ATOM 2352 N N . SER B 1 53 ? -16.484 -18.438 0.529 1 96.94 53 SER B N 1
ATOM 2353 C CA . SER B 1 53 ? -17.188 -19.562 1.15 1 96.94 53 SER B CA 1
ATOM 2354 C C . SER B 1 53 ? -16.797 -19.719 2.615 1 96.94 53 SER B C 1
ATOM 2356 O O . SER B 1 53 ? -17.5 -20.359 3.387 1 96.94 53 SER B O 1
ATOM 2358 N N . ILE B 1 54 ? -15.641 -19.172 2.947 1 97.12 54 ILE B N 1
ATOM 2359 C CA . ILE B 1 54 ? -15.125 -19.281 4.309 1 97.12 54 ILE B CA 1
ATOM 2360 C C . ILE B 1 54 ? -15.375 -17.984 5.066 1 97.12 54 ILE B C 1
ATOM 2362 O O . ILE B 1 54 ? -15.82 -18 6.215 1 97.12 54 ILE B O 1
ATOM 2366 N N . VAL B 1 55 ? -15.078 -16.859 4.398 1 96.56 55 VAL B N 1
ATOM 2367 C CA . VAL B 1 55 ? -15.18 -15.57 5.07 1 96.56 55 VAL B CA 1
ATOM 2368 C C . VAL B 1 55 ? -15.469 -14.477 4.051 1 96.56 55 VAL B C 1
ATOM 2370 O O . VAL B 1 55 ? -14.938 -14.492 2.938 1 96.56 55 VAL B O 1
ATOM 2373 N N . THR B 1 56 ? -16.359 -13.594 4.41 1 94.31 56 THR B N 1
ATOM 2374 C CA . THR B 1 56 ? -16.609 -12.391 3.639 1 94.31 56 THR B CA 1
ATOM 2375 C C . THR B 1 56 ? -16.516 -11.148 4.523 1 94.31 56 THR B C 1
ATOM 2377 O O . THR B 1 56 ? -16.781 -11.219 5.727 1 94.31 56 THR B O 1
ATOM 2380 N N . VAL B 1 57 ? -16.109 -10.07 3.926 1 90.69 57 VAL B N 1
ATOM 2381 C CA . VAL B 1 57 ? -16.016 -8.805 4.648 1 90.69 57 VAL B CA 1
ATOM 2382 C C . VAL B 1 57 ? -17.391 -8.406 5.164 1 90.69 57 VAL B C 1
ATOM 2384 O O . VAL B 1 57 ? -17.531 -7.941 6.301 1 90.69 57 VAL B O 1
ATOM 2387 N N . GLU B 1 58 ? -18.375 -8.602 4.359 1 87.88 58 GLU B N 1
ATOM 2388 C CA . GLU B 1 58 ? -19.75 -8.258 4.723 1 87.88 58 GLU B CA 1
ATOM 2389 C C . GLU B 1 58 ? -20.188 -9.008 5.977 1 87.88 58 GLU B C 1
ATOM 2391 O O . GLU B 1 58 ? -20.766 -8.406 6.891 1 87.88 58 GLU B O 1
ATOM 2396 N N . LYS B 1 59 ? -19.938 -10.25 5.961 1 92.31 59 LYS B N 1
ATOM 2397 C CA . LYS B 1 59 ? -20.328 -11.07 7.105 1 92.31 59 LYS B CA 1
ATOM 2398 C C . LYS B 1 59 ? -19.594 -10.617 8.367 1 92.31 59 LYS B C 1
ATOM 2400 O O . LYS B 1 59 ? -20.188 -10.57 9.453 1 92.31 59 LYS B O 1
ATOM 2405 N N . LEU B 1 60 ? -18.328 -10.305 8.234 1 93.5 60 LEU B N 1
ATOM 2406 C CA . LEU B 1 60 ? -17.547 -9.867 9.375 1 93.5 60 LEU B CA 1
ATOM 2407 C C . LEU B 1 60 ? -18.047 -8.531 9.914 1 93.5 60 LEU B C 1
ATOM 2409 O O . LEU B 1 60 ? -18.062 -8.312 11.125 1 93.5 60 LEU B O 1
ATOM 2413 N N . MET B 1 61 ? -18.391 -7.699 9 1 87.94 61 MET B N 1
ATOM 2414 C CA . MET B 1 61 ? -18.953 -6.422 9.43 1 87.94 61 MET B CA 1
ATOM 2415 C C . MET B 1 61 ? -20.219 -6.633 10.242 1 87.94 61 MET B C 1
ATOM 2417 O O . MET B 1 61 ? -20.406 -6.016 11.289 1 87.94 61 MET B O 1
ATOM 2421 N N . LYS B 1 62 ? -21.109 -7.488 9.82 1 89.12 62 LYS B N 1
ATOM 2422 C CA . LYS B 1 62 ? -22.391 -7.758 10.461 1 89.12 62 LYS B CA 1
ATOM 2423 C C . LYS B 1 62 ? -22.203 -8.477 11.797 1 89.12 62 LYS B C 1
ATOM 2425 O O . LYS B 1 62 ? -22.781 -8.094 12.805 1 89.12 62 LYS B O 1
ATOM 2430 N N . GLU B 1 63 ? -21.359 -9.414 11.805 1 93.62 63 GLU B N 1
ATOM 2431 C CA . GLU B 1 63 ? -21.219 -10.297 12.961 1 93.62 63 GLU B CA 1
ATOM 2432 C C . GLU B 1 63 ? -20.422 -9.609 14.07 1 93.62 63 GLU B C 1
ATOM 2434 O O . GLU B 1 63 ? -20.672 -9.852 15.25 1 93.62 63 GLU B O 1
ATOM 2439 N N . HIS B 1 64 ? -19.438 -8.82 13.719 1 91.56 64 HIS B N 1
ATOM 2440 C CA . HIS B 1 64 ? -18.531 -8.281 14.727 1 91.56 64 HIS B CA 1
ATOM 2441 C C . HIS B 1 64 ? -18.703 -6.773 14.859 1 91.56 64 HIS B C 1
ATOM 2443 O O . HIS B 1 64 ? -18 -6.133 15.648 1 91.56 64 HIS B O 1
ATOM 2449 N N . GLY B 1 65 ? -19.531 -6.234 14.133 1 86.69 65 GLY B N 1
ATOM 2450 C CA . GLY B 1 65 ? -19.766 -4.797 14.195 1 86.69 65 GLY B CA 1
ATOM 2451 C C . GLY B 1 65 ? -18.547 -3.984 13.773 1 86.69 65 GLY B C 1
ATOM 2452 O O . GLY B 1 65 ? -18.297 -2.912 14.328 1 86.69 65 GLY B O 1
ATOM 2453 N N . LEU B 1 66 ? -17.844 -4.492 12.867 1 86.75 66 LEU B N 1
ATOM 2454 C CA . LEU B 1 66 ? -16.609 -3.85 12.406 1 86.75 66 LEU B CA 1
ATOM 2455 C C . LEU B 1 66 ? -16.891 -2.941 11.211 1 86.75 66 LEU B C 1
ATOM 2457 O O . LEU B 1 66 ? -17.828 -3.186 10.445 1 86.75 66 LEU B O 1
ATOM 2461 N N . GLY B 1 67 ? -16.062 -1.892 11.125 1 83.44 67 GLY B N 1
ATOM 2462 C CA . GLY B 1 67 ? -16.031 -1.149 9.875 1 83.44 67 GLY B CA 1
ATOM 2463 C C . GLY B 1 67 ? -15.336 -1.895 8.75 1 83.44 67 GLY B C 1
ATOM 2464 O O . GLY B 1 67 ? -14.781 -2.977 8.961 1 83.44 67 GLY B O 1
ATOM 2465 N N . PRO B 1 68 ? -15.414 -1.304 7.602 1 83.56 68 PRO B N 1
ATOM 2466 C CA . PRO B 1 68 ? -14.828 -1.961 6.434 1 83.56 68 PRO B CA 1
ATOM 2467 C C . PRO B 1 68 ? -13.344 -2.285 6.621 1 83.56 68 PRO B C 1
ATOM 2469 O O . PRO B 1 68 ? -12.898 -3.381 6.27 1 83.56 68 PRO B O 1
ATOM 2472 N N . ASN B 1 69 ? -12.57 -1.382 7.164 1 83.56 69 ASN B N 1
ATOM 2473 C CA . ASN B 1 69 ? -11.148 -1.605 7.363 1 83.56 69 ASN B CA 1
ATOM 2474 C C . ASN B 1 69 ? -10.891 -2.711 8.383 1 83.56 69 ASN B C 1
ATOM 2476 O O . ASN B 1 69 ? -10.055 -3.592 8.148 1 83.56 69 ASN B O 1
ATOM 2480 N N . GLY B 1 70 ? -11.594 -2.555 9.43 1 86.06 70 GLY B N 1
ATOM 2481 C CA . GLY B 1 70 ? -11.469 -3.588 10.453 1 86.06 70 GLY B CA 1
ATOM 2482 C C . GLY B 1 70 ? -11.859 -4.965 9.953 1 86.06 70 GLY B C 1
ATOM 2483 O O . GLY B 1 70 ? -11.219 -5.961 10.281 1 86.06 70 GLY B O 1
ATOM 2484 N N . ALA B 1 71 ? -12.898 -4.996 9.164 1 89.19 71 ALA B N 1
ATOM 2485 C CA . ALA B 1 71 ? -13.383 -6.258 8.617 1 89.19 71 ALA B CA 1
ATOM 2486 C C . ALA B 1 71 ? -12.383 -6.855 7.637 1 89.19 71 ALA B C 1
ATOM 2488 O O . ALA B 1 71 ? -12.188 -8.078 7.602 1 89.19 71 ALA B O 1
ATOM 2489 N N . MET B 1 72 ? -11.766 -6.035 6.801 1 88.62 72 MET B N 1
ATOM 2490 C CA . MET B 1 72 ? -10.766 -6.5 5.844 1 88.62 72 MET B CA 1
ATOM 2491 C C . MET B 1 72 ? -9.555 -7.082 6.566 1 88.62 72 MET B C 1
ATOM 2493 O O . MET B 1 72 ? -9.016 -8.117 6.16 1 88.62 72 MET B O 1
ATOM 2497 N N . LEU B 1 73 ? -9.148 -6.395 7.605 1 90.38 73 LEU B N 1
ATOM 2498 C CA . LEU B 1 73 ? -8.023 -6.871 8.398 1 90.38 73 LEU B CA 1
ATOM 2499 C C . LEU B 1 73 ? -8.344 -8.203 9.055 1 90.38 73 LEU B C 1
ATOM 2501 O O . LEU B 1 73 ? -7.516 -9.125 9.047 1 90.38 73 LEU B O 1
ATOM 2505 N N . LYS B 1 74 ? -9.508 -8.258 9.617 1 93.94 74 LYS B N 1
ATOM 2506 C CA . LYS B 1 74 ? -9.93 -9.5 10.266 1 93.94 74 LYS B CA 1
ATOM 2507 C C . LYS B 1 74 ? -10.016 -10.641 9.25 1 93.94 74 LYS B C 1
ATOM 2509 O O . LYS B 1 74 ? -9.648 -11.773 9.555 1 93.94 74 LYS B O 1
ATOM 2514 N N . ALA B 1 75 ? -10.539 -10.352 8.117 1 95.06 75 ALA B N 1
ATOM 2515 C CA . ALA B 1 75 ? -10.617 -11.359 7.066 1 95.06 75 ALA B CA 1
ATOM 2516 C C . ALA B 1 75 ? -9.234 -11.906 6.73 1 95.06 75 ALA B C 1
ATOM 2518 O O . ALA B 1 75 ? -9.07 -13.109 6.512 1 95.06 75 ALA B O 1
ATOM 2519 N N . SER B 1 76 ? -8.25 -11.055 6.613 1 94.62 76 SER B N 1
ATOM 2520 C CA . SER B 1 76 ? -6.875 -11.484 6.34 1 94.62 76 SER B CA 1
ATOM 2521 C C . SER B 1 76 ? -6.371 -12.445 7.414 1 94.62 76 SER B C 1
ATOM 2523 O O . SER B 1 76 ? -5.676 -13.414 7.105 1 94.62 76 SER B O 1
ATOM 2525 N N . GLU B 1 77 ? -6.742 -12.141 8.625 1 95.12 77 GLU B N 1
ATOM 2526 C CA . GLU B 1 77 ? -6.363 -13.016 9.727 1 95.12 77 GLU B CA 1
ATOM 2527 C C . GLU B 1 77 ? -7.016 -14.391 9.586 1 95.12 77 GLU B C 1
ATOM 2529 O O . GLU B 1 77 ? -6.363 -15.422 9.789 1 95.12 77 GLU B O 1
ATOM 2534 N N . VAL B 1 78 ? -8.242 -14.344 9.242 1 96.88 78 VAL B N 1
ATOM 2535 C CA . VAL B 1 78 ? -8.992 -15.586 9.07 1 96.88 78 VAL B CA 1
ATOM 2536 C C . VAL B 1 78 ? -8.367 -16.422 7.957 1 96.88 78 VAL B C 1
ATOM 2538 O O . VAL B 1 78 ? -8.219 -17.641 8.094 1 96.88 78 VAL B O 1
ATOM 2541 N N . ILE B 1 79 ? -8.023 -15.836 6.871 1 97 79 ILE B N 1
ATOM 2542 C CA . ILE B 1 79 ? -7.422 -16.516 5.738 1 97 79 ILE B CA 1
ATOM 2543 C C . ILE B 1 79 ? -6.145 -17.234 6.188 1 97 79 ILE B C 1
ATOM 2545 O O . ILE B 1 79 ? -5.957 -18.422 5.902 1 97 79 ILE B O 1
ATOM 2549 N N . VAL B 1 80 ? -5.301 -16.594 6.914 1 96.88 80 VAL B N 1
ATOM 2550 C CA . VAL B 1 80 ? -4.004 -17.141 7.289 1 96.88 80 VAL B CA 1
ATOM 2551 C C . VAL B 1 80 ? -4.191 -18.219 8.367 1 96.88 80 VAL B C 1
ATOM 2553 O O . VAL B 1 80 ? -3.496 -19.234 8.367 1 96.88 80 VAL B O 1
ATOM 2556 N N . GLU B 1 81 ? -5.09 -17.891 9.266 1 97.25 81 GLU B N 1
ATOM 2557 C CA . GLU B 1 81 ? -5.367 -18.875 10.305 1 97.25 81 GLU B CA 1
ATOM 2558 C C . GLU B 1 81 ? -5.855 -20.188 9.711 1 97.25 81 GLU B C 1
ATOM 2560 O O . GLU B 1 81 ? -5.613 -21.266 10.273 1 97.25 81 GLU B O 1
ATOM 2565 N N . ASN B 1 82 ? -6.48 -20.156 8.625 1 97.56 82 ASN B N 1
ATOM 2566 C CA . ASN B 1 82 ? -7.027 -21.344 7.977 1 97.56 82 ASN B CA 1
ATOM 2567 C C . ASN B 1 82 ? -6.184 -21.766 6.773 1 97.56 82 ASN B C 1
ATOM 2569 O O . ASN B 1 82 ? -6.613 -22.594 5.973 1 97.56 82 ASN B O 1
ATOM 2573 N N . ALA B 1 83 ? -5.047 -21.266 6.613 1 97.88 83 ALA B N 1
ATOM 2574 C CA . ALA B 1 83 ? -4.25 -21.422 5.402 1 97.88 83 ALA B CA 1
ATOM 2575 C C . ALA B 1 83 ? -3.943 -22.891 5.129 1 97.88 83 ALA B C 1
ATOM 2577 O O . ALA B 1 83 ? -4.078 -23.359 3.996 1 97.88 83 ALA B O 1
ATOM 2578 N N . LYS B 1 84 ? -3.547 -23.641 6.113 1 97.06 84 LYS B N 1
ATOM 2579 C CA . LYS B 1 84 ? -3.197 -25.031 5.926 1 97.06 84 LYS B CA 1
ATOM 2580 C C . LYS B 1 84 ? -4.387 -25.828 5.395 1 97.06 84 LYS B C 1
ATOM 2582 O O . LYS B 1 84 ? -4.234 -26.656 4.496 1 97.06 84 LYS B O 1
ATOM 2587 N N . GLU B 1 85 ? -5.527 -25.547 5.98 1 97.62 85 GLU B N 1
ATOM 2588 C CA . GLU B 1 85 ? -6.738 -26.234 5.531 1 97.62 85 GLU B CA 1
ATOM 2589 C C . GLU B 1 85 ? -7.121 -25.797 4.117 1 97.62 85 GLU B C 1
ATOM 2591 O O . GLU B 1 85 ? -7.484 -26.625 3.285 1 97.62 85 GLU B O 1
ATOM 2596 N N . ILE B 1 86 ? -7.051 -24.516 3.855 1 97.94 86 ILE B N 1
ATOM 2597 C CA . ILE B 1 86 ? -7.367 -23.953 2.549 1 97.94 86 ILE B CA 1
ATOM 2598 C C . ILE B 1 86 ? -6.492 -24.594 1.479 1 97.94 86 ILE B C 1
ATOM 2600 O O . ILE B 1 86 ? -6.984 -24.984 0.417 1 97.94 86 ILE B O 1
ATOM 2604 N N . LEU B 1 87 ? -5.211 -24.797 1.77 1 97.56 87 LEU B N 1
ATOM 2605 C CA . LEU B 1 87 ? -4.238 -25.25 0.782 1 97.56 87 LEU B CA 1
ATOM 2606 C C . LEU B 1 87 ? -4.406 -26.734 0.501 1 9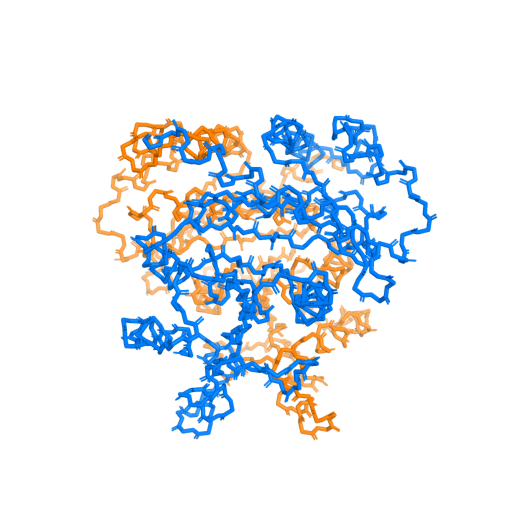7.56 87 LEU B C 1
ATOM 2608 O O . LEU B 1 87 ? -3.816 -27.266 -0.445 1 97.56 87 LEU B O 1
ATOM 2612 N N . LYS B 1 88 ? -5.25 -27.406 1.276 1 96.94 88 LYS B N 1
ATOM 2613 C CA . LYS B 1 88 ? -5.566 -28.812 1.003 1 96.94 88 LYS B CA 1
ATOM 2614 C C . LYS B 1 88 ? -6.57 -28.922 -0.14 1 96.94 88 LYS B C 1
ATOM 2616 O O . LYS B 1 88 ? -6.727 -30 -0.726 1 96.94 88 LYS B O 1
ATOM 2621 N N . HIS B 1 89 ? -7.289 -27.875 -0.342 1 97.56 89 HIS B N 1
ATOM 2622 C CA . HIS B 1 89 ? -8.281 -27.875 -1.413 1 97.56 89 HIS B CA 1
ATOM 2623 C C . HIS B 1 89 ? -7.633 -28.219 -2.756 1 97.56 89 HIS B C 1
ATOM 2625 O O . HIS B 1 89 ? -6.52 -27.766 -3.039 1 97.56 89 HIS B O 1
ATOM 2631 N N . GLU B 1 90 ? -8.344 -28.859 -3.631 1 97.06 90 GLU B N 1
ATOM 2632 C CA . GLU B 1 90 ? -7.836 -29.359 -4.906 1 97.06 90 GLU B CA 1
ATOM 2633 C C . GLU B 1 90 ? -7.398 -28.203 -5.812 1 97.06 90 GLU B C 1
ATOM 2635 O O . GLU B 1 90 ? -6.484 -28.359 -6.621 1 97.06 90 GLU B O 1
ATOM 2640 N N . ALA B 1 91 ? -7.961 -27.094 -5.613 1 97.75 91 ALA B N 1
ATOM 2641 C CA . ALA B 1 91 ? -7.637 -25.922 -6.426 1 97.75 91 ALA B CA 1
ATOM 2642 C C . ALA B 1 91 ? -6.18 -25.516 -6.242 1 97.75 91 ALA B C 1
ATOM 2644 O O . ALA B 1 91 ? -5.609 -24.828 -7.094 1 97.75 91 ALA B O 1
ATOM 2645 N N . PHE B 1 92 ? -5.57 -25.969 -5.16 1 97.75 92 PHE B N 1
ATOM 2646 C CA . PHE B 1 92 ? -4.211 -25.547 -4.84 1 97.75 92 PHE B CA 1
ATOM 2647 C C . PHE B 1 92 ? -3.213 -26.656 -5.121 1 97.75 92 PHE B C 1
ATOM 2649 O O . PHE B 1 92 ? -2.051 -26.578 -4.715 1 97.75 92 PHE B O 1
ATOM 2656 N N . LYS B 1 93 ? -3.666 -27.672 -5.781 1 92.88 93 LYS B N 1
ATOM 2657 C CA . LYS B 1 93 ? -2.725 -28.734 -6.148 1 92.88 93 LYS B CA 1
ATOM 2658 C C . LYS B 1 93 ? -1.636 -28.203 -7.074 1 92.88 93 LYS B C 1
ATOM 2660 O O . LYS B 1 93 ? -1.931 -27.656 -8.141 1 92.88 93 LYS B O 1
ATOM 2665 N N . PRO B 1 94 ? -0.422 -28.312 -6.812 1 80.31 94 PRO B N 1
ATOM 2666 C CA . PRO B 1 94 ? 0.65 -27.547 -7.453 1 80.31 94 PRO B CA 1
ATOM 2667 C C . PRO B 1 94 ? 1.242 -28.266 -8.664 1 80.31 94 PRO B C 1
ATOM 2669 O O . PRO B 1 94 ? 2.062 -27.688 -9.391 1 80.31 94 PRO B O 1
ATOM 2672 N N . PHE B 1 95 ? 0.911 -29.344 -9.078 1 84.31 95 PHE B N 1
ATOM 2673 C CA . PHE B 1 95 ? 1.829 -30.031 -9.969 1 84.31 95 PHE B CA 1
ATOM 2674 C C . PHE B 1 95 ? 1.19 -30.25 -11.336 1 84.31 95 PHE B C 1
ATOM 2676 O O . PHE B 1 95 ? 1.883 -30.547 -12.312 1 84.31 95 PHE B O 1
ATOM 2683 N N . ASP B 1 96 ? 0.007 -30 -11.43 1 90.69 96 ASP B N 1
ATOM 2684 C CA . ASP B 1 96 ? -0.568 -30.359 -12.719 1 90.69 96 ASP B CA 1
ATOM 2685 C C . ASP B 1 96 ? -1.133 -29.125 -13.438 1 90.69 96 ASP B C 1
ATOM 2687 O O . ASP B 1 96 ? -1.564 -29.219 -14.586 1 90.69 96 ASP B O 1
ATOM 2691 N N . ALA B 1 97 ? -1.121 -28.031 -12.789 1 95.56 97 ALA B N 1
ATOM 2692 C CA . ALA B 1 97 ? -1.679 -26.828 -13.383 1 95.56 97 ALA B CA 1
ATOM 2693 C C . ALA B 1 97 ? -1.036 -25.578 -12.781 1 95.56 97 ALA B C 1
ATOM 2695 O O . ALA B 1 97 ? -0.431 -25.641 -11.711 1 95.56 97 ALA B O 1
ATOM 2696 N N . THR B 1 98 ? -1.127 -24.531 -13.555 1 96.12 98 THR B N 1
ATOM 2697 C CA . THR B 1 98 ? -0.837 -23.234 -12.977 1 96.12 98 THR B CA 1
ATOM 2698 C C . THR B 1 98 ? -2.012 -22.734 -12.133 1 96.12 98 THR B C 1
ATOM 2700 O O . THR B 1 98 ? -3.152 -22.734 -12.602 1 96.12 98 THR B O 1
ATOM 2703 N N . VAL B 1 99 ? -1.698 -22.422 -10.93 1 98 99 VAL B N 1
ATOM 2704 C CA . VAL B 1 99 ? -2.736 -21.891 -10.062 1 98 99 VAL B CA 1
ATOM 2705 C C . VAL B 1 99 ? -2.617 -20.359 -9.992 1 98 99 VAL B C 1
ATOM 2707 O O . VAL B 1 99 ? -1.673 -19.828 -9.406 1 98 99 VAL B O 1
ATOM 2710 N N . ILE B 1 100 ? -3.58 -19.641 -10.594 1 98.44 100 ILE B N 1
ATOM 2711 C CA . ILE B 1 100 ? -3.617 -18.188 -10.539 1 98.44 100 ILE B CA 1
ATOM 2712 C C . ILE B 1 100 ? -4.43 -17.734 -9.328 1 98.44 100 ILE B C 1
ATOM 2714 O O . ILE B 1 100 ? -5.594 -18.109 -9.18 1 98.44 100 ILE B O 1
ATOM 2718 N N . ILE B 1 101 ? -3.83 -16.953 -8.547 1 98.44 101 ILE B N 1
ATOM 2719 C CA . ILE B 1 101 ? -4.461 -16.516 -7.305 1 98.44 101 ILE B CA 1
ATOM 2720 C C . ILE B 1 101 ? -4.758 -15.023 -7.367 1 98.44 101 ILE B C 1
ATOM 2722 O O . ILE B 1 101 ? -3.842 -14.203 -7.434 1 98.44 101 ILE B O 1
ATOM 2726 N N . ASP B 1 102 ? -6.055 -14.695 -7.391 1 97.88 102 ASP B N 1
ATOM 2727 C CA . ASP B 1 102 ? -6.551 -13.328 -7.285 1 97.88 102 ASP B CA 1
ATOM 2728 C C . ASP B 1 102 ? -6.512 -12.836 -5.836 1 97.88 102 ASP B C 1
ATOM 2730 O O . ASP B 1 102 ? -7.281 -13.312 -4.996 1 97.88 102 ASP B O 1
ATOM 2734 N N . THR B 1 103 ? -5.637 -11.945 -5.531 1 96.81 103 THR B N 1
ATOM 2735 C CA . THR B 1 103 ? -5.398 -11.516 -4.156 1 96.81 103 THR B CA 1
ATOM 2736 C C . THR B 1 103 ? -6.348 -10.391 -3.766 1 96.81 103 THR B C 1
ATOM 2738 O O . THR B 1 103 ? -6.984 -9.781 -4.629 1 96.81 103 THR B O 1
ATOM 2741 N N . PRO B 1 104 ? -6.469 -10.133 -2.484 1 91.81 104 PRO B N 1
ATOM 2742 C CA . PRO B 1 104 ? -7.406 -9.109 -2.018 1 91.81 104 PRO B CA 1
ATOM 2743 C C . PRO B 1 104 ? -7.191 -7.758 -2.695 1 91.81 104 PRO B C 1
ATOM 2745 O O . PRO B 1 104 ? -6.055 -7.395 -3.018 1 91.81 104 PRO B O 1
ATOM 2748 N N . GLY B 1 105 ? -8.32 -7.023 -2.809 1 83.69 105 GLY B N 1
ATOM 2749 C CA . GLY B 1 105 ? -8.352 -5.773 -3.553 1 83.69 105 GLY B CA 1
ATOM 2750 C C . GLY B 1 105 ? -7.312 -4.773 -3.08 1 83.69 105 GLY B C 1
ATOM 2751 O O . GLY B 1 105 ? -6.684 -4.094 -3.895 1 83.69 105 GLY B O 1
ATOM 2752 N N . GLN B 1 106 ? -7.195 -4.621 -1.874 1 87.5 106 GLN B N 1
ATOM 2753 C CA . GLN B 1 106 ? -6.215 -3.678 -1.344 1 87.5 106 GLN B CA 1
ATOM 2754 C C . GLN B 1 106 ? -4.902 -4.379 -1.005 1 87.5 106 GLN B C 1
ATOM 2756 O O . GLN B 1 106 ? -4.891 -5.344 -0.235 1 87.5 106 GLN B O 1
ATOM 2761 N N . LEU B 1 107 ? -3.859 -3.889 -1.571 1 92.75 107 LEU B N 1
ATOM 2762 C CA . LEU B 1 107 ? -2.529 -4.477 -1.45 1 92.75 107 LEU B CA 1
ATOM 2763 C C . LEU B 1 107 ? -2.096 -4.539 0.01 1 92.75 107 LEU B C 1
ATOM 2765 O O . LEU B 1 107 ? -1.548 -5.551 0.455 1 92.75 107 LEU B O 1
ATOM 2769 N N . GLU B 1 108 ? -2.363 -3.531 0.797 1 91.44 108 GLU B N 1
ATOM 2770 C CA . GLU B 1 108 ? -1.825 -3.389 2.146 1 91.44 108 GLU B CA 1
ATOM 2771 C C . GLU B 1 108 ? -2.473 -4.383 3.105 1 91.44 108 GLU B C 1
ATOM 2773 O O . GLU B 1 108 ? -1.836 -4.844 4.055 1 91.44 108 GLU B O 1
ATOM 2778 N N . ILE B 1 109 ? -3.719 -4.742 2.904 1 86.31 109 ILE B N 1
ATOM 2779 C CA . ILE B 1 109 ? -4.508 -5.523 3.85 1 86.31 109 ILE B CA 1
ATOM 2780 C C . ILE B 1 109 ? -3.92 -6.93 3.969 1 86.31 109 ILE B C 1
ATOM 2782 O O . ILE B 1 109 ? -3.963 -7.539 5.039 1 86.31 109 ILE B O 1
ATOM 2786 N N . PHE B 1 110 ? -3.324 -7.414 2.881 1 88.19 110 PHE B N 1
ATOM 2787 C CA . PHE B 1 110 ? -2.873 -8.797 2.879 1 88.19 110 PHE B CA 1
ATOM 2788 C C . PHE B 1 110 ? -1.404 -8.891 2.482 1 88.19 110 PHE B C 1
ATOM 2790 O O . PHE B 1 110 ? -0.566 -9.312 3.279 1 88.19 110 PHE B O 1
ATOM 2797 N N . MET B 1 111 ? -1.029 -8.195 1.473 1 92 111 MET B N 1
ATOM 2798 C CA . MET B 1 111 ? 0.285 -8.43 0.885 1 92 111 MET B CA 1
ATOM 2799 C C . MET B 1 111 ? 1.368 -7.676 1.646 1 92 111 MET B C 1
ATOM 2801 O O . MET B 1 111 ? 2.52 -8.109 1.694 1 92 111 MET B O 1
ATOM 2805 N N . LEU B 1 112 ? 1.038 -6.633 2.303 1 92.56 112 LEU B N 1
ATOM 2806 C CA . LEU B 1 112 ? 2.059 -5.84 2.979 1 92.56 112 LEU B CA 1
ATOM 2807 C C . LEU B 1 112 ? 2.012 -6.062 4.488 1 92.56 112 LEU B C 1
ATOM 2809 O O . LEU B 1 112 ? 2.557 -5.266 5.254 1 92.56 112 LEU B O 1
ATOM 2813 N N . ARG B 1 113 ? 1.399 -7.137 4.887 1 90.06 113 ARG B N 1
ATOM 2814 C CA . ARG B 1 113 ? 1.323 -7.508 6.297 1 90.06 113 ARG B CA 1
ATOM 2815 C C . ARG B 1 113 ? 1.91 -8.891 6.535 1 90.06 113 ARG B C 1
ATOM 2817 O O . ARG B 1 113 ? 2.268 -9.594 5.582 1 90.06 113 ARG B O 1
ATOM 2824 N N . HIS B 1 114 ? 1.99 -9.219 7.84 1 89.12 114 HIS B N 1
ATOM 2825 C CA . HIS B 1 114 ? 2.521 -10.523 8.219 1 89.12 114 HIS B CA 1
ATOM 2826 C C . HIS B 1 114 ? 1.695 -11.648 7.609 1 89.12 114 HIS B C 1
ATOM 2828 O O . HIS B 1 114 ? 2.234 -12.703 7.262 1 89.12 114 HIS B O 1
ATOM 2834 N N . GLU B 1 115 ? 0.379 -11.414 7.449 1 91.25 115 GLU B N 1
ATOM 2835 C CA . GLU B 1 115 ? -0.532 -12.43 6.934 1 91.25 115 GLU B CA 1
ATOM 2836 C C . GLU B 1 115 ? -0.162 -12.828 5.508 1 91.25 115 GLU B C 1
ATOM 2838 O O . GLU B 1 115 ? -0.104 -14.016 5.184 1 91.25 115 GLU B O 1
ATOM 2843 N N . GLY B 1 116 ? 0.154 -11.82 4.703 1 94.12 116 GLY B N 1
ATOM 2844 C CA . GLY B 1 116 ? 0.546 -12.102 3.332 1 94.12 116 GLY B CA 1
ATOM 2845 C C . GLY B 1 116 ? 1.82 -12.914 3.23 1 94.12 116 GLY B C 1
ATOM 2846 O O . GLY B 1 116 ? 1.906 -13.844 2.422 1 94.12 116 GLY B O 1
ATOM 2847 N N . TYR B 1 117 ? 2.768 -12.594 4.043 1 93.94 117 TYR B N 1
ATOM 2848 C CA . TYR B 1 117 ? 4.027 -13.328 4.047 1 93.94 117 TYR B CA 1
ATOM 2849 C C . TYR B 1 117 ? 3.811 -14.781 4.457 1 93.94 117 TYR B C 1
ATOM 2851 O O . TYR B 1 117 ? 4.34 -15.695 3.822 1 93.94 117 TYR B O 1
ATOM 2859 N N . LYS B 1 118 ? 3.078 -14.969 5.527 1 95.19 118 LYS B N 1
ATOM 2860 C CA . LYS B 1 118 ? 2.842 -16.312 6.031 1 95.19 118 LYS B CA 1
ATOM 2861 C C . LYS B 1 118 ? 2.135 -17.172 4.992 1 95.19 118 LYS B C 1
ATOM 2863 O O . LYS B 1 118 ? 2.525 -18.328 4.758 1 95.19 118 LYS B O 1
ATOM 2868 N N . PHE B 1 119 ? 1.144 -16.656 4.398 1 97.5 119 PHE B N 1
ATOM 2869 C CA . PHE B 1 119 ? 0.404 -17.406 3.393 1 97.5 119 PHE B CA 1
ATOM 2870 C C . PHE B 1 119 ? 1.302 -17.766 2.211 1 97.5 119 PHE B C 1
ATOM 2872 O O . PHE B 1 119 ? 1.315 -18.906 1.753 1 97.5 119 PHE B O 1
ATOM 2879 N N . THR B 1 120 ? 2.057 -16.797 1.722 1 96.94 120 THR B N 1
ATOM 2880 C CA . THR B 1 120 ? 2.939 -16.984 0.575 1 96.94 120 THR B CA 1
ATOM 2881 C C . THR B 1 120 ? 4.055 -17.969 0.901 1 96.94 120 THR B C 1
ATOM 2883 O O . THR B 1 120 ? 4.465 -18.75 0.044 1 96.94 120 THR B O 1
ATOM 2886 N N . SER B 1 121 ? 4.52 -17.891 2.145 1 96.12 121 SER B N 1
ATOM 2887 C CA . SER B 1 121 ? 5.559 -18.812 2.57 1 96.12 121 SER B CA 1
ATOM 2888 C C . SER B 1 121 ? 5.074 -20.266 2.502 1 96.12 121 SER B C 1
ATOM 2890 O O . SER B 1 121 ? 5.848 -21.172 2.176 1 96.12 121 SER B O 1
ATOM 2892 N N . LEU B 1 122 ? 3.82 -20.453 2.801 1 97.44 122 LEU B N 1
ATOM 2893 C CA . LEU B 1 122 ? 3.234 -21.781 2.709 1 97.44 122 LEU B CA 1
ATOM 2894 C C . LEU B 1 122 ? 3.119 -22.234 1.254 1 97.44 122 LEU B C 1
ATOM 2896 O O . LEU B 1 122 ? 3.352 -23.406 0.938 1 97.44 122 LEU B O 1
ATOM 2900 N N . LEU B 1 123 ? 2.799 -21.344 0.364 1 97.12 123 LEU B N 1
ATOM 2901 C CA . LEU B 1 123 ? 2.738 -21.656 -1.059 1 97.12 123 LEU B CA 1
ATOM 2902 C C . LEU B 1 123 ? 4.113 -22.047 -1.589 1 97.12 123 LEU B C 1
ATOM 2904 O O . LEU B 1 123 ? 4.25 -23.047 -2.291 1 97.12 123 LEU B O 1
ATOM 2908 N N . LYS B 1 124 ? 5.082 -21.281 -1.186 1 94.25 124 LYS B N 1
ATOM 2909 C CA . LYS B 1 124 ? 6.445 -21.453 -1.672 1 94.25 124 LYS B CA 1
ATOM 2910 C C . LYS B 1 124 ? 6.996 -22.828 -1.292 1 94.25 124 LYS B C 1
ATOM 2912 O O . LYS B 1 124 ? 7.828 -23.391 -2.008 1 94.25 124 LYS B O 1
ATOM 2917 N N . ARG B 1 125 ? 6.539 -23.297 -0.212 1 94.44 125 ARG B N 1
ATOM 2918 C CA . ARG B 1 125 ? 6.992 -24.594 0.262 1 94.44 125 ARG B CA 1
ATOM 2919 C C . ARG B 1 125 ? 6.402 -25.719 -0.582 1 94.44 125 ARG B C 1
ATOM 2921 O O . ARG B 1 125 ? 6.941 -26.828 -0.613 1 94.44 125 ARG B O 1
ATOM 2928 N N . ARG B 1 126 ? 5.379 -25.406 -1.275 1 95.12 126 ARG B N 1
ATOM 2929 C CA . ARG B 1 126 ? 4.664 -26.453 -2.014 1 95.12 126 ARG B CA 1
ATOM 2930 C C . ARG B 1 126 ? 5.082 -26.469 -3.48 1 95.12 126 ARG B C 1
ATOM 2932 O O . ARG B 1 126 ? 5.211 -27.531 -4.086 1 95.12 126 ARG B O 1
ATOM 2939 N N . ALA B 1 127 ? 5.293 -25.375 -4.004 1 95.12 127 ALA B N 1
ATOM 2940 C CA . ALA B 1 127 ? 5.621 -25.266 -5.422 1 95.12 127 ALA B CA 1
ATOM 2941 C C . ALA B 1 127 ? 6.195 -23.875 -5.738 1 95.12 127 ALA B C 1
ATOM 2943 O O . ALA B 1 127 ? 6.09 -22.953 -4.93 1 95.12 127 ALA B O 1
ATOM 2944 N N . PRO B 1 128 ? 6.895 -23.781 -6.914 1 94.25 128 PRO B N 1
ATOM 2945 C CA . PRO B 1 128 ? 7.367 -22.453 -7.316 1 94.25 128 PRO B CA 1
ATOM 2946 C C . PRO B 1 128 ? 6.258 -21.406 -7.309 1 94.25 128 PRO B C 1
ATOM 2948 O O . PRO B 1 128 ? 5.148 -21.672 -7.773 1 94.25 128 PRO B O 1
ATOM 2951 N N . THR B 1 129 ? 6.566 -20.297 -6.691 1 96 129 THR B N 1
ATOM 2952 C CA . THR B 1 129 ? 5.602 -19.219 -6.512 1 96 129 THR B CA 1
ATOM 2953 C C . THR B 1 129 ? 6.145 -17.906 -7.074 1 96 129 THR B C 1
ATOM 2955 O O . THR B 1 129 ? 7.25 -17.484 -6.719 1 96 129 THR B O 1
ATOM 2958 N N . VAL B 1 130 ? 5.371 -17.281 -7.98 1 95.94 130 VAL B N 1
ATOM 2959 C CA . VAL B 1 130 ? 5.777 -16.031 -8.625 1 95.94 130 VAL B CA 1
ATOM 2960 C C . VAL B 1 130 ? 4.668 -15 -8.477 1 95.94 130 VAL B C 1
ATOM 2962 O O . VAL B 1 130 ? 3.484 -15.336 -8.484 1 95.94 130 VAL B O 1
ATOM 2965 N N . GLY B 1 131 ? 5.09 -13.773 -8.258 1 96.69 131 GLY B N 1
ATOM 2966 C CA . GLY B 1 131 ? 4.141 -12.672 -8.242 1 96.69 131 GLY B CA 1
ATOM 2967 C C . GLY B 1 131 ? 4.098 -11.898 -9.547 1 96.69 131 GLY B C 1
ATOM 2968 O O . GLY B 1 131 ? 5.129 -11.719 -10.203 1 96.69 131 GLY B O 1
ATOM 2969 N N . VAL B 1 132 ? 2.914 -11.477 -9.891 1 97.5 132 VAL B N 1
ATOM 2970 C CA . VAL B 1 132 ? 2.684 -10.477 -10.922 1 97.5 132 VAL B CA 1
ATOM 2971 C C . VAL B 1 132 ? 2.133 -9.195 -10.289 1 97.5 132 VAL B C 1
ATOM 2973 O O . VAL B 1 132 ? 1.041 -9.203 -9.719 1 97.5 132 VAL B O 1
ATOM 2976 N N . PHE B 1 133 ? 2.967 -8.164 -10.406 1 97.69 133 PHE B N 1
ATOM 2977 C CA . PHE B 1 133 ? 2.555 -6.902 -9.805 1 97.69 133 PHE B CA 1
ATOM 2978 C C . PHE B 1 133 ? 2.084 -5.922 -10.875 1 97.69 133 PHE B C 1
ATOM 2980 O O . PHE B 1 133 ? 2.877 -5.473 -11.703 1 97.69 133 PHE B O 1
ATOM 2987 N N . LEU B 1 134 ? 0.808 -5.555 -10.766 1 97.44 134 LEU B N 1
ATOM 2988 C CA . LEU B 1 134 ? 0.2 -4.711 -11.789 1 97.44 134 LEU B CA 1
ATOM 2989 C C . LEU B 1 134 ? 0.498 -3.238 -11.531 1 97.44 134 LEU B C 1
ATOM 2991 O O . LEU B 1 134 ? 0.163 -2.711 -10.469 1 97.44 134 LEU B O 1
ATOM 2995 N N . VAL B 1 135 ? 1.178 -2.652 -12.469 1 94.38 135 VAL B N 1
ATOM 2996 C CA . VAL B 1 135 ? 1.322 -1.205 -12.578 1 94.38 135 VAL B CA 1
ATOM 2997 C C . VAL B 1 135 ? 0.265 -0.651 -13.531 1 94.38 135 VAL B C 1
ATOM 2999 O O . VAL B 1 135 ? 0.285 -0.943 -14.734 1 94.38 135 VAL B O 1
ATOM 3002 N N . ASP B 1 136 ? -0.604 0.19 -13.016 1 91.69 136 ASP B N 1
ATOM 3003 C CA . ASP B 1 136 ? -1.736 0.677 -13.797 1 91.69 136 ASP B CA 1
ATOM 3004 C C . ASP B 1 136 ? -1.267 1.544 -14.961 1 91.69 136 ASP B C 1
ATOM 3006 O O . ASP B 1 136 ? -0.748 2.643 -14.758 1 91.69 136 ASP B O 1
ATOM 3010 N N . GLY B 1 137 ? -1.532 1.101 -16.141 1 87.06 137 GLY B N 1
ATOM 3011 C CA . GLY B 1 137 ? -1.088 1.774 -17.359 1 87.06 137 GLY B CA 1
ATOM 3012 C C . GLY B 1 137 ? -1.699 3.152 -17.531 1 87.06 137 GLY B C 1
ATOM 3013 O O . GLY B 1 137 ? -1.138 4.004 -18.219 1 87.06 137 GLY B O 1
ATOM 3014 N N . SER B 1 138 ? -2.787 3.406 -16.922 1 82.31 138 SER B N 1
ATOM 3015 C CA . SER B 1 138 ? -3.447 4.703 -17.047 1 82.31 138 SER B CA 1
ATOM 3016 C C . SER B 1 138 ? -2.68 5.785 -16.297 1 82.31 138 SER B C 1
ATOM 3018 O O . SER B 1 138 ? -2.904 6.98 -16.516 1 82.31 138 SER B O 1
ATOM 3020 N N . MET B 1 139 ? -1.772 5.41 -15.523 1 79.81 139 MET B N 1
ATOM 3021 C CA . MET B 1 139 ? -1.071 6.371 -14.68 1 79.81 139 MET B CA 1
ATOM 3022 C C . MET B 1 139 ? 0.373 6.547 -15.133 1 79.81 139 MET B C 1
ATOM 3024 O O . MET B 1 139 ? 1.146 7.266 -14.5 1 79.81 139 MET B O 1
ATOM 3028 N N . VAL B 1 140 ? 0.68 6.012 -16.234 1 80.44 140 VAL B N 1
ATOM 3029 C CA . VAL B 1 140 ? 2.082 5.891 -16.625 1 80.44 140 VAL B CA 1
ATOM 3030 C C . VAL B 1 140 ? 2.617 7.25 -17.062 1 80.44 140 VAL B C 1
ATOM 3032 O O . VAL B 1 140 ? 3.832 7.449 -17.141 1 80.44 140 VAL B O 1
ATOM 3035 N N . TYR B 1 141 ? 1.731 8.242 -17.266 1 82 141 TYR B N 1
ATOM 3036 C CA . TYR B 1 141 ? 2.178 9.547 -17.766 1 82 141 TYR B CA 1
ATOM 3037 C C . TYR B 1 141 ? 2.578 10.453 -16.609 1 82 141 TYR B C 1
ATOM 3039 O O . TYR B 1 141 ? 3.178 11.508 -16.812 1 82 141 TYR B O 1
ATOM 3047 N N . ASN B 1 142 ? 2.291 10.078 -15.453 1 87.94 142 ASN B N 1
ATOM 3048 C CA . ASN B 1 142 ? 2.812 10.734 -14.258 1 87.94 142 ASN B CA 1
ATOM 3049 C C . ASN B 1 142 ? 4.062 10.031 -13.734 1 87.94 142 ASN B C 1
ATOM 3051 O O . ASN B 1 142 ? 3.977 8.93 -13.188 1 87.94 142 ASN B O 1
ATOM 3055 N N . ILE B 1 143 ? 5.152 10.734 -13.867 1 88.31 143 ILE B N 1
ATOM 3056 C CA . ILE B 1 143 ? 6.457 10.133 -13.617 1 88.31 143 ILE B CA 1
ATOM 3057 C C . ILE B 1 143 ? 6.531 9.648 -12.172 1 88.31 143 ILE B C 1
ATOM 3059 O O . ILE B 1 143 ? 7.055 8.562 -11.898 1 88.31 143 ILE B O 1
ATOM 3063 N N . ALA B 1 144 ? 6.059 10.477 -11.211 1 91.5 144 ALA B N 1
ATOM 3064 C CA . ALA B 1 144 ? 6.059 10.07 -9.805 1 91.5 144 ALA B CA 1
ATOM 3065 C C . ALA B 1 144 ? 5.215 8.82 -9.602 1 91.5 144 ALA B C 1
ATOM 3067 O O . ALA B 1 144 ? 5.613 7.906 -8.867 1 91.5 144 ALA B O 1
ATOM 3068 N N . ASP B 1 145 ? 4.09 8.75 -10.312 1 91.06 145 ASP B N 1
ATOM 3069 C CA . ASP B 1 145 ? 3.213 7.586 -10.211 1 91.06 145 ASP B CA 1
ATOM 3070 C C . ASP B 1 145 ? 3.891 6.336 -10.773 1 91.06 145 ASP B C 1
ATOM 3072 O O . ASP B 1 145 ? 3.801 5.258 -10.188 1 91.06 145 ASP B O 1
ATOM 3076 N N . LEU B 1 146 ? 4.496 6.551 -11.852 1 90.75 146 LEU B N 1
ATOM 3077 C CA . LEU B 1 146 ? 5.145 5.422 -12.508 1 90.75 146 LEU B CA 1
ATOM 3078 C C . LEU B 1 146 ? 6.266 4.859 -11.641 1 90.75 146 LEU B C 1
ATOM 3080 O O . LEU B 1 146 ? 6.297 3.658 -11.367 1 90.75 146 LEU B O 1
ATOM 3084 N N . VAL B 1 147 ? 7.113 5.703 -11.164 1 92.69 147 VAL B N 1
ATOM 3085 C CA . VAL B 1 147 ? 8.281 5.293 -10.391 1 92.69 147 VAL B CA 1
ATOM 3086 C C . VAL B 1 147 ? 7.828 4.645 -9.078 1 92.69 147 VAL B C 1
ATOM 3088 O O . VAL B 1 147 ? 8.297 3.561 -8.727 1 92.69 147 VAL B O 1
ATOM 3091 N N . THR B 1 148 ? 6.863 5.262 -8.43 1 94.62 148 THR B N 1
ATOM 3092 C CA . THR B 1 148 ? 6.457 4.77 -7.117 1 94.62 148 THR B CA 1
ATOM 3093 C C . THR B 1 148 ? 5.656 3.477 -7.254 1 94.62 148 THR B C 1
ATOM 3095 O O . THR B 1 148 ? 5.793 2.568 -6.43 1 94.62 148 THR B O 1
ATOM 3098 N N . SER B 1 149 ? 4.867 3.385 -8.297 1 93.56 149 SER B N 1
ATOM 3099 C CA . SER B 1 149 ? 4.09 2.164 -8.484 1 93.56 149 SER B CA 1
ATOM 3100 C C . SER B 1 149 ? 4.992 0.978 -8.805 1 93.56 149 SER B C 1
ATOM 3102 O O . SER B 1 149 ? 4.812 -0.112 -8.258 1 93.56 149 SER B O 1
ATOM 3104 N N . TRP B 1 150 ? 5.898 1.209 -9.703 1 93.88 150 TRP B N 1
ATOM 3105 C CA . TRP B 1 150 ? 6.832 0.144 -10.055 1 93.88 150 TRP B CA 1
ATOM 3106 C C . TRP B 1 150 ? 7.688 -0.24 -8.844 1 93.88 150 TRP B C 1
ATOM 3108 O O . TRP B 1 150 ? 7.914 -1.425 -8.594 1 93.88 150 TRP B O 1
ATOM 3118 N N . MET B 1 151 ? 8.164 0.745 -8.102 1 95.75 151 MET B N 1
ATOM 3119 C CA . MET B 1 151 ? 8.961 0.5 -6.902 1 95.75 151 MET B CA 1
ATOM 3120 C C . MET B 1 151 ? 8.164 -0.288 -5.867 1 95.75 151 MET B C 1
ATOM 3122 O O . MET B 1 151 ? 8.727 -1.105 -5.137 1 95.75 151 MET B O 1
ATOM 3126 N N . LEU B 1 152 ? 6.91 -0.001 -5.797 1 96.31 152 LEU B N 1
ATOM 3127 C CA . LEU B 1 152 ? 6.059 -0.744 -4.875 1 96.31 152 LEU B CA 1
ATOM 3128 C C . LEU B 1 152 ? 6.102 -2.238 -5.176 1 96.31 152 LEU B C 1
ATOM 3130 O O . LEU B 1 152 ? 6.082 -3.062 -4.262 1 96.31 152 LEU B O 1
ATOM 3134 N N . GLY B 1 153 ? 6.172 -2.602 -6.391 1 96 153 GLY B N 1
ATOM 3135 C CA . GLY B 1 153 ? 6.34 -3.994 -6.773 1 96 153 GLY B CA 1
ATOM 3136 C C . GLY B 1 153 ? 7.602 -4.617 -6.207 1 96 153 GLY B C 1
ATOM 3137 O O . GLY B 1 153 ? 7.586 -5.766 -5.754 1 96 153 GLY B O 1
ATOM 3138 N N . LEU B 1 154 ? 8.664 -3.908 -6.266 1 95.81 154 LEU B N 1
ATOM 3139 C CA . LEU B 1 154 ? 9.914 -4.398 -5.711 1 95.81 154 LEU B CA 1
ATOM 3140 C C . LEU B 1 154 ? 9.82 -4.547 -4.195 1 95.81 154 LEU B C 1
ATOM 3142 O O . LEU B 1 154 ? 10.398 -5.469 -3.617 1 95.81 154 LEU B O 1
ATOM 3146 N N . LEU B 1 155 ? 9.125 -3.621 -3.613 1 96.19 155 LEU B N 1
ATOM 3147 C CA . LEU B 1 155 ? 8.922 -3.717 -2.172 1 96.19 155 LEU B CA 1
ATOM 3148 C C . LEU B 1 155 ? 8.18 -5.004 -1.814 1 96.19 155 LEU B C 1
ATOM 3150 O O . LEU B 1 155 ? 8.539 -5.684 -0.854 1 96.19 155 LEU B O 1
ATOM 3154 N N . VAL B 1 156 ? 7.191 -5.277 -2.58 1 96.25 156 VAL B N 1
ATOM 3155 C CA . VAL B 1 156 ? 6.387 -6.469 -2.34 1 96.25 156 VAL B CA 1
ATOM 3156 C C . VAL B 1 156 ? 7.242 -7.719 -2.529 1 96.25 156 VAL B C 1
ATOM 3158 O O . VAL B 1 156 ? 7.082 -8.703 -1.807 1 96.25 156 VAL B O 1
ATOM 3161 N N . GLN B 1 157 ? 8.133 -7.703 -3.508 1 95.19 157 GLN B N 1
ATOM 3162 C CA . GLN B 1 157 ? 9.062 -8.812 -3.703 1 95.19 157 GLN B CA 1
ATOM 3163 C C . GLN B 1 157 ? 9.883 -9.07 -2.441 1 95.19 157 GLN B C 1
ATOM 3165 O O . GLN B 1 157 ? 10.047 -10.219 -2.029 1 95.19 157 GLN B O 1
ATOM 3170 N N . VAL B 1 158 ? 10.406 -8.016 -1.863 1 95.12 158 VAL B N 1
ATOM 3171 C CA . VAL B 1 158 ? 11.211 -8.148 -0.651 1 95.12 158 VAL B CA 1
ATOM 3172 C C . VAL B 1 158 ? 10.328 -8.656 0.495 1 95.12 158 VAL B C 1
ATOM 3174 O O . VAL B 1 158 ? 10.727 -9.555 1.241 1 95.12 158 VAL B O 1
ATOM 3177 N N . LYS B 1 159 ? 9.164 -8.094 0.575 1 95 159 LYS B N 1
ATOM 3178 C CA . LYS B 1 159 ? 8.242 -8.414 1.655 1 95 159 LY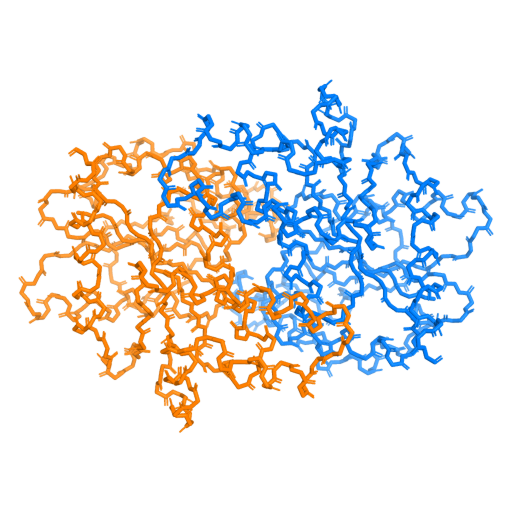S B CA 1
ATOM 3179 C C . LYS B 1 159 ? 7.84 -9.883 1.615 1 95 159 LYS B C 1
ATOM 3181 O O . LYS B 1 159 ? 7.801 -10.555 2.65 1 95 159 LYS B O 1
ATOM 3186 N N . LEU B 1 160 ? 7.578 -10.375 0.451 1 95.25 160 LEU B N 1
ATOM 3187 C CA . LEU B 1 160 ? 7.02 -11.719 0.316 1 95.25 160 LEU B CA 1
ATOM 3188 C C . LEU B 1 160 ? 8.109 -12.734 -0.004 1 95.25 160 LEU B C 1
ATOM 3190 O O . LEU B 1 160 ? 7.883 -13.945 0.068 1 95.25 160 LEU B O 1
ATOM 3194 N N . ASP B 1 161 ? 9.258 -12.25 -0.324 1 92.81 161 ASP B N 1
ATOM 3195 C CA . ASP B 1 161 ? 10.406 -13.086 -0.664 1 92.81 161 ASP B CA 1
ATOM 3196 C C . ASP B 1 161 ? 10.086 -14.016 -1.832 1 92.81 161 ASP B C 1
ATOM 3198 O O . ASP B 1 161 ? 10.281 -15.227 -1.74 1 92.81 161 ASP B O 1
ATOM 3202 N N . ILE B 1 162 ? 9.469 -13.445 -2.877 1 93.38 162 ILE B N 1
ATOM 3203 C CA . ILE B 1 162 ? 9.219 -14.18 -4.113 1 93.38 162 ILE B CA 1
ATOM 3204 C C . ILE B 1 162 ? 9.547 -13.289 -5.312 1 93.38 162 ILE B C 1
ATOM 3206 O O . ILE B 1 162 ? 9.375 -12.07 -5.258 1 93.38 162 ILE B O 1
ATOM 3210 N N . PRO B 1 163 ? 10.016 -13.938 -6.441 1 93.38 163 PRO B N 1
ATOM 3211 C CA . PRO B 1 163 ? 10.156 -13.125 -7.652 1 93.38 163 PRO B CA 1
ATOM 3212 C C . PRO B 1 163 ? 8.844 -12.469 -8.078 1 93.38 163 PRO B C 1
ATOM 3214 O O . PRO B 1 163 ? 7.785 -13.094 -8.016 1 93.38 163 PRO B O 1
ATOM 3217 N N . THR B 1 164 ? 8.906 -11.219 -8.398 1 95.5 164 THR B N 1
ATOM 3218 C CA . THR B 1 164 ? 7.719 -10.453 -8.742 1 95.5 164 THR B CA 1
ATOM 3219 C C . THR B 1 164 ? 7.906 -9.734 -10.078 1 95.5 164 THR B C 1
ATOM 3221 O O . THR B 1 164 ? 8.789 -8.883 -10.211 1 95.5 164 THR B O 1
ATOM 3224 N N . ILE B 1 165 ? 7.055 -10.062 -11.016 1 96.31 165 ILE B N 1
ATOM 3225 C CA . ILE B 1 165 ? 7.129 -9.523 -12.367 1 96.31 165 ILE B CA 1
ATOM 3226 C C . ILE B 1 165 ? 6.309 -8.242 -12.461 1 96.31 165 ILE B C 1
ATOM 3228 O O . ILE B 1 165 ? 5.105 -8.242 -12.188 1 96.31 165 ILE B O 1
ATOM 3232 N N . PRO B 1 166 ? 7.004 -7.148 -12.844 1 95.75 166 PRO B N 1
ATOM 3233 C CA . PRO B 1 166 ? 6.211 -5.945 -13.109 1 95.75 166 PRO B CA 1
ATOM 3234 C C . PRO B 1 166 ? 5.359 -6.066 -14.375 1 95.75 166 PRO B C 1
ATOM 3236 O O . PRO B 1 166 ? 5.879 -6.398 -15.438 1 95.75 166 PRO B O 1
ATOM 3239 N N . VAL B 1 167 ? 4.113 -5.82 -14.242 1 96.62 167 VAL B N 1
ATOM 3240 C CA . VAL B 1 167 ? 3.191 -5.914 -15.367 1 96.62 167 VAL B CA 1
ATOM 3241 C C . VAL B 1 167 ? 2.428 -4.602 -15.523 1 96.62 167 VAL B C 1
ATOM 3243 O O . VAL B 1 167 ? 1.678 -4.203 -14.625 1 96.62 167 VAL B O 1
ATOM 3246 N N . PHE B 1 168 ? 2.678 -3.932 -16.656 1 94.94 168 PHE B N 1
ATOM 3247 C CA . PHE B 1 168 ? 1.896 -2.738 -16.969 1 94.94 168 PHE B CA 1
ATOM 3248 C C . PHE B 1 168 ? 0.535 -3.115 -17.547 1 94.94 168 PHE B C 1
ATOM 3250 O O . PHE B 1 168 ? 0.429 -3.484 -18.719 1 94.94 168 PHE B O 1
ATOM 3257 N N . SER B 1 169 ? -0.49 -3.008 -16.672 1 96.38 169 SER B N 1
ATOM 3258 C CA . SER B 1 169 ? -1.841 -3.41 -17.047 1 96.38 169 SER B CA 1
ATOM 3259 C C . SER B 1 169 ? -2.561 -2.297 -17.812 1 96.38 169 SER B C 1
ATOM 3261 O O . SER B 1 169 ? -2.064 -1.17 -17.875 1 96.38 169 SER B O 1
ATOM 3263 N N . LYS B 1 170 ? -3.652 -2.582 -18.5 1 95.75 170 LYS B N 1
ATOM 3264 C CA . LYS B 1 170 ? -4.469 -1.654 -19.281 1 95.75 170 LYS B CA 1
ATOM 3265 C C . LYS B 1 170 ? -3.645 -0.986 -20.375 1 95.75 170 LYS B C 1
ATOM 3267 O O . LYS B 1 170 ? -3.752 0.223 -20.594 1 95.75 170 LYS B O 1
ATOM 3272 N N . SER B 1 171 ? -2.83 -1.799 -20.953 1 93.44 171 SER B N 1
ATOM 3273 C CA . SER B 1 171 ? -1.929 -1.255 -21.969 1 93.44 171 SER B CA 1
ATOM 3274 C C . SER B 1 171 ? -2.703 -0.662 -23.141 1 93.44 171 SER B C 1
ATOM 3276 O O . SER B 1 171 ? -2.176 0.167 -23.891 1 93.44 171 SER B O 1
ATOM 3278 N N . ASP B 1 172 ? -3.965 -1.019 -23.297 1 93.31 172 ASP B N 1
ATOM 3279 C CA . ASP B 1 172 ? -4.816 -0.479 -24.344 1 93.31 172 ASP B CA 1
ATOM 3280 C C . ASP B 1 172 ? -5.121 0.997 -24.109 1 93.31 172 ASP B C 1
ATOM 3282 O O . ASP B 1 172 ? -5.496 1.718 -25.031 1 93.31 172 ASP B O 1
ATOM 3286 N N . LEU B 1 173 ? -4.93 1.414 -22.906 1 90.88 173 LEU B N 1
ATOM 3287 C CA . LEU B 1 173 ? -5.215 2.803 -22.547 1 90.88 173 LEU B CA 1
ATOM 3288 C C . LEU B 1 173 ? -3.963 3.662 -22.688 1 90.88 173 LEU B C 1
ATOM 3290 O O . LEU B 1 173 ? -4.031 4.887 -22.562 1 90.88 173 LEU B O 1
ATOM 3294 N N . ILE B 1 174 ? -2.844 3.027 -22.828 1 89.56 174 ILE B N 1
ATOM 3295 C CA . ILE B 1 174 ? -1.595 3.77 -22.953 1 89.56 174 ILE B CA 1
ATOM 3296 C C . ILE B 1 174 ? -1.494 4.379 -24.344 1 89.56 174 ILE B C 1
ATOM 3298 O O . ILE B 1 174 ? -1.283 3.666 -25.328 1 89.56 174 ILE B O 1
ATOM 3302 N N . LYS B 1 175 ? -1.736 5.695 -24.422 1 82.25 175 LYS B N 1
ATOM 3303 C CA . LYS B 1 175 ? -1.775 6.402 -25.703 1 82.25 175 LYS B CA 1
ATOM 3304 C C . LYS B 1 175 ? -0.382 6.508 -26.312 1 82.25 175 LYS B C 1
ATOM 3306 O O . LYS B 1 175 ? -0.202 6.262 -27.516 1 82.25 175 LYS B O 1
ATOM 3311 N N . ASP B 1 176 ? 0.507 6.887 -25.547 1 80.31 176 ASP B N 1
ATOM 3312 C CA . ASP B 1 176 ? 1.887 6.984 -26.016 1 80.31 176 ASP B CA 1
ATOM 3313 C C . ASP B 1 176 ? 2.734 5.84 -25.469 1 80.31 176 ASP B C 1
ATOM 3315 O O . ASP B 1 176 ? 3.299 5.953 -24.375 1 80.31 176 ASP B O 1
ATOM 3319 N N . ARG B 1 177 ? 2.9 4.875 -26.281 1 80.75 177 ARG B N 1
ATOM 3320 C CA . ARG B 1 177 ? 3.582 3.658 -25.844 1 80.75 177 ARG B CA 1
ATOM 3321 C C . ARG B 1 177 ? 5.094 3.844 -25.859 1 80.75 177 ARG B C 1
ATOM 3323 O O . ARG B 1 177 ? 5.824 3.082 -25.219 1 80.75 177 ARG B O 1
ATOM 3330 N N . SER B 1 178 ? 5.418 4.84 -26.609 1 78.69 178 SER B N 1
ATOM 3331 C CA . SER B 1 178 ? 6.859 5.047 -26.719 1 78.69 178 SER B CA 1
ATOM 3332 C C . SER B 1 178 ? 7.473 5.375 -25.359 1 78.69 178 SER B C 1
ATOM 3334 O O . SER B 1 178 ? 8.562 4.895 -25.031 1 78.69 178 SER B O 1
ATOM 3336 N N . LEU B 1 179 ? 6.754 6.145 -24.656 1 76.31 179 LEU B N 1
ATOM 3337 C CA . LEU B 1 179 ? 7.254 6.531 -23.344 1 76.31 179 LEU B CA 1
ATOM 3338 C C . LEU B 1 179 ? 7.332 5.324 -22.406 1 76.31 179 LEU B C 1
ATOM 3340 O O . LEU B 1 179 ? 8.344 5.117 -21.734 1 76.31 179 LEU B O 1
ATOM 3344 N N . VAL B 1 180 ? 6.289 4.535 -22.453 1 79.38 180 VAL B N 1
ATOM 3345 C CA . VAL B 1 180 ? 6.238 3.389 -21.547 1 79.38 180 VAL B CA 1
ATOM 3346 C C . VAL B 1 180 ? 7.305 2.371 -21.953 1 79.38 180 VAL B C 1
ATOM 3348 O O . VAL B 1 180 ? 7.984 1.806 -21.094 1 79.38 180 VAL B O 1
ATOM 3351 N N . GLU B 1 181 ? 7.41 2.197 -23.219 1 79.62 181 GLU B N 1
ATOM 3352 C CA . GLU B 1 181 ? 8.406 1.249 -23.703 1 79.62 181 GLU B CA 1
ATOM 3353 C C . GLU B 1 181 ? 9.82 1.701 -23.359 1 79.62 181 GLU B C 1
ATOM 3355 O O . GLU B 1 181 ? 10.656 0.89 -22.938 1 79.62 181 GLU B O 1
ATOM 3360 N N . LYS B 1 182 ? 10.008 2.961 -23.484 1 81.06 182 LYS B N 1
ATOM 3361 C CA . LYS B 1 182 ? 11.305 3.521 -23.141 1 81.06 182 LYS B CA 1
ATOM 3362 C C . LYS B 1 182 ? 11.602 3.348 -21.656 1 81.06 182 LYS B C 1
ATOM 3364 O O . LYS B 1 182 ? 12.711 2.961 -21.281 1 81.06 182 LYS B O 1
ATOM 3369 N N . VAL B 1 183 ? 10.625 3.561 -20.938 1 79.44 183 VAL B N 1
ATOM 3370 C CA . VAL B 1 183 ? 10.797 3.498 -19.5 1 79.44 183 VAL B CA 1
ATOM 3371 C C . VAL B 1 183 ? 11 2.049 -19.062 1 79.44 183 VAL B C 1
ATOM 3373 O O . VAL B 1 183 ? 11.836 1.764 -18.203 1 79.44 183 VAL B O 1
ATOM 3376 N N . VAL B 1 184 ? 10.305 1.228 -19.703 1 82.56 184 VAL B N 1
ATOM 3377 C CA . VAL B 1 184 ? 10.406 -0.197 -19.406 1 82.56 184 VAL B CA 1
ATOM 3378 C C . VAL B 1 184 ? 11.766 -0.729 -19.844 1 82.56 184 VAL B C 1
ATOM 3380 O O . VAL B 1 184 ? 12.367 -1.561 -19.156 1 82.56 184 VAL B O 1
ATOM 3383 N N . GLU B 1 185 ? 12.234 -0.201 -20.906 1 84.94 185 GLU B N 1
ATOM 3384 C CA . GLU B 1 185 ? 13.508 -0.655 -21.453 1 84.94 185 GLU B CA 1
ATOM 3385 C C . GLU B 1 185 ? 14.68 -0.013 -20.719 1 84.94 185 GLU B C 1
ATOM 3387 O O . GLU B 1 185 ? 15.719 -0.649 -20.516 1 84.94 185 GLU B O 1
ATOM 3392 N N . ASP B 1 186 ? 14.477 1.216 -20.406 1 90.19 186 ASP B N 1
ATOM 3393 C CA . ASP B 1 186 ? 15.547 1.97 -19.766 1 90.19 186 ASP B CA 1
ATOM 3394 C C . ASP B 1 186 ? 14.992 2.904 -18.688 1 90.19 186 ASP B C 1
ATOM 3396 O O . ASP B 1 186 ? 14.914 4.117 -18.906 1 90.19 186 ASP B O 1
ATOM 3400 N N . PRO B 1 187 ? 14.844 2.371 -17.531 1 88.62 187 PRO B N 1
ATOM 3401 C CA . PRO B 1 187 ? 14.281 3.184 -16.453 1 88.62 187 PRO B CA 1
ATOM 3402 C C . PRO B 1 187 ? 15.117 4.43 -16.156 1 88.62 187 PRO B C 1
ATOM 3404 O O . PRO B 1 187 ? 14.594 5.418 -15.633 1 88.62 187 PRO B O 1
ATOM 3407 N N . LEU B 1 188 ? 16.406 4.398 -16.469 1 91.44 188 LEU B N 1
ATOM 3408 C CA . LEU B 1 188 ? 17.25 5.555 -16.203 1 91.44 188 LEU B CA 1
ATOM 3409 C C . LEU B 1 188 ? 16.891 6.715 -17.125 1 91.44 188 LEU B C 1
ATOM 3411 O O . LEU B 1 188 ? 17.281 7.855 -16.875 1 91.44 188 LEU B O 1
ATOM 3415 N N . SER B 1 189 ? 16.203 6.402 -18.188 1 89.25 189 SER B N 1
ATOM 3416 C CA . SER B 1 189 ? 15.727 7.461 -19.078 1 89.25 189 SER B CA 1
ATOM 3417 C C . SER B 1 189 ? 14.695 8.344 -18.375 1 89.25 189 SER B C 1
ATOM 3419 O O . SER B 1 189 ? 14.398 9.445 -18.844 1 89.25 189 SER B O 1
ATOM 3421 N N . LEU B 1 190 ? 14.148 7.863 -17.25 1 87.94 190 LEU B N 1
ATOM 3422 C CA . LEU B 1 190 ? 13.172 8.609 -16.469 1 87.94 190 LEU B CA 1
ATOM 3423 C C . LEU B 1 190 ? 13.82 9.82 -15.789 1 87.94 190 LEU B C 1
ATOM 3425 O O . LEU B 1 190 ? 13.125 10.727 -15.328 1 87.94 190 LEU B O 1
ATOM 3429 N N . THR B 1 191 ? 15.156 9.781 -15.719 1 91.56 191 THR B N 1
ATOM 3430 C CA . THR B 1 191 ? 15.867 10.797 -14.945 1 91.56 191 THR B CA 1
ATOM 3431 C C . THR B 1 191 ? 15.492 12.195 -15.414 1 91.56 191 THR B C 1
ATOM 3433 O O . THR B 1 191 ? 15.18 13.07 -14.602 1 91.56 191 THR B O 1
ATOM 3436 N N . GLU B 1 192 ? 15.484 12.414 -16.703 1 89.81 192 GLU B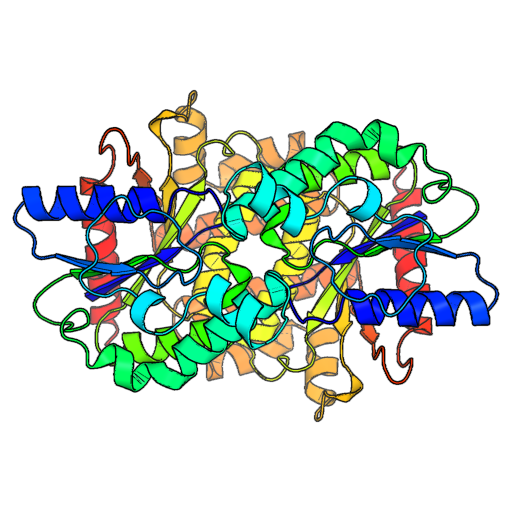 N 1
ATOM 3437 C CA . GLU B 1 192 ? 15.164 13.727 -17.25 1 89.81 192 GLU B CA 1
ATOM 3438 C C . GLU B 1 192 ? 13.727 14.125 -16.906 1 89.81 192 GLU B C 1
ATOM 3440 O O . GLU B 1 192 ? 13.469 15.273 -16.531 1 89.81 192 GLU B O 1
ATOM 3445 N N . ASP B 1 193 ? 12.812 13.18 -17.094 1 89.12 193 ASP B N 1
ATOM 3446 C CA . ASP B 1 193 ? 11.406 13.445 -16.781 1 89.12 193 ASP B CA 1
ATOM 3447 C C . ASP B 1 193 ? 11.219 13.727 -15.297 1 89.12 193 ASP B C 1
ATOM 3449 O O . ASP B 1 193 ? 10.391 14.57 -14.922 1 89.12 193 ASP B O 1
ATOM 3453 N N . ILE B 1 194 ? 11.938 13.023 -14.461 1 92.94 194 ILE B N 1
ATOM 3454 C CA . ILE B 1 194 ? 11.883 13.219 -13.016 1 92.94 194 ILE B CA 1
ATOM 3455 C C . ILE B 1 194 ? 12.359 14.625 -12.664 1 92.94 194 ILE B C 1
ATOM 3457 O O . ILE B 1 194 ? 11.703 15.344 -11.906 1 92.94 194 ILE B O 1
ATOM 3461 N N . GLU B 1 195 ? 13.414 15.047 -13.242 1 93.06 195 GLU B N 1
ATOM 3462 C CA . GLU B 1 195 ? 14 16.344 -12.938 1 93.06 195 GLU B CA 1
ATOM 3463 C C . GLU B 1 195 ? 13.078 17.484 -13.391 1 93.06 195 GLU B C 1
ATOM 3465 O O . GLU B 1 195 ? 13.094 18.562 -12.797 1 93.06 195 GLU B O 1
ATOM 3470 N N . LYS B 1 196 ? 12.289 17.234 -14.406 1 91.44 196 LYS B N 1
ATOM 3471 C CA . LYS B 1 196 ? 11.344 18.234 -14.906 1 91.44 196 LYS B CA 1
ATOM 3472 C C . LYS B 1 196 ? 10.109 18.312 -14.008 1 91.44 196 LYS B C 1
ATOM 3474 O O . LYS B 1 196 ? 9.484 19.375 -13.906 1 91.44 196 LYS B O 1
ATOM 3479 N N . SER B 1 197 ? 9.797 17.188 -13.391 1 90.06 197 SER B N 1
ATOM 3480 C CA . SER B 1 197 ? 8.508 17.094 -12.711 1 90.06 197 SER B CA 1
ATOM 3481 C C . SER B 1 197 ? 8.664 17.281 -11.211 1 90.06 197 SER B C 1
ATOM 3483 O O . SER B 1 197 ? 7.727 17.703 -10.531 1 90.06 197 SER B O 1
ATOM 3485 N N . LEU B 1 198 ? 9.773 16.875 -10.672 1 89.62 198 LEU B N 1
ATOM 3486 C CA . LEU B 1 198 ? 10.047 16.938 -9.242 1 89.62 198 LEU B CA 1
ATOM 3487 C C . LEU B 1 198 ? 11.305 17.75 -8.961 1 89.62 198 LEU B C 1
ATOM 3489 O O . LEU B 1 198 ? 12.117 17.969 -9.859 1 89.62 198 LEU B O 1
ATOM 3493 N N . SER B 1 199 ? 11.398 18.297 -7.785 1 87.38 199 SER B N 1
ATOM 3494 C CA . SER B 1 199 ? 12.57 19.078 -7.438 1 87.38 199 SER B CA 1
ATOM 3495 C C . SER B 1 199 ? 13.109 18.703 -6.062 1 87.38 199 SER B C 1
ATOM 3497 O O . SER B 1 199 ? 12.445 17.984 -5.309 1 87.38 199 SER B O 1
ATOM 3499 N N . GLY B 1 200 ? 14.344 19.078 -5.871 1 88.31 200 GLY B N 1
ATOM 3500 C CA . GLY B 1 200 ? 14.953 18.922 -4.562 1 88.31 200 GLY B CA 1
ATOM 3501 C C . GLY B 1 200 ? 15.164 17.469 -4.16 1 88.31 200 GLY B C 1
ATOM 3502 O O . GLY B 1 200 ? 15.594 16.656 -4.977 1 88.31 200 GLY B O 1
ATOM 3503 N N . VAL B 1 201 ? 14.922 17.203 -2.889 1 86.38 201 VAL B N 1
ATOM 3504 C CA . VAL B 1 201 ? 15.188 15.898 -2.273 1 86.38 201 VAL B CA 1
ATOM 3505 C C . VAL B 1 201 ? 14.266 14.844 -2.871 1 86.38 201 VAL B C 1
ATOM 3507 O O . VAL B 1 201 ? 14.672 13.688 -3.049 1 86.38 201 VAL B O 1
ATOM 3510 N N . THR B 1 202 ? 13.117 15.273 -3.238 1 90.06 202 THR B N 1
ATOM 3511 C CA . THR B 1 202 ? 12.156 14.344 -3.816 1 90.06 202 THR B CA 1
ATOM 3512 C C . THR B 1 202 ? 12.625 13.859 -5.184 1 90.06 202 THR B C 1
ATOM 3514 O O . THR B 1 202 ? 12.492 12.68 -5.508 1 90.06 202 THR B O 1
ATOM 3517 N N . ALA B 1 203 ? 13.117 14.781 -5.957 1 93.31 203 ALA B N 1
ATOM 3518 C CA . ALA B 1 203 ? 13.648 14.406 -7.262 1 93.31 203 ALA B CA 1
ATOM 3519 C C . ALA B 1 203 ? 14.836 13.445 -7.117 1 93.31 203 ALA B C 1
ATOM 3521 O O . ALA B 1 203 ? 14.93 12.461 -7.848 1 93.31 203 ALA B O 1
ATOM 3522 N N . GLU B 1 204 ? 15.695 13.734 -6.203 1 93.06 204 GLU B N 1
ATOM 3523 C CA . GLU B 1 204 ? 16.859 12.891 -5.969 1 93.06 204 GLU B CA 1
ATOM 3524 C C . GLU B 1 204 ? 16.438 11.477 -5.555 1 93.06 204 GLU B C 1
ATOM 3526 O O . GLU B 1 204 ? 17 10.492 -6.055 1 93.06 204 GLU B O 1
ATOM 3531 N N . LEU B 1 205 ? 15.555 11.445 -4.664 1 93.75 205 LEU B N 1
ATOM 3532 C CA . LEU B 1 205 ? 15.047 10.156 -4.199 1 93.75 205 LEU B CA 1
ATOM 3533 C C . LEU B 1 205 ? 14.422 9.375 -5.352 1 93.75 205 LEU B C 1
ATOM 3535 O O . LEU B 1 205 ? 14.68 8.18 -5.5 1 93.75 205 LEU B O 1
ATOM 3539 N N . ALA B 1 206 ? 13.656 10.016 -6.172 1 95.19 206 ALA B N 1
ATOM 3540 C CA . ALA B 1 206 ? 13.016 9.375 -7.316 1 95.19 206 ALA B CA 1
ATOM 3541 C C . ALA B 1 206 ? 14.062 8.852 -8.305 1 95.19 206 ALA B C 1
ATOM 3543 O O . ALA B 1 206 ? 13.875 7.789 -8.906 1 95.19 206 ALA B O 1
ATOM 3544 N N . ILE B 1 207 ? 15.086 9.594 -8.469 1 95.44 207 ILE B N 1
ATOM 3545 C CA . ILE B 1 207 ? 16.156 9.188 -9.367 1 95.44 207 ILE B CA 1
ATOM 3546 C C . ILE B 1 207 ? 16.844 7.934 -8.82 1 95.44 207 ILE B C 1
ATOM 3548 O O . ILE B 1 207 ? 17.156 7.008 -9.578 1 95.44 207 ILE B O 1
ATOM 3552 N N . GLU B 1 208 ? 17.078 7.871 -7.527 1 94.94 208 GLU B N 1
ATOM 3553 C CA . GLU B 1 208 ? 17.641 6.672 -6.914 1 94.94 208 GLU B CA 1
ATOM 3554 C C . GLU B 1 208 ? 16.719 5.473 -7.09 1 94.94 208 GLU B C 1
ATOM 3556 O O . GLU B 1 208 ? 17.172 4.352 -7.312 1 94.94 208 GLU B O 1
ATOM 3561 N N . MET B 1 209 ? 15.453 5.68 -6.996 1 95.12 209 MET B N 1
ATOM 3562 C CA . MET B 1 209 ? 14.484 4.609 -7.219 1 95.12 209 MET B CA 1
ATOM 3563 C C . MET B 1 209 ? 14.531 4.125 -8.664 1 95.12 209 MET B C 1
ATOM 3565 O O . MET B 1 209 ? 14.492 2.922 -8.922 1 95.12 209 MET B O 1
ATOM 3569 N N . ALA B 1 210 ? 14.633 5.09 -9.562 1 93.62 210 ALA B N 1
ATOM 3570 C CA . ALA B 1 210 ? 14.742 4.73 -10.977 1 93.62 210 ALA B CA 1
ATOM 3571 C C . ALA B 1 210 ? 15.984 3.887 -11.227 1 93.62 210 ALA B C 1
ATOM 3573 O O . ALA B 1 210 ? 15.961 2.965 -12.047 1 93.62 210 ALA B O 1
ATOM 3574 N N . ARG B 1 211 ? 17.031 4.203 -10.555 1 93.69 211 ARG B N 1
ATOM 3575 C CA . ARG B 1 211 ? 18.25 3.422 -10.672 1 93.69 211 ARG B CA 1
ATOM 3576 C C . ARG B 1 211 ? 18.031 1.989 -10.195 1 93.69 211 ARG B C 1
ATOM 3578 O O . ARG B 1 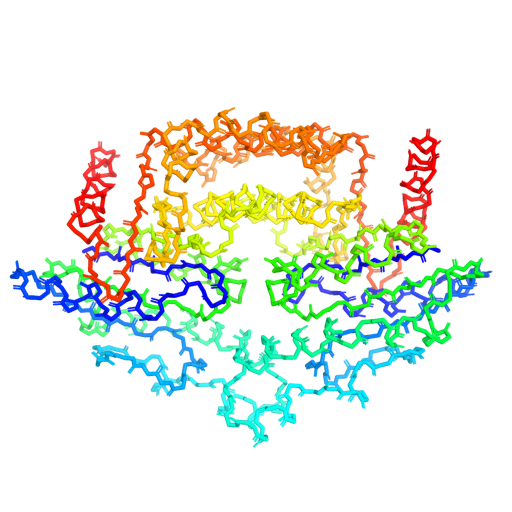211 ? 18.531 1.043 -10.82 1 93.69 211 ARG B O 1
ATOM 3585 N N . LEU B 1 212 ? 17.344 1.836 -9.109 1 92.94 212 LEU B N 1
ATOM 3586 C CA . LEU B 1 212 ? 17.047 0.504 -8.602 1 92.94 212 LEU B CA 1
ATOM 3587 C C . LEU B 1 212 ? 16.172 -0.27 -9.586 1 92.94 212 LEU B C 1
ATOM 3589 O O . LEU B 1 212 ? 16.391 -1.467 -9.797 1 92.94 212 LEU B O 1
ATOM 3593 N N . LEU B 1 213 ? 15.188 0.435 -10.148 1 93.69 213 LEU B N 1
ATOM 3594 C CA . LEU B 1 213 ? 14.336 -0.193 -11.156 1 93.69 213 LEU B CA 1
ATOM 3595 C C . LEU B 1 213 ? 15.164 -0.706 -12.328 1 93.69 213 LEU B C 1
ATOM 3597 O O . LEU B 1 213 ? 14.922 -1.811 -12.82 1 93.69 213 LEU B O 1
ATOM 3601 N N . ALA B 1 214 ? 16.109 0.084 -12.75 1 92.88 214 ALA B N 1
ATOM 3602 C CA . ALA B 1 214 ? 16.969 -0.286 -13.875 1 92.88 214 ALA B CA 1
ATOM 3603 C C . ALA B 1 214 ? 17.781 -1.527 -13.547 1 92.88 214 ALA B C 1
ATOM 3605 O O . ALA B 1 214 ? 17.984 -2.393 -14.406 1 92.88 214 ALA B O 1
ATOM 3606 N N . GLU B 1 215 ? 18.25 -1.609 -12.391 1 89.19 215 GLU B N 1
ATOM 3607 C CA . GLU B 1 215 ? 19.078 -2.732 -11.953 1 89.19 215 GLU B CA 1
ATOM 3608 C C . GLU B 1 215 ? 18.266 -4.02 -11.883 1 89.19 215 GLU B C 1
ATOM 3610 O O . GLU B 1 215 ? 18.703 -5.074 -12.336 1 89.19 215 GLU B O 1
ATOM 3615 N N . TYR B 1 216 ? 17.078 -3.945 -11.43 1 86.75 216 TYR B N 1
ATOM 3616 C CA . TYR B 1 216 ? 16.312 -5.156 -11.156 1 86.75 216 TYR B CA 1
ATOM 3617 C C . TYR B 1 216 ? 15.5 -5.574 -12.375 1 86.75 216 TYR B C 1
ATOM 3619 O O . TYR B 1 216 ? 15.094 -6.73 -12.484 1 86.75 216 TYR B O 1
ATOM 3627 N N . ARG B 1 217 ? 15.297 -4.629 -13.234 1 85.56 217 ARG B N 1
ATOM 3628 C CA . ARG B 1 217 ? 14.602 -4.953 -14.477 1 85.56 217 ARG B CA 1
ATOM 3629 C C . ARG B 1 217 ? 15.328 -6.051 -15.242 1 85.56 217 ARG B C 1
ATOM 3631 O O . ARG B 1 217 ? 14.711 -6.809 -15.992 1 85.56 217 ARG B O 1
ATOM 3638 N N . GLN B 1 218 ? 16.516 -6.129 -15.078 1 75.69 218 GLN B N 1
ATOM 3639 C CA . GLN B 1 218 ? 17.344 -7.109 -15.773 1 75.69 218 GLN B CA 1
ATOM 3640 C C . GLN B 1 218 ? 16.984 -8.531 -15.344 1 75.69 218 GLN B C 1
ATOM 3642 O O . GLN B 1 218 ? 17.125 -9.477 -16.125 1 75.69 218 GLN B O 1
ATOM 3647 N N . SER B 1 219 ? 16.484 -8.711 -14.203 1 77.31 219 SER B N 1
ATOM 3648 C CA . SER B 1 219 ? 16.156 -10.031 -13.68 1 77.31 219 SER B CA 1
ATOM 3649 C C . SER B 1 219 ? 14.719 -10.414 -14.016 1 77.31 219 SER B C 1
ATOM 3651 O O . SER B 1 219 ? 14.438 -11.562 -14.352 1 77.31 219 SER B O 1
ATOM 3653 N N . LEU B 1 220 ? 13.859 -9.516 -13.945 1 84.06 220 LEU B N 1
ATOM 3654 C CA . LEU B 1 220 ? 12.445 -9.719 -14.258 1 84.06 220 LEU B CA 1
ATOM 3655 C C . LEU B 1 220 ? 11.914 -8.586 -15.141 1 84.06 220 LEU B C 1
ATOM 3657 O O . LEU B 1 220 ? 11.531 -7.531 -14.641 1 84.06 220 LEU B O 1
ATOM 3661 N N . ARG B 1 221 ? 11.852 -8.906 -16.391 1 87.81 221 ARG B N 1
ATOM 3662 C CA . ARG B 1 221 ? 11.492 -7.891 -17.391 1 87.81 221 ARG B CA 1
ATOM 3663 C C . ARG B 1 221 ? 10.023 -7.504 -17.266 1 87.81 221 ARG B C 1
ATOM 3665 O O . ARG B 1 221 ? 9.156 -8.375 -17.125 1 87.81 221 ARG B O 1
ATOM 3672 N N . PRO B 1 222 ? 9.742 -6.207 -17.406 1 93.06 222 PRO B N 1
ATOM 3673 C CA . PRO B 1 222 ? 8.344 -5.773 -17.375 1 93.06 222 PRO B CA 1
ATOM 3674 C C . PRO B 1 222 ? 7.574 -6.191 -18.625 1 93.06 222 PRO B C 1
ATOM 3676 O O . PRO B 1 222 ? 8.156 -6.27 -19.719 1 93.06 222 PRO B O 1
ATOM 3679 N N . VAL B 1 223 ? 6.312 -6.449 -18.453 1 94.44 223 VAL B N 1
ATOM 3680 C CA . VAL B 1 223 ? 5.441 -6.836 -19.562 1 94.44 223 VAL B CA 1
ATOM 3681 C C . VAL B 1 223 ? 4.238 -5.891 -19.625 1 94.44 223 VAL B C 1
ATOM 3683 O O . VAL B 1 223 ? 3.703 -5.492 -18.594 1 94.44 223 VAL B O 1
ATOM 3686 N N . LEU B 1 224 ? 3.891 -5.492 -20.844 1 94.56 224 LEU B N 1
ATOM 3687 C CA . LEU B 1 224 ? 2.662 -4.734 -21.062 1 94.56 224 LEU B CA 1
ATOM 3688 C C . LEU B 1 224 ? 1.512 -5.664 -21.438 1 94.56 224 LEU B C 1
ATOM 3690 O O . LEU B 1 224 ? 1.648 -6.5 -22.328 1 94.56 224 LEU B O 1
ATOM 3694 N N . VAL B 1 225 ? 0.374 -5.477 -20.719 1 96.94 225 VAL B N 1
ATOM 3695 C CA . VAL B 1 225 ? -0.734 -6.383 -21 1 96.94 225 VAL B CA 1
ATOM 3696 C C . VAL B 1 225 ? -2.045 -5.602 -21.047 1 96.94 225 VAL B C 1
ATOM 3698 O O . VAL B 1 225 ? -2.16 -4.535 -20.422 1 96.94 225 VAL B O 1
ATOM 3701 N N . SER B 1 226 ? -2.953 -6.129 -21.781 1 97.44 226 SER B N 1
ATOM 3702 C CA . SER B 1 226 ? -4.344 -5.688 -21.766 1 97.44 226 SER B CA 1
ATOM 3703 C C . SER B 1 226 ? -5.293 -6.859 -21.562 1 97.44 226 SER B C 1
ATOM 3705 O O . SER B 1 226 ? -5.344 -7.773 -22.391 1 97.44 226 SER B O 1
ATOM 3707 N N . ALA B 1 227 ? -6.027 -6.789 -20.5 1 97.75 227 ALA B N 1
ATOM 3708 C CA . ALA B 1 227 ? -7.008 -7.836 -20.234 1 97.75 227 ALA B CA 1
ATOM 3709 C C . ALA B 1 227 ? -8.156 -7.785 -21.234 1 97.75 227 ALA B C 1
ATOM 3711 O O . ALA B 1 227 ? -8.836 -8.789 -21.469 1 97.75 227 ALA B O 1
ATOM 3712 N N . ILE B 1 228 ? -8.367 -6.664 -21.828 1 96.5 228 ILE B N 1
ATOM 3713 C CA . ILE B 1 228 ? -9.484 -6.441 -22.734 1 96.5 228 ILE B CA 1
ATOM 3714 C C . ILE B 1 228 ? -9.133 -6.988 -24.125 1 96.5 228 ILE B C 1
ATOM 3716 O O . ILE B 1 228 ? -9.938 -7.691 -24.734 1 96.5 228 ILE B O 1
ATOM 3720 N N . THR B 1 229 ? -7.914 -6.82 -24.594 1 96.88 229 THR B 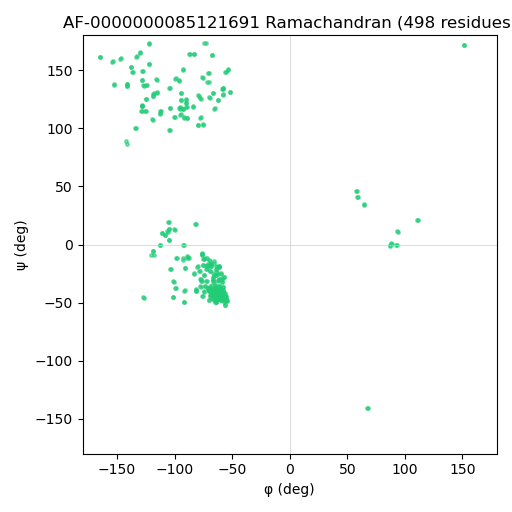N 1
ATOM 3721 C CA . THR B 1 229 ? -7.543 -7.18 -25.953 1 96.88 229 THR B CA 1
ATOM 3722 C C . THR B 1 229 ? -6.754 -8.484 -25.969 1 96.88 229 THR B C 1
ATOM 3724 O O . THR B 1 229 ? -6.609 -9.117 -27.031 1 96.88 229 THR B O 1
ATOM 3727 N N . GLY B 1 230 ? -6.176 -8.852 -24.859 1 97.31 230 GLY B N 1
ATOM 3728 C CA . GLY B 1 230 ? -5.324 -10.023 -24.797 1 97.31 230 GLY B CA 1
ATOM 3729 C C . GLY B 1 230 ? -3.877 -9.727 -25.141 1 97.31 230 GLY B C 1
ATOM 3730 O O . GLY B 1 230 ? -3.021 -10.617 -25.062 1 97.31 230 GLY B O 1
ATOM 3731 N N . GLU B 1 231 ? -3.646 -8.484 -25.406 1 96.38 231 GLU B N 1
ATOM 3732 C CA . GLU B 1 231 ? -2.281 -8.078 -25.719 1 96.38 231 GLU B CA 1
ATOM 3733 C C . GLU B 1 231 ? -1.326 -8.43 -24.578 1 96.38 231 GLU B C 1
ATOM 3735 O O . GLU B 1 231 ? -1.643 -8.211 -23.406 1 96.38 231 GLU B O 1
ATOM 3740 N N . GLY B 1 232 ? -0.124 -9.031 -24.953 1 97.19 232 GLY B N 1
ATOM 3741 C CA . GLY B 1 232 ? 0.953 -9.242 -24 1 97.19 232 GLY B CA 1
ATOM 3742 C C . GLY B 1 232 ? 0.827 -10.539 -23.234 1 97.19 232 GLY B C 1
ATOM 3743 O O . GLY B 1 232 ? 1.714 -10.898 -22.453 1 97.19 232 GLY B O 1
ATOM 3744 N N . PHE B 1 233 ? -0.233 -11.359 -23.484 1 98.5 233 PHE B N 1
ATOM 3745 C CA . PHE B 1 233 ? -0.465 -12.562 -22.688 1 98.5 233 PHE B CA 1
ATOM 3746 C C . PHE B 1 233 ? 0.586 -13.625 -23 1 98.5 233 PHE B C 1
ATOM 3748 O O . PHE B 1 233 ? 1.037 -14.336 -22.109 1 98.5 233 PHE B O 1
ATOM 3755 N N . GLU B 1 234 ? 0.948 -13.703 -24.25 1 98.06 234 GLU B N 1
ATOM 3756 C CA . GLU B 1 234 ? 2.004 -14.641 -24.609 1 98.06 234 GLU B CA 1
ATOM 3757 C C . GLU B 1 234 ? 3.32 -14.289 -23.922 1 98.06 234 GLU B C 1
ATOM 3759 O O . GLU B 1 234 ? 4.023 -15.172 -23.422 1 98.06 234 GLU B O 1
ATOM 3764 N N . GLU B 1 235 ? 3.617 -13.047 -23.984 1 96.56 235 GLU B N 1
ATOM 3765 C CA . GLU B 1 235 ? 4.836 -12.586 -23.328 1 96.56 235 GLU B CA 1
ATOM 3766 C C . GLU B 1 235 ? 4.781 -12.812 -21.828 1 96.56 235 GLU B C 1
ATOM 3768 O O . GLU B 1 235 ? 5.762 -13.25 -21.219 1 96.56 235 GLU B O 1
ATOM 3773 N N . LEU B 1 236 ? 3.668 -12.469 -21.203 1 97.5 236 LEU B N 1
ATOM 3774 C CA . LEU B 1 236 ? 3.504 -12.695 -19.766 1 97.5 236 LEU B CA 1
ATOM 3775 C C . LEU B 1 236 ? 3.701 -14.164 -19.422 1 97.5 236 LEU B C 1
ATOM 3777 O O . LEU B 1 236 ? 4.406 -14.492 -18.469 1 97.5 236 LEU B O 1
ATOM 3781 N N . PHE B 1 237 ? 3.098 -15.031 -20.25 1 97.12 237 PHE B N 1
ATOM 3782 C CA . PHE B 1 237 ? 3.236 -16.469 -20.062 1 97.12 237 PHE B CA 1
ATOM 3783 C C . PHE B 1 237 ? 4.703 -16.891 -20.094 1 97.12 237 PHE B C 1
ATOM 3785 O O . PHE B 1 237 ? 5.164 -17.641 -19.234 1 97.12 237 PHE B O 1
ATOM 3792 N N . SER B 1 238 ? 5.375 -16.344 -21.047 1 95.75 238 SER B N 1
ATOM 3793 C CA . SER B 1 238 ? 6.785 -16.688 -21.219 1 95.75 238 SER B CA 1
ATOM 3794 C C . SER B 1 238 ? 7.609 -16.203 -20.031 1 95.75 238 SER B C 1
ATOM 3796 O O . SER B 1 238 ? 8.43 -16.953 -19.484 1 95.75 238 SER B O 1
ATOM 3798 N N . VAL B 1 239 ? 7.414 -15.016 -19.578 1 94.88 239 VAL B N 1
ATOM 3799 C CA . VAL B 1 239 ? 8.195 -14.414 -18.5 1 94.88 239 VAL B CA 1
ATOM 3800 C C . VAL B 1 239 ? 7.902 -15.141 -17.188 1 94.88 239 VAL B C 1
ATOM 3802 O O . VAL B 1 239 ? 8.805 -15.367 -16.391 1 94.88 239 VAL B O 1
ATOM 3805 N N . VAL B 1 240 ? 6.676 -15.516 -16.953 1 94.81 240 VAL B N 1
ATOM 3806 C CA . VAL B 1 240 ? 6.289 -16.25 -15.766 1 94.81 240 VAL B CA 1
ATOM 3807 C C . VAL B 1 240 ? 7.043 -17.578 -15.711 1 94.81 240 VAL B C 1
ATOM 3809 O O . VAL B 1 240 ? 7.562 -17.969 -14.656 1 94.81 240 VAL B O 1
ATOM 3812 N N . HIS B 1 241 ? 7.18 -18.25 -16.812 1 91.5 241 HIS B N 1
ATOM 3813 C CA . HIS B 1 241 ? 7.84 -19.547 -16.859 1 91.5 241 HIS B CA 1
ATOM 3814 C C . HIS B 1 241 ? 9.352 -19.406 -16.766 1 91.5 241 HIS B C 1
ATOM 3816 O O . HIS B 1 241 ? 10.039 -20.266 -16.219 1 91.5 241 HIS B O 1
ATOM 3822 N N . GLU B 1 242 ? 9.836 -18.281 -17.297 1 90.25 242 GLU B N 1
ATOM 3823 C CA . GLU B 1 242 ? 11.258 -18 -17.156 1 90.25 242 GLU B CA 1
ATOM 3824 C C . GLU B 1 242 ? 11.625 -17.734 -15.695 1 90.25 242 GLU B C 1
ATOM 3826 O O . GLU B 1 242 ? 12.703 -18.125 -15.242 1 90.25 242 GLU B O 1
ATOM 3831 N N . ALA B 1 243 ? 10.789 -17.047 -14.984 1 85.94 243 ALA B N 1
ATOM 3832 C CA . ALA B 1 243 ? 11.023 -16.719 -13.578 1 85.94 243 ALA B CA 1
ATOM 3833 C C . ALA B 1 243 ? 11.125 -17.984 -12.734 1 85.94 243 ALA B C 1
ATOM 3835 O O . ALA B 1 243 ? 11.859 -18.031 -11.742 1 85.94 243 ALA B O 1
ATOM 3836 N N . PHE B 1 244 ? 10.484 -19.016 -13.094 1 76.31 244 PHE B N 1
ATOM 3837 C CA . PHE B 1 244 ? 10.492 -20.297 -12.391 1 76.31 244 PHE B CA 1
ATOM 3838 C C . PHE B 1 244 ? 11.797 -21.047 -12.648 1 76.31 244 PHE B C 1
ATOM 3840 O O . PHE B 1 244 ? 12.344 -21.672 -11.742 1 76.31 244 PHE B O 1
ATOM 3847 N N . CYS B 1 245 ? 12.156 -21.016 -13.906 1 67.31 245 CYS B N 1
ATOM 3848 C CA . CYS B 1 245 ? 13.375 -21.734 -14.258 1 67.31 245 CYS B CA 1
ATOM 3849 C C . CYS B 1 245 ? 14.594 -21.109 -13.578 1 67.31 245 CYS B C 1
ATOM 3851 O O . CYS B 1 245 ? 15.531 -21.828 -13.211 1 67.31 245 CYS B O 1
ATOM 3853 N N . SER B 1 246 ? 14.57 -19.812 -13.539 1 52.09 246 SER B N 1
ATOM 3854 C CA . SER B 1 246 ? 15.664 -19.141 -12.828 1 52.09 246 SER B CA 1
ATOM 3855 C C . SER B 1 246 ? 15.656 -19.484 -11.344 1 52.09 246 SER B C 1
ATOM 3857 O O . SER B 1 246 ? 16.703 -19.531 -10.711 1 52.09 246 SER B O 1
ATOM 3859 N N . CYS B 1 247 ? 14.477 -19.641 -10.781 1 52.16 247 CYS B N 1
ATOM 3860 C CA . CYS B 1 247 ? 14.336 -20.031 -9.383 1 52.16 247 CYS B CA 1
ATOM 3861 C C . CYS B 1 247 ? 14.75 -21.484 -9.18 1 52.16 247 CYS B C 1
ATOM 3863 O O . CYS B 1 247 ? 15.281 -21.844 -8.133 1 52.16 247 CYS B O 1
ATOM 3865 N N . GLY B 1 248 ? 14.445 -22.375 -10.078 1 45.62 248 GLY B N 1
ATOM 3866 C CA . GLY B 1 248 ? 14.797 -23.781 -10.031 1 45.62 248 GLY B CA 1
ATOM 3867 C C . GLY B 1 248 ? 16.297 -24.016 -10.055 1 45.62 248 GLY B C 1
ATOM 3868 O O . GLY B 1 248 ? 16.797 -24.969 -9.453 1 45.62 248 GLY B O 1
ATOM 3869 N N . ASP B 1 249 ? 16.984 -23.234 -10.93 1 41.75 249 ASP B N 1
ATOM 3870 C CA . ASP B 1 249 ? 18.406 -23.531 -10.969 1 41.75 249 ASP B CA 1
ATOM 3871 C C . ASP B 1 249 ? 19.094 -23.094 -9.672 1 41.75 249 ASP B C 1
ATOM 3873 O O . ASP B 1 249 ? 20.297 -23.297 -9.5 1 41.75 249 ASP B O 1
ATOM 3877 N N . LEU B 1 250 ? 18.438 -22.375 -8.961 1 36.56 250 LEU B N 1
ATOM 3878 C CA . LEU B 1 250 ? 19.078 -22 -7.699 1 36.56 250 LEU B CA 1
ATOM 3879 C C . LEU B 1 250 ? 18.75 -23.016 -6.613 1 36.56 250 LEU B C 1
ATOM 3881 O O . LEU B 1 250 ? 19.125 -22.828 -5.453 1 36.56 250 LEU B O 1
ATOM 3885 N N . SER B 1 251 ? 17.828 -23.922 -6.871 1 30.78 251 SER B N 1
ATOM 3886 C CA . SER B 1 251 ? 17.734 -25.062 -5.969 1 30.78 251 SER B CA 1
ATOM 3887 C C . SER B 1 251 ? 18.781 -26.125 -6.312 1 30.78 251 SER B C 1
ATOM 3889 O O . SER B 1 251 ? 19.141 -26.297 -7.48 1 30.78 251 SER B O 1
#

Secondary structure (DSSP, 8-state):
-EEEEEESTTSSHHHHHHHHHHHHHHTT--EEEEE--TT----SS--SEEGGGT--HHHHHHHH---HHHHHHHHHHHHHHTHHHHTTSGGG--SSSEEEEE--SSHHHHTTSHHHHHHHHHHHHHS-EEEEEEEEGGGTTSHHHHHHHHHHHHHHHHHHTS-EEEEEE-GGG-S-HHHHHHHHH-GGGHHHHHHHH--HHHHHHHHHHHHHHHHHHTTS--EE--TTT-TTHHHHHHHHHHHHHHHHTT-/-EEEEEESTTSSHHHHHHHHHHHHHHTT--EEEEE--TT----SS--SEEGGGT--HHHHHHHH---HHHHHHHHHHHHHHTHHHHTTSGGG--SSSEEEEE--SSHHHHTTSHHHHHHHHHHHHHS-EEEEEEEEGGGTTSHHHHHHHHHHHHHHHHHHTS-EEEEEE-GGG-S-HHHHHHHHH-GGGHHHHHHHH--HHHHHHHHHHHHHHHHHHTTS--EE--TTT-TTHHHHHHHHHHHHHHHHTT-

Foldseek 3Di:
DEEEEAEAFPLCLQLLQALLQVVCVVVPAAEAEEELALADDDGPHDHPYYLVVVHHLVVQCVPVVDDSLVSLLVSLVSCQVCLVVSCVRPSNQADRHYYYYRHYNHCCSHLVDPSVQSNLVVSVVRYAYEYEYEQELLCCVPLVSVLVRLLVQVVSCVSNVHHYAYEHEPLVNNPDVVSVVCCLQQVLVCLVVLPVRDDDPSSVVSNVSSVVCRVCCVLHGYFYAYSVPGPRSVVVVVSVVVSRVVVVVVD/DEEEEAEAFPLCLQLLQALLQVVCVVVPAAEAEEELALADDDGPHDHLYYLVVVHHLVVQCVPVVDDSLVSLLVSLVSCQVCLVVSCVRPSNQADRHYYYYRHYNHCCSHQVDPSVQSNLVVSVVRAAYEYEYEQELLCCVPLVSVLVRLLVQVVSCVSNVHHYAYEHEPLVNNPDVVSVVCCLQQVLVCLVVLPVRDDDPNSVVSNVSSVVSRVCCVVHGYFYAYSVPGPRSVVVVVSVVVSRVVVVVVD

pLDDT: mean 91.57, std 9.45, range [30.34, 98.75]